Protein AF-A0A8S2CWT6-F1 (afdb_monomer_lite)

Foldseek 3Di:
DDDDDPFDFPDKDWDFAPDAWDCVVVDRFTKMKTWGCPPVHATEIEIEGAAHAQDPPTQPPQHRLVRLLSRLLVLQVVVVVVCDDLQYWYKYWYFSNDFVVVVVSVVSSCVSNQWDDAAEDPLADDAQQCCQFAVQNDDPPDDGGHGTDMTIRPSNDDPPWHKYKHQDQDWALDWDFDQDCDPPDAHHRAGATAGHPHSGTDIDMDTDDPPDPDPDNLFFPQQFKWKAFPPQRWTWDQDPQQFTFTHPDNPDHFTWGKDQRLHSGGHRFAFAFTFIWTARLVHRQWTWAADDQRWTTGTDGHSSRHQRFKGKHFDDDPDRSGGDDAFTKIWIWGAHPVGIFTWDADPVRTITRDHPDPVRHGIIGIHGDDPPPSPPPPPD

Secondary structure (DSSP, 8-state):
-----SS-EEEEEEEE-S---GGGGTS--EEEEEEEEETTTEEEEEEEEEPPPP-SSS-TTT-HHHHHHHHHHHHHHHHHTTT--TTSEEEEEEE----TTSHHHHHHHHHHHTEEPPEEPTT--S-SB-TTT-STT--TTPPPB--EEEEEEGGGS-TT---EEEE-----SS-EEE---S-STT-SS--EEE--SSSBPPEEEES-STT----S-------EEEEEETTT-PEEEE-TT-BEEEES-SS-PPPEEEESSSSTT--S--BTTEEEEEEETTSTTEEEEEETTTTEEEEEESGGG--TTEEEEE-S-S-TTSBP-TT-EEEEEEEETTEEEEEEE-TTSBEEEEES-GGGSPPEEEEE---TTS-SSS--

Sequence (380 aa):
VMILSKWPIQYKLQYFYRNACSAHTFVRTGFVYVKILYNNKYVVHVLGTHLQPTNFRGCYLYGESVIRERQLQEIRQFLNERNISKNELVFLMGDFNIDRYHIKQYRRMLEILNVIEPIYYPNSIQYSWDSAYNLMTWTPNHVNELLDYIFILKDHKSEHWLWYNLITDRLAIEQWHLLGTNSSKIYNNKNVPIMELSDHYPVVGFSNLTLLEWPQEQFGIITIIQFRTKETNESLIINEQRYLTLIRDNNNGTSFLVTNNGTPRRNRCLKSEQYVLLIDANAQNYYLSLISNGRKLKMKYGREYANRYVKIIKMDGQNTSECIESNDIIVFQIRLAIGDYYITTNHQQQLCACTRNITQAKQFILYEIERKNAIKTFLS

InterPro domains:
  IPR005135 Endonuclease/exonuclease/phosphatase [PF03372] (1-151)
  IPR017766 Sphingomyelinase C/phospholipase C [cd09078] (1-206)
  IPR036691 Endonuclease/exonuclease/phosphatase superfamily [G3DSA:3.60.10.10] (1-208)
  IPR036691 Endonuclease/exonuclease/phosphatase superfamily [SSF56219] (1-205)
  IPR038772 Sphingomyelinase C/Sphingomyelin phosphodiesterase 2-like [PTHR16320] (1-208)

Radius of gyration: 25.44 Å; chains: 1; bounding box: 59×47×72 Å

pLDDT: mean 83.25, std 15.38, range [27.59, 98.62]

Structure (mmCIF, N/CA/C/O backbone):
data_AF-A0A8S2CWT6-F1
#
_entry.id   AF-A0A8S2CWT6-F1
#
loop_
_atom_site.group_PDB
_atom_site.id
_atom_site.type_symbol
_atom_site.label_atom_id
_atom_site.label_alt_id
_atom_site.label_comp_id
_atom_site.label_asym_id
_atom_site.label_entity_id
_atom_site.label_seq_id
_atom_site.pdbx_PDB_ins_code
_atom_site.Cartn_x
_atom_site.Cartn_y
_atom_site.Cartn_z
_atom_site.occupancy
_atom_site.B_iso_or_equiv
_atom_site.auth_seq_id
_atom_site.auth_comp_id
_atom_site.auth_asym_id
_atom_site.auth_atom_id
_atom_site.pdbx_PDB_model_num
ATOM 1 N N . VAL A 1 1 ? -18.143 -3.134 6.569 1.00 94.38 1 VAL A N 1
ATOM 2 C CA . VAL A 1 1 ? -17.099 -3.523 7.548 1.00 94.38 1 VAL A CA 1
ATOM 3 C C . VAL A 1 1 ? -17.342 -4.957 7.989 1.00 94.38 1 VAL A C 1
ATOM 5 O O . VAL A 1 1 ? -18.497 -5.322 8.170 1.00 94.38 1 VAL A O 1
ATOM 8 N N . MET A 1 2 ? -16.291 -5.765 8.132 1.00 96.44 2 MET A N 1
ATOM 9 C CA . MET A 1 2 ? -16.354 -7.151 8.608 1.00 96.44 2 MET A CA 1
ATOM 10 C C . MET A 1 2 ? -15.226 -7.388 9.616 1.00 96.44 2 MET A C 1
ATOM 12 O O . MET A 1 2 ? -14.152 -6.815 9.466 1.00 96.44 2 MET A O 1
ATOM 16 N N . ILE A 1 3 ? -15.468 -8.232 10.623 1.00 97.94 3 ILE A N 1
ATOM 17 C CA . ILE A 1 3 ? -14.448 -8.688 11.575 1.00 97.94 3 ILE A CA 1
ATOM 18 C C . ILE A 1 3 ? -14.352 -10.209 11.481 1.00 97.94 3 ILE A C 1
ATOM 20 O O . ILE A 1 3 ? -15.362 -10.904 11.600 1.00 97.94 3 ILE A O 1
ATOM 24 N N . LEU A 1 4 ? -13.133 -10.710 11.291 1.00 97.88 4 LEU A N 1
ATOM 25 C CA . LEU A 1 4 ? -12.800 -12.131 11.318 1.00 97.88 4 LEU A CA 1
ATOM 26 C C . LEU A 1 4 ? -11.964 -12.419 12.568 1.00 97.88 4 LEU A C 1
ATOM 28 O O . LEU A 1 4 ? -11.124 -11.611 12.956 1.00 97.88 4 LEU A O 1
ATOM 32 N N . SER A 1 5 ? -12.194 -13.566 13.206 1.00 96.75 5 SER A N 1
ATOM 33 C CA . SER A 1 5 ? -11.494 -13.954 14.432 1.00 96.75 5 SER A CA 1
ATOM 34 C C . SER A 1 5 ? -11.166 -15.442 14.416 1.00 96.75 5 SER A C 1
ATOM 36 O O . SER A 1 5 ? -12.032 -16.265 14.135 1.00 96.75 5 SER A O 1
ATOM 38 N N . LYS A 1 6 ? -9.921 -15.784 14.775 1.00 96.94 6 LYS A N 1
ATOM 39 C CA . LYS A 1 6 ? -9.499 -17.166 15.070 1.00 96.94 6 LYS A CA 1
ATOM 40 C C . LYS A 1 6 ? -10.197 -17.721 16.319 1.00 96.94 6 LYS A C 1
ATOM 42 O O . LYS A 1 6 ? -10.387 -18.925 16.445 1.00 96.94 6 LYS A O 1
ATOM 47 N N . TRP A 1 7 ? -10.536 -16.841 17.255 1.00 97.50 7 TRP A N 1
ATOM 48 C CA . TRP A 1 7 ? -11.156 -17.177 18.532 1.00 97.50 7 TRP A CA 1
ATOM 49 C C . TRP A 1 7 ? -12.686 -17.065 18.461 1.00 97.50 7 TRP A C 1
ATOM 51 O O . TRP A 1 7 ? -13.189 -16.268 17.660 1.00 97.50 7 TRP A O 1
ATOM 61 N N . PRO A 1 8 ? -13.437 -17.783 19.317 1.00 98.00 8 PRO A N 1
ATOM 62 C CA . PRO A 1 8 ? -14.896 -17.725 19.327 1.00 98.00 8 PRO A CA 1
ATOM 63 C C . PRO A 1 8 ? -15.446 -16.303 19.516 1.00 98.00 8 PRO A C 1
ATOM 65 O O . PRO A 1 8 ? -15.085 -15.602 20.464 1.00 98.00 8 PRO A O 1
ATOM 68 N N . ILE A 1 9 ? -16.361 -15.901 18.629 1.00 98.38 9 ILE A N 1
ATOM 69 C CA . ILE A 1 9 ? -17.148 -14.667 18.751 1.00 98.38 9 ILE A CA 1
ATOM 70 C C . ILE A 1 9 ? -18.398 -14.988 19.572 1.00 98.38 9 ILE A C 1
ATOM 72 O O . ILE A 1 9 ? -19.311 -15.654 19.088 1.00 98.38 9 ILE A O 1
ATOM 76 N N . GLN A 1 10 ? -18.439 -14.513 20.814 1.00 97.75 10 GLN A N 1
ATOM 77 C CA . GLN A 1 10 ? -19.552 -14.740 21.743 1.00 97.75 10 GLN A CA 1
ATOM 78 C C . GLN A 1 10 ? -20.731 -13.798 21.491 1.00 97.75 10 GLN A C 1
ATOM 80 O O . GLN A 1 10 ? -21.873 -14.127 21.794 1.00 97.75 10 GLN A O 1
ATOM 85 N N . TYR A 1 11 ? -20.458 -12.611 20.949 1.00 97.88 11 TYR A N 1
ATOM 86 C CA . TYR A 1 11 ? -21.473 -11.618 20.621 1.00 97.88 11 TYR A CA 1
ATOM 87 C C . TYR A 1 11 ? -21.028 -10.800 19.415 1.00 97.88 11 TYR A C 1
ATOM 89 O O . TYR A 1 11 ? -19.843 -10.489 19.285 1.00 97.88 11 TYR A O 1
ATOM 97 N N . LYS A 1 12 ? -21.977 -10.423 18.556 1.00 97.88 12 LYS A N 1
ATOM 98 C CA . LYS A 1 12 ? -21.749 -9.542 17.408 1.00 97.88 12 LYS A CA 1
ATOM 99 C C . LYS A 1 12 ? -22.926 -8.598 17.212 1.00 97.88 12 LYS A C 1
ATOM 101 O O . LYS A 1 12 ? -24.075 -8.993 17.393 1.00 97.88 12 LYS A O 1
ATOM 106 N N . LEU A 1 13 ? -22.633 -7.370 16.808 1.00 97.62 13 LEU A N 1
ATOM 107 C CA . LEU A 1 13 ? -23.623 -6.356 16.474 1.00 97.62 13 LEU A CA 1
ATOM 108 C C . LEU A 1 13 ? -23.083 -5.449 15.369 1.00 97.62 13 LEU A C 1
ATOM 110 O O . LEU A 1 13 ? -21.885 -5.183 15.306 1.00 97.62 13 LEU A O 1
ATOM 114 N N . GLN A 1 14 ? -23.980 -4.950 14.525 1.00 96.88 14 GLN A N 1
ATOM 115 C CA . GLN A 1 14 ? -23.692 -3.888 13.565 1.00 96.88 14 GLN A CA 1
ATOM 116 C C . GLN A 1 14 ? -24.475 -2.626 13.930 1.00 96.88 14 GLN A C 1
ATOM 118 O O . GLN A 1 14 ? -25.602 -2.712 14.420 1.00 96.88 14 GLN A O 1
ATOM 123 N N . TYR A 1 15 ? -23.886 -1.469 13.669 1.00 96.38 15 TYR A N 1
ATOM 124 C CA . TYR A 1 15 ? -24.494 -0.162 13.871 1.00 96.38 15 TYR A CA 1
ATOM 125 C C . TYR A 1 15 ? -24.297 0.666 12.610 1.00 96.38 15 TYR A C 1
ATOM 127 O O . TYR A 1 15 ? -23.193 0.683 12.073 1.00 96.38 15 TYR A O 1
ATOM 135 N N . PHE A 1 16 ? -25.339 1.360 12.159 1.00 94.69 16 PHE A N 1
ATOM 136 C CA . PHE A 1 16 ? -25.252 2.289 11.035 1.00 94.69 16 PHE A CA 1
ATOM 137 C C . PHE A 1 16 ? -25.220 3.720 11.550 1.00 94.69 16 PHE A C 1
ATOM 139 O O . PHE A 1 16 ? -26.044 4.079 12.391 1.00 94.69 16 PHE A O 1
ATOM 146 N N . TYR A 1 17 ? -24.287 4.520 11.039 1.00 93.75 17 TYR A N 1
ATOM 147 C CA . TYR A 1 17 ? -24.168 5.915 11.443 1.00 93.75 17 TYR A CA 1
ATOM 148 C C . TYR A 1 17 ? -25.415 6.710 11.080 1.00 93.75 17 TYR A C 1
ATOM 150 O O . TYR A 1 17 ? -26.001 6.530 10.012 1.00 93.75 17 TYR A O 1
ATOM 158 N N . ARG A 1 18 ? -25.798 7.635 11.961 1.00 90.31 18 ARG A N 1
ATOM 159 C CA . ARG A 1 18 ? -26.915 8.556 11.711 1.00 90.31 18 ARG A CA 1
ATOM 160 C C . ARG A 1 18 ? -26.534 9.671 10.741 1.00 90.31 18 ARG A C 1
ATOM 162 O O . ARG A 1 18 ? -27.408 10.253 10.107 1.00 90.31 18 ARG A O 1
ATOM 169 N N . ASN A 1 19 ? -25.239 9.976 10.640 1.00 81.81 19 ASN A N 1
ATOM 170 C CA . ASN A 1 19 ? -24.699 11.047 9.809 1.00 81.81 19 ASN A CA 1
ATOM 171 C C . ASN A 1 19 ? -23.738 10.490 8.746 1.00 81.81 19 ASN A C 1
ATOM 173 O O . ASN A 1 19 ? -22.769 9.804 9.075 1.00 81.81 19 ASN A O 1
ATOM 177 N N . ALA A 1 20 ? -23.972 10.852 7.486 1.00 82.69 20 ALA A N 1
ATOM 178 C CA . ALA A 1 20 ? -23.081 10.632 6.345 1.00 82.69 20 ALA A CA 1
ATOM 179 C C . ALA A 1 20 ? -23.347 11.712 5.275 1.00 82.69 20 ALA A C 1
ATOM 181 O O . ALA A 1 20 ? -24.364 12.406 5.343 1.00 82.69 20 ALA A O 1
ATOM 182 N N . CYS A 1 21 ? -22.459 11.874 4.291 1.00 80.25 21 CYS A N 1
ATOM 183 C CA . CYS A 1 21 ? -22.652 12.810 3.175 1.00 80.25 21 CYS A CA 1
ATOM 184 C C . CYS A 1 21 ? -22.202 12.245 1.823 1.00 80.25 21 CYS A C 1
ATOM 186 O O . CYS A 1 21 ? -21.480 11.250 1.742 1.00 80.25 21 CYS A O 1
ATOM 188 N N . SER A 1 22 ? -22.600 12.918 0.736 1.00 76.19 22 SER A N 1
ATOM 189 C CA . SER A 1 22 ? -22.321 12.494 -0.642 1.00 76.19 22 SER A CA 1
ATOM 190 C C . SER A 1 22 ? -22.842 11.076 -0.926 1.00 76.19 22 SER A C 1
ATOM 192 O O . SER A 1 22 ? -23.844 10.663 -0.356 1.00 76.19 22 SER A O 1
ATOM 194 N N . ALA A 1 23 ? -22.165 10.302 -1.777 1.00 64.44 23 ALA A N 1
ATOM 195 C CA . ALA A 1 23 ? -22.484 8.900 -2.046 1.00 64.44 23 ALA A CA 1
ATOM 196 C C . ALA A 1 23 ? -22.604 8.044 -0.766 1.00 64.44 23 ALA A C 1
ATOM 198 O O . ALA A 1 23 ? -23.295 7.026 -0.777 1.00 64.44 23 ALA A O 1
ATOM 199 N N . HIS A 1 24 ? -22.002 8.481 0.351 1.00 66.12 24 HIS A N 1
ATOM 200 C CA . HIS A 1 24 ? -22.091 7.787 1.633 1.00 66.12 24 HIS A CA 1
ATOM 201 C C . HIS A 1 24 ? -23.451 7.904 2.327 1.00 66.12 24 HIS A C 1
ATOM 203 O O . HIS A 1 24 ? -23.692 7.151 3.262 1.00 66.12 24 HIS A O 1
ATOM 209 N N . THR A 1 25 ? -24.373 8.751 1.854 1.00 64.50 25 THR A N 1
ATOM 210 C CA . THR A 1 25 ? -25.781 8.690 2.292 1.00 64.50 25 THR A CA 1
ATOM 211 C C . THR A 1 25 ? -26.524 7.486 1.710 1.00 64.50 25 THR A C 1
ATOM 213 O O . THR A 1 25 ? -27.502 7.030 2.298 1.00 64.50 25 THR A O 1
ATOM 216 N N . PHE A 1 26 ? -26.068 6.956 0.570 1.00 65.88 26 PHE A N 1
ATOM 217 C CA . PHE A 1 26 ? -26.701 5.831 -0.128 1.00 65.88 26 PHE A CA 1
ATOM 218 C C . PHE A 1 26 ? -26.078 4.475 0.226 1.00 65.88 26 PHE A C 1
ATOM 220 O O . PHE A 1 26 ? -26.648 3.434 -0.100 1.00 65.88 26 PHE A O 1
ATOM 227 N N . VAL A 1 27 ? -24.936 4.468 0.922 1.00 73.12 27 VAL A N 1
ATOM 228 C CA . VAL A 1 27 ? -24.331 3.256 1.484 1.00 73.12 27 VAL A CA 1
ATOM 229 C C . VAL A 1 27 ? -24.495 3.236 2.999 1.00 73.12 27 VAL A C 1
ATOM 231 O O . VAL A 1 27 ? -24.320 4.238 3.681 1.00 73.12 27 VAL A O 1
ATOM 234 N N . ARG A 1 28 ? -24.835 2.069 3.550 1.00 77.38 28 ARG A N 1
ATOM 235 C CA . ARG A 1 28 ? -24.999 1.885 4.996 1.00 77.38 28 ARG A CA 1
ATOM 236 C C . ARG A 1 28 ? -23.633 1.802 5.691 1.00 77.38 28 ARG A C 1
ATOM 238 O O . ARG A 1 28 ? -23.162 0.709 6.010 1.00 77.38 28 ARG A O 1
ATOM 245 N N . THR A 1 29 ? -22.984 2.949 5.883 1.00 86.31 29 THR A N 1
ATOM 246 C CA . THR A 1 29 ? -21.737 3.070 6.654 1.00 86.31 29 THR A CA 1
ATOM 247 C C . THR A 1 29 ? -22.007 2.970 8.150 1.00 86.31 29 THR A C 1
ATOM 249 O O . THR A 1 29 ? -23.122 3.190 8.629 1.00 86.31 29 THR A O 1
ATOM 252 N N . GLY A 1 30 ? -20.991 2.570 8.907 1.00 94.06 30 GLY A N 1
ATOM 253 C CA . GLY A 1 30 ? -21.182 2.191 10.293 1.00 94.06 30 GLY A CA 1
ATOM 254 C C . GLY A 1 30 ? -20.006 1.418 10.859 1.00 94.06 30 GLY A C 1
ATOM 255 O O . GLY A 1 30 ? -18.951 1.312 10.232 1.00 94.06 30 GLY A O 1
ATOM 256 N N . PHE A 1 31 ? -20.230 0.811 12.017 1.00 97.75 31 PHE A N 1
ATOM 257 C CA . PHE A 1 31 ? -19.256 -0.050 12.671 1.00 97.75 31 PHE A CA 1
ATOM 258 C C . PHE A 1 31 ? -19.842 -1.423 13.006 1.00 97.75 31 PHE A C 1
ATOM 260 O O . PHE A 1 31 ? -21.053 -1.609 13.144 1.00 97.75 31 PHE A O 1
ATOM 267 N N . VAL A 1 32 ? -18.952 -2.400 13.154 1.00 98.38 32 VAL A N 1
ATOM 268 C CA . VAL A 1 32 ? -19.252 -3.734 13.677 1.00 98.38 32 VAL A CA 1
ATOM 269 C C . VAL A 1 32 ? -18.556 -3.873 15.019 1.00 98.38 32 VAL A C 1
ATOM 271 O O . VAL A 1 32 ? -17.380 -3.555 15.143 1.00 98.38 32 VAL A O 1
ATOM 274 N N . TYR A 1 33 ? -19.273 -4.366 16.018 1.00 98.62 33 TYR A N 1
ATOM 275 C CA . TYR A 1 33 ? -18.752 -4.649 17.346 1.00 98.62 33 TYR A CA 1
ATOM 276 C C . TYR A 1 33 ? -18.862 -6.142 17.641 1.00 98.62 33 TYR A C 1
ATOM 278 O O . TYR A 1 33 ? -19.912 -6.746 17.411 1.00 98.62 33 TYR A O 1
ATOM 286 N N . VAL A 1 34 ? -17.802 -6.731 18.189 1.00 98.56 34 VAL A N 1
ATOM 287 C CA . VAL A 1 34 ? -17.771 -8.131 18.615 1.00 98.56 34 VAL A CA 1
ATOM 288 C C . VAL A 1 34 ? -17.168 -8.291 20.009 1.00 98.56 34 VAL A C 1
ATOM 290 O O . VAL A 1 34 ? -16.264 -7.552 20.398 1.00 98.56 34 VAL A O 1
ATOM 293 N N . LYS A 1 35 ? -17.657 -9.294 20.745 1.00 98.06 35 LYS A N 1
ATOM 294 C CA . LYS A 1 35 ? -17.046 -9.815 21.975 1.00 98.06 35 LYS A CA 1
ATOM 295 C C . LYS A 1 35 ? -16.414 -11.165 21.653 1.00 98.06 35 LYS A C 1
ATOM 297 O O . LYS A 1 35 ? -17.105 -12.073 21.191 1.00 98.06 35 LYS A O 1
ATOM 302 N N . ILE A 1 36 ? -15.113 -11.282 21.869 1.00 98.31 36 ILE A N 1
ATOM 303 C CA . ILE A 1 36 ? -14.294 -12.446 21.533 1.00 98.31 36 ILE A CA 1
ATOM 304 C C . ILE A 1 36 ? -13.807 -13.100 22.826 1.00 98.31 36 ILE A C 1
ATOM 306 O O . ILE A 1 36 ? -13.315 -12.412 23.720 1.00 98.31 36 ILE A O 1
ATOM 310 N N . LEU A 1 37 ? -13.906 -14.429 22.907 1.00 97.62 37 LEU A N 1
ATOM 311 C CA . LEU A 1 37 ? -13.300 -15.209 23.986 1.00 97.62 37 LEU A CA 1
ATOM 312 C C . LEU A 1 37 ? -11.870 -15.606 23.603 1.00 97.62 37 LEU A C 1
ATOM 314 O O . LEU A 1 37 ? -11.636 -16.631 22.964 1.00 97.62 37 LEU A O 1
ATOM 318 N N . TYR A 1 38 ? -10.907 -14.780 23.989 1.00 94.19 38 TYR A N 1
ATOM 319 C CA . TYR A 1 38 ? -9.490 -15.006 23.743 1.00 94.19 38 TYR A CA 1
ATOM 320 C C . TYR A 1 38 ? -8.934 -16.107 24.652 1.00 94.19 38 TYR A C 1
ATOM 322 O O . TYR A 1 38 ? -9.081 -16.063 25.880 1.00 94.19 38 TYR A O 1
ATOM 330 N N . ASN A 1 39 ? -8.269 -17.092 24.042 1.00 92.44 39 ASN A N 1
ATOM 331 C CA . ASN A 1 39 ? -7.630 -18.214 24.730 1.00 92.44 39 ASN A CA 1
ATOM 332 C C . ASN A 1 39 ? -8.546 -18.931 25.741 1.00 92.44 39 ASN A C 1
ATOM 334 O O . ASN A 1 39 ? -8.105 -19.326 26.818 1.00 92.44 39 ASN A O 1
ATOM 338 N N . ASN A 1 40 ? -9.843 -19.027 25.421 1.00 90.25 40 ASN A N 1
ATOM 339 C CA . ASN A 1 40 ? -10.890 -19.621 26.262 1.00 90.25 40 ASN A CA 1
ATOM 340 C C . ASN A 1 40 ? -11.011 -19.033 27.683 1.00 90.25 40 ASN A C 1
ATOM 342 O O . ASN A 1 40 ? -11.619 -19.658 28.548 1.00 90.25 40 ASN A O 1
ATOM 346 N N . LYS A 1 41 ? -10.448 -17.845 27.942 1.00 93.31 41 LYS A N 1
ATOM 347 C CA . LYS A 1 41 ? -10.334 -17.300 29.304 1.00 93.31 41 LYS A CA 1
ATOM 348 C C . LYS A 1 41 ? -10.612 -15.808 29.404 1.00 93.31 41 LYS A C 1
ATOM 350 O O . LYS A 1 41 ? -11.230 -15.371 30.369 1.00 93.31 41 LYS A O 1
ATOM 355 N N . TYR A 1 42 ? -10.146 -15.025 28.438 1.00 93.25 42 TYR A N 1
ATOM 356 C CA . TYR A 1 42 ? -10.200 -13.570 28.513 1.00 93.25 42 TYR A CA 1
ATOM 357 C C . TYR A 1 42 ? -11.211 -13.029 27.521 1.00 93.25 42 TYR A C 1
ATOM 359 O O . TYR A 1 42 ? -11.240 -13.439 26.363 1.00 93.25 42 TYR A O 1
ATOM 367 N N . VAL A 1 43 ? -12.026 -12.082 27.963 1.00 95.56 43 VAL A N 1
ATOM 368 C CA . VAL A 1 43 ? -12.923 -11.369 27.066 1.00 95.56 43 VAL A CA 1
ATOM 369 C C . VAL A 1 43 ? -12.186 -10.188 26.449 1.00 95.56 43 VAL A C 1
ATOM 371 O O . VAL A 1 43 ? -11.580 -9.376 27.149 1.00 95.56 43 VAL A O 1
ATOM 374 N N . VAL A 1 44 ? -12.287 -10.082 25.128 1.00 96.19 44 VAL A N 1
ATOM 375 C CA . VAL A 1 44 ? -11.788 -8.953 24.346 1.00 96.19 44 VAL A CA 1
ATOM 376 C C . VAL A 1 44 ? -12.924 -8.382 23.508 1.00 96.19 44 VAL A C 1
ATOM 378 O O . VAL A 1 44 ? -13.676 -9.115 22.867 1.00 96.19 44 VAL A O 1
ATOM 381 N N . HIS A 1 45 ? -13.033 -7.063 23.489 1.00 98.00 45 HIS A N 1
ATOM 382 C CA . HIS A 1 45 ? -13.994 -6.315 22.698 1.00 98.00 45 HIS A CA 1
ATOM 383 C C . HIS A 1 45 ? -13.287 -5.708 21.495 1.00 98.00 45 HIS A C 1
ATOM 385 O O . HIS A 1 45 ? -12.210 -5.127 21.624 1.00 98.00 45 HIS A O 1
ATOM 391 N N . VAL A 1 46 ? -13.900 -5.824 20.322 1.00 98.38 46 VAL A N 1
ATOM 392 C CA . VAL A 1 46 ? -13.370 -5.241 19.090 1.00 98.38 46 VAL A CA 1
ATOM 393 C C . VAL A 1 46 ? -14.472 -4.474 18.385 1.00 98.38 46 VAL A C 1
ATOM 395 O O . VAL A 1 46 ? -15.540 -5.026 18.125 1.00 98.38 46 VAL A O 1
ATOM 398 N N . LEU A 1 47 ? -14.202 -3.214 18.057 1.00 98.62 47 LEU A N 1
ATOM 399 C CA . LEU A 1 47 ? -15.044 -2.375 17.216 1.00 98.62 47 LEU A CA 1
ATOM 400 C C . LEU A 1 47 ? -14.284 -2.024 15.936 1.00 98.62 47 LEU A C 1
ATOM 402 O O . LEU A 1 47 ? -13.265 -1.341 15.980 1.00 98.62 47 LEU A O 1
ATOM 406 N N . GLY A 1 48 ? -14.784 -2.507 14.804 1.00 98.50 48 GLY A N 1
ATOM 407 C CA . GLY A 1 48 ? -14.273 -2.213 13.470 1.00 98.50 48 GLY A CA 1
ATOM 408 C C . GLY A 1 48 ? -15.131 -1.153 12.789 1.00 98.50 48 GLY A C 1
ATOM 409 O O . GLY A 1 48 ? -16.353 -1.306 12.771 1.00 98.50 48 GLY A O 1
ATOM 410 N N . THR A 1 49 ? -14.533 -0.120 12.198 1.00 98.19 49 THR A N 1
ATOM 411 C CA . THR A 1 49 ? -15.264 0.946 11.492 1.00 98.19 49 THR A CA 1
ATOM 412 C C . THR A 1 49 ? -14.618 1.348 10.161 1.00 98.19 49 THR A C 1
ATOM 414 O O . THR A 1 49 ? -13.495 0.958 9.862 1.00 98.19 49 THR A O 1
ATOM 417 N N . HIS A 1 50 ? -15.364 2.094 9.348 1.00 96.50 50 HIS A N 1
ATOM 418 C CA . HIS A 1 50 ? -14.860 2.870 8.220 1.00 96.50 50 HIS A CA 1
ATOM 419 C C . HIS A 1 50 ? -15.638 4.195 8.200 1.00 96.50 50 HIS A C 1
ATOM 421 O O . HIS A 1 50 ? -16.848 4.200 7.946 1.00 96.50 50 HIS A O 1
ATOM 427 N N . LEU A 1 51 ? -14.970 5.294 8.561 1.00 95.31 51 LEU A N 1
ATOM 428 C CA . LEU A 1 51 ? -15.594 6.614 8.698 1.00 95.31 51 LEU A CA 1
ATOM 429 C C . LEU A 1 51 ? -15.773 7.321 7.353 1.00 95.31 51 LEU A C 1
ATOM 431 O O . LEU A 1 51 ? -15.231 6.905 6.336 1.00 95.31 51 LEU A O 1
ATOM 435 N N . GLN A 1 52 ? -16.532 8.419 7.366 1.00 92.81 52 GLN A N 1
ATOM 436 C CA . GLN A 1 52 ? -16.769 9.273 6.203 1.00 92.81 52 GLN A CA 1
ATOM 437 C C . GLN A 1 52 ? -15.450 9.690 5.516 1.00 92.81 52 GLN A C 1
ATOM 439 O O . GLN A 1 52 ? -14.669 10.440 6.117 1.00 92.81 52 GLN A O 1
ATOM 444 N N . PRO A 1 53 ? -15.225 9.302 4.247 1.00 88.75 53 PRO A N 1
ATOM 445 C CA . PRO A 1 53 ? -14.056 9.749 3.508 1.00 88.75 53 PRO A CA 1
ATOM 446 C C . PRO A 1 53 ? -14.179 11.210 3.106 1.00 88.75 53 PRO A C 1
ATOM 448 O O . PRO A 1 53 ? -15.280 11.770 3.008 1.00 88.75 53 PRO A O 1
ATOM 451 N N . THR A 1 54 ? -13.024 11.809 2.849 1.00 82.19 54 THR A N 1
ATOM 452 C CA . THR A 1 54 ? -12.912 13.151 2.280 1.00 82.19 54 THR A CA 1
ATOM 453 C C . THR A 1 54 ? -13.416 13.124 0.839 1.00 82.19 54 THR A C 1
ATOM 455 O O . THR A 1 54 ? -12.920 12.360 0.013 1.00 82.19 54 THR A O 1
ATOM 458 N N . ASN A 1 55 ? -14.434 13.930 0.520 1.00 68.81 55 ASN A N 1
ATOM 459 C CA . ASN A 1 55 ? -14.980 13.991 -0.832 1.00 68.81 55 ASN A CA 1
ATOM 460 C C . ASN A 1 55 ? -15.300 15.436 -1.213 1.00 68.81 55 ASN A C 1
ATOM 462 O O . ASN A 1 55 ? -16.235 16.043 -0.694 1.00 68.81 55 ASN A O 1
ATOM 466 N N . PHE A 1 56 ? -14.588 15.941 -2.223 1.00 57.34 56 PHE A N 1
ATOM 467 C CA . PHE A 1 56 ? -14.784 17.285 -2.774 1.00 57.34 56 PHE A CA 1
ATOM 468 C C . PHE A 1 56 ? -16.207 17.553 -3.296 1.00 57.34 56 PHE A C 1
ATOM 470 O O . PHE A 1 56 ? -16.570 18.706 -3.536 1.00 57.34 56 PHE A O 1
ATOM 477 N N . ARG A 1 57 ? -17.030 16.515 -3.504 1.00 64.25 57 ARG A N 1
ATOM 478 C CA . ARG A 1 57 ? -18.419 16.642 -3.956 1.00 64.25 57 ARG A CA 1
ATOM 479 C C . ARG A 1 57 ? -19.384 16.041 -2.939 1.00 64.25 57 ARG A C 1
ATOM 481 O O . ARG A 1 57 ? -19.338 14.847 -2.667 1.00 64.25 57 ARG A O 1
ATOM 488 N N . GLY A 1 58 ? -20.331 16.847 -2.454 1.00 63.88 58 GLY A N 1
ATOM 489 C CA . GLY A 1 58 ? -21.538 16.357 -1.768 1.00 63.88 58 GLY A CA 1
ATOM 490 C C . GLY A 1 58 ? -21.569 16.458 -0.238 1.00 63.88 58 GLY A C 1
ATOM 491 O O . GLY A 1 58 ? -22.513 15.950 0.363 1.00 63.88 58 GLY A O 1
ATOM 492 N N . CYS A 1 59 ? -20.602 17.129 0.395 1.00 72.44 59 CYS A N 1
ATOM 493 C CA . CYS A 1 59 ? -20.556 17.352 1.852 1.00 72.44 59 CYS A CA 1
ATOM 494 C C . CYS A 1 59 ? -20.691 18.841 2.237 1.00 72.44 59 CYS A C 1
ATOM 496 O O . CYS A 1 59 ? -20.125 19.294 3.227 1.00 72.44 59 CYS A O 1
ATOM 498 N N . TYR A 1 60 ? -21.461 19.612 1.460 1.00 66.06 60 TYR A N 1
ATOM 499 C CA . TYR A 1 60 ? -21.502 21.084 1.514 1.00 66.06 60 TYR A CA 1
ATOM 500 C C . TYR A 1 60 ? -22.112 21.695 2.788 1.00 66.06 60 TYR A C 1
ATOM 502 O O . TYR A 1 60 ? -21.815 22.841 3.101 1.00 66.06 60 TYR A O 1
ATOM 510 N N . LEU A 1 61 ? -22.967 20.965 3.516 1.00 61.62 61 LEU A N 1
ATOM 511 C CA . LEU A 1 61 ? -23.706 21.519 4.664 1.00 61.62 61 LEU A CA 1
ATOM 512 C C . LEU A 1 61 ? -22.896 21.556 5.967 1.00 61.62 61 LEU A C 1
ATOM 514 O O . LEU A 1 61 ? -23.048 22.488 6.750 1.00 61.62 61 LEU A O 1
ATOM 518 N N . TYR A 1 62 ? -22.064 20.541 6.216 1.00 67.00 62 TYR A N 1
ATOM 519 C CA . TYR A 1 62 ? -21.318 20.401 7.476 1.00 67.00 62 TYR A CA 1
ATOM 520 C C . TYR A 1 62 ? -19.813 20.166 7.272 1.00 67.00 62 TYR A C 1
ATOM 522 O O . TYR A 1 62 ? -19.052 20.328 8.220 1.00 67.00 62 TYR A O 1
ATOM 530 N N . GLY A 1 63 ? -19.372 19.802 6.061 1.00 82.81 63 GLY A N 1
ATOM 531 C CA . GLY A 1 63 ? -18.016 19.310 5.803 1.00 82.81 63 GLY A CA 1
ATOM 532 C C . GLY A 1 63 ? -17.808 17.866 6.278 1.00 82.81 63 GLY A C 1
ATOM 533 O O . GLY A 1 63 ? -18.482 17.383 7.191 1.00 82.81 63 GLY A O 1
ATOM 534 N N . GLU A 1 64 ? -16.870 17.149 5.652 1.00 87.06 64 GLU A N 1
ATOM 535 C CA . GLU A 1 64 ? -16.580 15.751 6.013 1.00 87.06 64 GLU A CA 1
ATOM 536 C C . GLU A 1 64 ? -16.010 15.592 7.432 1.00 87.06 64 GLU A C 1
ATOM 538 O O . GLU A 1 64 ? -16.337 14.626 8.122 1.00 87.06 64 GLU A O 1
ATOM 543 N N . SER A 1 65 ? -15.221 16.557 7.912 1.00 90.25 65 SER A N 1
ATOM 544 C CA . SER A 1 65 ? -14.594 16.517 9.239 1.00 90.25 65 SER A CA 1
ATOM 545 C C . SER A 1 65 ? -15.621 16.529 10.375 1.00 90.25 65 SER A C 1
ATOM 547 O O . SER A 1 65 ? -15.530 15.716 11.292 1.00 90.25 65 SER A O 1
ATOM 549 N N . VAL A 1 66 ? -16.650 17.378 10.288 1.00 91.62 66 VAL A N 1
ATOM 550 C CA . VAL A 1 66 ? -17.737 17.440 11.281 1.00 91.62 66 VAL A CA 1
ATOM 551 C C . VAL A 1 66 ? -18.544 16.144 11.295 1.00 91.62 66 VAL A C 1
ATOM 553 O O . VAL A 1 66 ? -18.969 15.684 12.355 1.00 91.62 66 VAL A O 1
ATOM 556 N N . ILE A 1 67 ? -18.750 15.528 10.129 1.00 91.81 67 ILE A N 1
ATOM 557 C CA . ILE A 1 67 ? -19.442 14.239 10.039 1.00 91.81 67 ILE A CA 1
ATOM 558 C C . ILE A 1 67 ? -18.617 13.147 10.711 1.00 91.81 67 ILE A C 1
ATOM 560 O O . ILE A 1 67 ? -19.172 12.410 11.525 1.00 91.81 67 ILE A O 1
ATOM 564 N N . ARG A 1 68 ? -17.303 13.082 10.456 1.00 95.25 68 ARG A N 1
ATOM 565 C CA . ARG A 1 68 ? -16.416 12.154 11.170 1.00 95.25 68 ARG A CA 1
ATOM 566 C C . ARG A 1 68 ? -16.468 12.378 12.680 1.00 95.25 68 ARG A C 1
ATOM 568 O O . ARG A 1 68 ? -16.615 11.410 13.414 1.00 95.25 68 ARG A O 1
ATOM 575 N N . GLU A 1 69 ? -16.449 13.622 13.162 1.00 95.94 69 GLU A N 1
ATOM 576 C CA . GLU A 1 69 ? -16.596 13.906 14.600 1.00 95.94 69 GLU A CA 1
ATOM 577 C C . GLU A 1 69 ? -17.910 13.368 15.187 1.00 95.94 69 GLU A C 1
ATOM 579 O O . GLU A 1 69 ? -17.890 12.749 16.252 1.00 95.94 69 GLU A O 1
ATOM 584 N N . ARG A 1 70 ? -19.043 13.526 14.491 1.00 95.31 70 ARG A N 1
ATOM 585 C CA . ARG A 1 70 ? -20.328 12.948 14.927 1.00 95.31 70 ARG A CA 1
ATOM 586 C C . ARG A 1 70 ? -20.288 11.420 14.945 1.00 95.31 70 ARG A C 1
ATOM 588 O O . ARG A 1 70 ? -20.725 10.810 15.915 1.00 95.31 70 ARG A O 1
ATOM 595 N N . GLN A 1 71 ? -19.706 10.795 13.925 1.00 96.62 71 GLN A N 1
ATOM 596 C CA . GLN A 1 71 ? -19.540 9.339 13.871 1.00 96.62 71 GLN A CA 1
ATOM 597 C C . GLN A 1 71 ? -18.651 8.818 15.015 1.00 96.62 71 GLN A C 1
ATOM 599 O O . GLN A 1 71 ? -18.953 7.790 15.623 1.00 96.62 71 GLN A O 1
ATOM 604 N N . LEU A 1 72 ? -17.586 9.547 15.362 1.00 98.38 72 LEU A N 1
ATOM 605 C CA . LEU A 1 72 ? -16.730 9.250 16.515 1.00 98.38 72 LEU A CA 1
ATOM 606 C C . LEU A 1 72 ? -17.500 9.365 17.842 1.00 98.38 72 LEU A C 1
ATOM 608 O O . LEU A 1 72 ? -17.337 8.520 18.724 1.00 98.38 72 LEU A O 1
ATOM 612 N N . GLN A 1 73 ? -18.370 10.370 17.984 1.00 97.94 73 GLN A N 1
ATOM 613 C CA . GLN A 1 73 ? -19.248 10.516 19.152 1.00 97.94 73 GLN A CA 1
ATOM 614 C C . GLN A 1 73 ? -20.256 9.365 19.254 1.00 97.94 73 GLN A C 1
ATOM 616 O O . GLN A 1 73 ? -20.456 8.838 20.347 1.00 97.94 73 GLN A O 1
ATOM 621 N N . GLU A 1 74 ? -20.832 8.924 18.131 1.00 98.06 74 GLU A N 1
ATOM 622 C CA . GLU A 1 74 ? -21.724 7.758 18.076 1.00 98.06 74 GLU A CA 1
ATOM 623 C C . GLU A 1 74 ? -20.996 6.477 18.539 1.00 98.06 74 GLU A C 1
ATOM 625 O O . GLU A 1 74 ? -21.543 5.726 19.350 1.00 98.06 74 GLU A O 1
ATOM 630 N N . ILE A 1 75 ? -19.735 6.261 18.123 1.00 98.12 75 ILE A N 1
ATOM 631 C CA . ILE A 1 75 ? -18.890 5.168 18.650 1.00 98.12 75 ILE A CA 1
ATOM 632 C C . ILE A 1 75 ? -18.709 5.305 20.169 1.00 98.12 75 ILE A C 1
ATOM 634 O O . ILE A 1 75 ? -18.878 4.330 20.906 1.00 98.12 75 ILE A O 1
ATOM 638 N N . ARG A 1 76 ? -18.338 6.496 20.660 1.00 97.38 76 ARG A N 1
ATOM 639 C CA . ARG A 1 76 ? -18.048 6.690 22.088 1.00 97.38 76 ARG A CA 1
ATOM 640 C C . ARG A 1 76 ? -19.290 6.473 22.949 1.00 97.38 76 ARG A C 1
ATOM 642 O O . ARG A 1 76 ? -19.201 5.784 23.964 1.00 97.38 76 ARG A O 1
ATOM 649 N N . GLN A 1 77 ? -20.437 7.004 22.531 1.00 97.06 77 GLN A N 1
ATOM 650 C CA . GLN A 1 77 ? -21.718 6.787 23.201 1.00 97.06 77 GLN A CA 1
ATOM 651 C C . GLN A 1 77 ? -22.050 5.291 23.272 1.00 97.06 77 GLN A C 1
ATOM 653 O O . GLN A 1 77 ? -22.327 4.771 24.351 1.00 97.06 77 GLN A O 1
ATOM 658 N N . PHE A 1 78 ? -21.930 4.586 22.147 1.00 97.19 78 PHE A N 1
ATOM 659 C CA . PHE A 1 78 ? -22.184 3.151 22.066 1.00 97.19 78 PHE A CA 1
ATOM 660 C C . PHE A 1 78 ? -21.326 2.320 23.034 1.00 97.19 78 PHE A C 1
ATOM 662 O O . PHE A 1 78 ? -21.802 1.327 23.594 1.00 97.19 78 PHE A O 1
ATOM 669 N N . LEU A 1 79 ? -20.053 2.691 23.210 1.00 96.19 79 LEU A N 1
ATOM 670 C CA . LEU A 1 79 ? 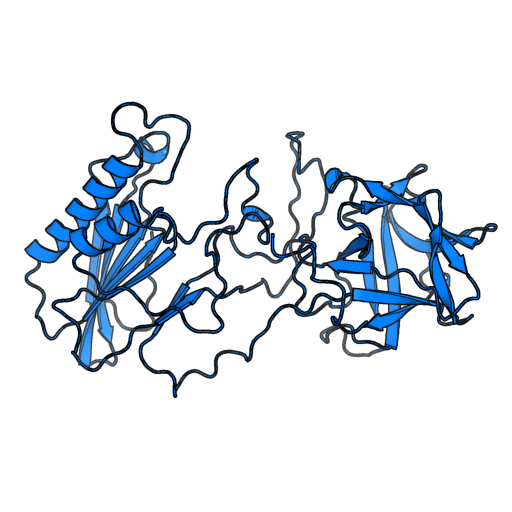-19.147 2.021 24.145 1.00 96.19 79 LEU A CA 1
ATOM 671 C C . LEU A 1 79 ? -19.500 2.341 25.606 1.00 96.19 79 LEU A C 1
ATOM 673 O O . LEU A 1 79 ? -19.490 1.433 26.434 1.00 96.19 79 LEU A O 1
ATOM 677 N N . ASN A 1 80 ? -19.864 3.590 25.913 1.00 94.44 80 ASN A N 1
ATOM 678 C CA . ASN A 1 80 ? -20.259 4.002 27.264 1.00 94.44 80 ASN A CA 1
ATOM 679 C C . ASN A 1 80 ? -21.528 3.281 27.742 1.00 94.44 80 ASN A C 1
ATOM 681 O O . ASN A 1 80 ? -21.585 2.826 28.878 1.00 94.44 80 ASN A O 1
ATOM 685 N N . GLU A 1 81 ? -22.518 3.108 26.864 1.00 95.88 81 GLU A N 1
ATOM 686 C CA . GLU A 1 81 ? -23.790 2.438 27.183 1.00 95.88 81 GLU A CA 1
ATOM 687 C C . GLU A 1 81 ? -23.635 0.942 27.519 1.00 95.88 81 GLU A C 1
ATOM 689 O O . GLU A 1 81 ? -24.561 0.322 28.040 1.00 95.88 81 GLU A O 1
ATOM 694 N N . ARG A 1 82 ? -22.474 0.335 27.233 1.00 92.31 82 ARG A N 1
ATOM 695 C CA . ARG A 1 82 ? -22.230 -1.099 27.458 1.00 92.31 82 ARG A CA 1
ATOM 696 C C . ARG A 1 82 ? -21.703 -1.451 28.834 1.00 92.31 82 ARG A C 1
ATOM 698 O O . ARG A 1 82 ? -21.704 -2.637 29.150 1.00 92.31 82 ARG A O 1
ATOM 705 N N . ASN A 1 83 ? -21.245 -0.473 29.618 1.00 89.44 83 ASN A N 1
ATOM 706 C CA . ASN A 1 83 ? -20.641 -0.713 30.933 1.00 89.44 83 ASN A CA 1
ATOM 707 C C . ASN A 1 83 ? -19.603 -1.854 30.903 1.00 89.44 83 ASN A C 1
ATOM 709 O O . ASN A 1 83 ? -19.642 -2.769 31.726 1.00 89.44 83 ASN A O 1
ATOM 713 N N . ILE A 1 84 ? -18.706 -1.828 29.907 1.00 94.06 84 ILE A N 1
ATOM 714 C CA . ILE A 1 84 ? -17.651 -2.838 29.745 1.00 94.06 84 ILE A CA 1
ATOM 715 C C . ILE A 1 84 ? -16.774 -2.830 31.002 1.00 94.06 84 ILE A C 1
ATOM 717 O O . ILE A 1 84 ? -16.432 -1.764 31.520 1.00 94.06 84 ILE A O 1
ATOM 721 N N . SER A 1 85 ? -16.397 -4.008 31.500 1.00 92.50 85 SER A N 1
ATOM 722 C CA . SER A 1 85 ? -15.523 -4.088 32.670 1.00 92.50 85 SER A CA 1
ATOM 723 C C . SER A 1 85 ? -14.156 -3.477 32.358 1.00 92.50 85 SER A C 1
ATOM 725 O O . SER A 1 85 ? -13.583 -3.736 31.300 1.00 92.50 85 SER A O 1
ATOM 727 N N . LYS A 1 86 ? -13.580 -2.716 33.298 1.00 89.25 86 LYS A N 1
ATOM 728 C CA . LYS A 1 86 ? -12.232 -2.128 33.147 1.00 89.25 86 LYS A CA 1
ATOM 729 C C . LYS A 1 86 ? -11.127 -3.177 32.967 1.00 89.25 86 LYS A C 1
ATOM 731 O O . LYS A 1 86 ? -10.055 -2.860 32.468 1.00 89.25 86 LYS A O 1
ATOM 736 N N . ASN A 1 87 ? -11.401 -4.426 33.351 1.00 88.81 87 ASN A N 1
ATOM 737 C CA . ASN A 1 87 ? -10.483 -5.555 33.190 1.00 88.81 87 ASN A CA 1
ATOM 738 C C . ASN A 1 87 ? -10.600 -6.242 31.813 1.00 88.81 87 ASN A C 1
ATOM 740 O O . ASN A 1 87 ? -9.811 -7.137 31.514 1.00 88.81 87 ASN A O 1
ATOM 744 N N . GLU A 1 88 ? -11.588 -5.873 30.990 1.00 93.88 88 GLU A N 1
ATOM 745 C CA . GLU A 1 88 ? -11.771 -6.382 29.626 1.00 93.88 88 GLU A CA 1
ATOM 746 C C . GLU A 1 88 ? -11.185 -5.382 28.616 1.00 93.88 88 GLU A C 1
ATOM 748 O O . GLU A 1 88 ? -11.452 -4.183 28.694 1.00 93.88 88 GLU A O 1
ATOM 753 N N . LEU A 1 89 ? -10.405 -5.870 27.645 1.00 93.75 89 LEU A N 1
ATOM 754 C CA . LEU A 1 89 ? -9.773 -5.018 26.630 1.00 93.75 89 LEU A CA 1
ATOM 755 C C . LEU A 1 89 ? -10.767 -4.548 25.579 1.00 93.75 89 LEU A C 1
ATOM 757 O O . LEU A 1 89 ? -11.603 -5.330 25.128 1.00 93.75 89 LEU A O 1
ATOM 761 N N . VAL A 1 90 ? -10.592 -3.315 25.102 1.00 96.81 90 VAL A N 1
ATOM 762 C CA . VAL A 1 90 ? -11.393 -2.753 24.011 1.00 96.81 90 VAL A CA 1
ATOM 763 C C . VAL A 1 90 ? -10.484 -2.197 22.921 1.00 96.81 90 VAL A C 1
ATOM 765 O O . VAL A 1 90 ? -9.776 -1.211 23.133 1.00 96.81 90 VAL A O 1
ATOM 768 N N . PHE A 1 91 ? -10.540 -2.823 21.746 1.00 97.62 91 PHE A N 1
ATOM 769 C CA . PHE A 1 91 ? -9.869 -2.367 20.534 1.00 97.62 91 PHE A CA 1
ATOM 770 C C . PHE A 1 91 ? -10.834 -1.611 19.623 1.00 97.62 91 PHE A C 1
ATOM 772 O O . PHE A 1 91 ? -11.958 -2.060 19.390 1.00 97.62 91 PHE A O 1
ATOM 779 N N . LEU A 1 92 ? -10.369 -0.493 19.070 1.00 98.38 92 LEU A N 1
ATOM 780 C CA . LEU A 1 92 ? -11.051 0.245 18.008 1.00 98.38 92 LEU A CA 1
ATOM 781 C C . LEU A 1 92 ? -10.151 0.210 16.774 1.00 98.38 92 LEU A C 1
ATOM 783 O O . LEU A 1 92 ? -8.987 0.581 16.877 1.00 98.38 92 LEU A O 1
ATOM 787 N N . MET A 1 93 ? -10.650 -0.250 15.631 1.00 98.12 93 MET A N 1
ATOM 788 C CA . MET A 1 93 ? -9.827 -0.450 14.436 1.00 98.12 93 MET A CA 1
ATOM 789 C C . MET A 1 93 ? -10.543 -0.085 13.140 1.00 98.12 93 MET A C 1
ATOM 791 O O . MET A 1 93 ? -11.766 -0.201 13.049 1.00 98.12 93 MET A O 1
ATOM 795 N N . GLY A 1 94 ? -9.770 0.289 12.124 1.00 98.19 94 GLY A N 1
ATOM 796 C CA . GLY A 1 94 ? -10.248 0.474 10.756 1.00 98.19 94 GLY A CA 1
ATOM 797 C C . GLY A 1 94 ? -9.711 1.738 10.101 1.00 98.19 94 GLY A C 1
ATOM 798 O O . GLY A 1 94 ? -8.751 2.332 10.592 1.00 98.19 94 GLY A O 1
ATOM 799 N N . ASP A 1 95 ? -10.365 2.132 9.012 1.00 98.12 95 ASP A N 1
ATOM 800 C CA . ASP A 1 95 ? -10.097 3.380 8.302 1.00 98.12 95 ASP A CA 1
ATOM 801 C C . ASP A 1 95 ? -10.907 4.511 8.949 1.00 98.12 95 ASP A C 1
ATOM 803 O O . ASP A 1 95 ? -12.142 4.564 8.877 1.00 98.12 95 ASP A O 1
ATOM 807 N N . PHE A 1 96 ? -10.211 5.418 9.627 1.00 97.88 96 PHE A N 1
ATOM 808 C CA . PHE A 1 96 ? -10.843 6.559 10.277 1.00 97.88 96 PHE A CA 1
ATOM 809 C C . PHE A 1 96 ? -10.960 7.772 9.351 1.00 97.88 96 PHE A C 1
ATOM 811 O O . PHE A 1 96 ? -11.611 8.744 9.734 1.00 97.88 96 PHE A O 1
ATOM 818 N N . ASN A 1 97 ? -10.365 7.743 8.153 1.00 95.81 97 ASN A N 1
ATOM 819 C CA . ASN A 1 97 ? -10.339 8.864 7.213 1.00 95.81 97 ASN A CA 1
ATOM 820 C C . ASN A 1 97 ? -9.882 10.191 7.860 1.00 95.81 97 ASN A C 1
ATOM 822 O O . ASN A 1 97 ? -10.331 11.281 7.500 1.00 95.81 97 ASN A O 1
ATOM 826 N N . ILE A 1 98 ? -9.012 10.099 8.870 1.00 96.69 98 ILE A N 1
ATOM 827 C CA . ILE A 1 98 ? -8.406 11.234 9.568 1.00 96.69 98 ILE A CA 1
ATOM 828 C C . ILE A 1 98 ? -6.904 11.066 9.464 1.00 96.69 98 ILE A C 1
ATOM 830 O O . ILE A 1 98 ? -6.343 10.171 10.093 1.00 96.69 98 ILE A O 1
ATOM 834 N N . ASP A 1 99 ? -6.265 11.944 8.700 1.00 96.44 99 ASP A N 1
ATOM 835 C CA . ASP A 1 99 ? -4.820 11.920 8.536 1.00 96.44 99 ASP A CA 1
ATOM 836 C C . ASP A 1 99 ? -4.098 12.243 9.850 1.00 96.44 99 ASP A C 1
ATOM 838 O O . ASP A 1 99 ? -4.368 13.258 10.505 1.00 96.44 99 ASP A O 1
ATOM 842 N N . ARG A 1 100 ? -3.139 11.388 10.220 1.00 96.62 100 ARG A N 1
ATOM 843 C CA . ARG A 1 100 ? -2.296 11.571 11.405 1.00 96.62 100 ARG A CA 1
ATOM 844 C C . ARG A 1 100 ? -1.554 12.903 11.366 1.00 96.62 100 ARG A C 1
ATOM 846 O O . ARG A 1 100 ? -1.359 13.532 12.410 1.00 96.62 100 ARG A O 1
ATOM 853 N N . TYR A 1 101 ? -1.117 13.322 10.179 1.00 95.50 101 TYR A N 1
ATOM 854 C CA . TYR A 1 101 ? -0.341 14.548 10.002 1.00 95.50 101 TYR A CA 1
ATOM 855 C C . TYR A 1 101 ? -1.216 15.806 10.036 1.00 95.50 101 TYR A C 1
ATOM 857 O O . TYR A 1 101 ? -0.714 16.894 10.326 1.00 95.50 101 TYR A O 1
ATOM 865 N N . HIS A 1 102 ? -2.539 15.666 9.925 1.00 95.31 102 HIS A N 1
ATOM 866 C CA . HIS A 1 102 ? -3.490 16.710 10.286 1.00 95.31 102 HIS A CA 1
ATOM 867 C C . HIS A 1 102 ? -3.694 16.777 11.819 1.00 95.31 102 HIS A C 1
ATOM 869 O O . HIS A 1 102 ? -4.777 16.503 12.353 1.00 95.31 102 HIS A O 1
ATOM 875 N N . ILE A 1 103 ? -2.660 17.240 12.537 1.00 96.25 103 ILE A N 1
ATOM 876 C CA . ILE A 1 103 ? -2.508 17.192 14.010 1.00 96.25 103 ILE A CA 1
ATOM 877 C C . ILE A 1 103 ? -3.791 17.541 14.785 1.00 96.25 103 ILE A C 1
ATOM 879 O O . ILE A 1 103 ? -4.152 16.834 15.725 1.00 96.25 103 ILE A O 1
ATOM 883 N N . LYS A 1 104 ? -4.506 18.609 14.401 1.00 96.69 104 LYS A N 1
ATOM 884 C CA . LYS A 1 104 ? -5.732 19.049 15.095 1.00 96.69 104 LYS A CA 1
ATOM 885 C C . LYS A 1 104 ? -6.864 18.011 15.035 1.00 96.69 104 LYS A C 1
ATOM 887 O O . LYS A 1 104 ? -7.467 17.724 16.065 1.00 96.69 104 LYS A O 1
ATOM 892 N N . GLN A 1 105 ? -7.148 17.450 13.856 1.00 95.81 105 GLN A N 1
ATOM 893 C CA . GLN A 1 105 ? -8.205 16.442 13.681 1.00 95.81 105 GLN A CA 1
ATOM 894 C C . GLN A 1 105 ? -7.798 15.123 14.341 1.00 95.81 105 GLN A C 1
ATOM 896 O O . GLN A 1 105 ? -8.604 14.511 15.040 1.00 95.81 105 GLN A O 1
ATOM 901 N N . TYR A 1 106 ? -6.529 14.732 14.201 1.00 98.06 106 TYR A N 1
ATOM 902 C CA . TYR A 1 106 ? -6.004 13.524 14.828 1.00 98.06 106 TYR A CA 1
ATOM 903 C C . TYR A 1 106 ? -6.084 13.580 16.362 1.00 98.06 106 TYR A C 1
ATOM 905 O O . TYR A 1 106 ? -6.637 12.678 16.988 1.00 98.06 106 TYR A O 1
ATOM 913 N N . ARG A 1 107 ? -5.625 14.673 16.994 1.00 98.12 107 ARG A N 1
ATOM 914 C CA . ARG A 1 107 ? -5.747 14.864 18.453 1.00 98.12 107 ARG A CA 1
ATOM 915 C C . ARG A 1 107 ? -7.205 14.840 18.909 1.00 98.12 107 ARG A C 1
ATOM 917 O O . ARG A 1 107 ? -7.525 14.146 19.872 1.00 98.12 107 ARG A O 1
ATOM 924 N N . ARG A 1 108 ? -8.092 15.514 18.170 1.00 98.19 108 ARG A N 1
ATOM 925 C CA . ARG A 1 108 ? -9.528 15.529 18.460 1.00 98.19 108 ARG A CA 1
ATOM 926 C C . ARG A 1 108 ? -10.153 14.133 18.402 1.00 98.19 108 ARG A C 1
ATOM 928 O O . ARG A 1 108 ? -10.956 13.793 19.266 1.00 98.19 108 ARG A O 1
ATOM 935 N N . MET A 1 109 ? -9.759 13.305 17.434 1.00 98.44 109 MET A N 1
ATOM 936 C CA . MET A 1 109 ? -10.191 11.908 17.348 1.00 98.44 109 MET A CA 1
ATOM 937 C C . MET A 1 109 ? -9.778 11.106 18.588 1.00 98.44 109 MET A C 1
ATOM 939 O O . MET A 1 109 ? -10.621 10.428 19.181 1.00 98.44 109 MET A O 1
ATOM 943 N N . LEU A 1 110 ? -8.511 11.210 19.009 1.00 98.44 110 LEU A N 1
ATOM 944 C CA . LEU A 1 110 ? -8.005 10.508 20.196 1.00 98.44 110 LEU A CA 1
ATOM 945 C C . LEU A 1 110 ? -8.760 10.913 21.474 1.00 98.44 110 LEU A C 1
ATOM 947 O O . LEU A 1 110 ? -9.034 10.066 22.327 1.00 98.44 110 LEU A O 1
ATOM 951 N N . GLU A 1 111 ? -9.102 12.198 21.599 1.00 98.00 111 GLU A N 1
ATOM 952 C CA . GLU A 1 111 ? -9.897 12.741 22.705 1.00 98.00 111 GLU A CA 1
ATOM 953 C C . GLU A 1 111 ? -11.332 12.209 22.705 1.00 98.00 111 GLU A C 1
ATOM 955 O O . GLU A 1 111 ? -11.770 11.667 23.718 1.00 98.00 111 GLU A O 1
ATOM 960 N N . ILE A 1 112 ? -12.055 12.325 21.582 1.00 98.31 112 ILE A N 1
ATOM 961 C CA . ILE A 1 112 ? -13.461 11.893 21.483 1.00 98.31 112 ILE A CA 1
ATOM 962 C C . ILE A 1 112 ? -13.585 10.399 21.786 1.00 98.31 112 ILE A C 1
ATOM 964 O O . ILE A 1 112 ? -14.458 9.988 22.550 1.00 98.31 112 ILE A O 1
ATOM 968 N N . LEU A 1 113 ? -12.706 9.580 21.206 1.00 98.12 113 LEU A N 1
ATOM 969 C CA . LEU A 1 113 ? -12.735 8.134 21.412 1.00 98.12 113 LEU A CA 1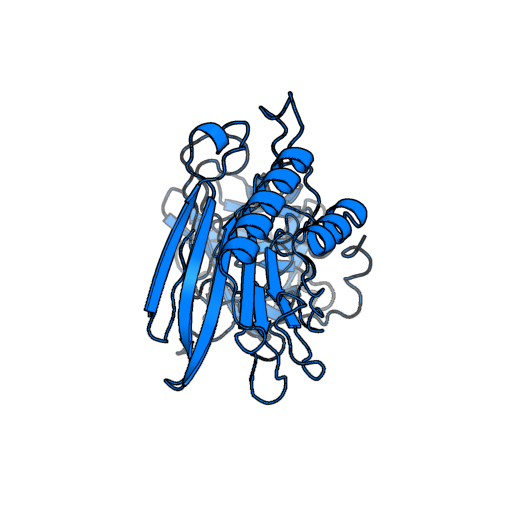
ATOM 970 C C . LEU A 1 113 ? -12.199 7.712 22.785 1.00 98.12 113 LEU A C 1
ATOM 972 O O . LEU A 1 113 ? -12.420 6.572 23.182 1.00 98.12 113 LEU A O 1
ATOM 976 N N . ASN A 1 114 ? -11.515 8.602 23.509 1.00 97.00 114 ASN A N 1
ATOM 977 C CA . ASN A 1 114 ? -10.771 8.298 24.730 1.00 97.00 114 ASN A CA 1
ATOM 978 C C . ASN A 1 114 ? -9.772 7.138 24.548 1.00 97.00 114 ASN A C 1
ATOM 980 O O . ASN A 1 114 ? -9.743 6.187 25.329 1.00 97.00 114 ASN A O 1
ATOM 984 N N . VAL A 1 115 ? -8.957 7.197 23.493 1.00 96.56 115 VAL A N 1
ATOM 985 C CA . VAL A 1 115 ? -8.024 6.120 23.119 1.00 96.56 115 VAL A CA 1
ATOM 986 C C . VAL A 1 115 ? -6.562 6.512 23.260 1.00 96.56 115 VAL A C 1
ATOM 988 O O . VAL A 1 115 ? -6.198 7.687 23.301 1.00 96.56 115 VAL A O 1
ATOM 991 N N . ILE A 1 116 ? -5.707 5.502 23.344 1.00 94.00 116 ILE A N 1
ATOM 992 C CA . ILE A 1 116 ? -4.261 5.667 23.459 1.00 94.00 116 ILE A CA 1
ATOM 993 C C . ILE A 1 116 ? -3.658 5.835 22.075 1.00 94.00 116 ILE A C 1
ATOM 995 O O . ILE A 1 116 ? -3.942 5.047 21.174 1.00 94.00 116 ILE A O 1
ATOM 999 N N . GLU A 1 117 ? -2.807 6.851 21.928 1.00 95.38 117 GLU A N 1
ATOM 1000 C CA . GLU A 1 117 ? -2.005 7.024 20.721 1.00 95.38 117 GLU A CA 1
ATOM 1001 C C . GLU A 1 117 ? -1.050 5.823 20.576 1.00 95.38 117 GLU A C 1
ATOM 1003 O O . GLU A 1 117 ? -0.291 5.541 21.509 1.00 95.38 117 GLU A O 1
ATOM 1008 N N . PRO A 1 118 ? -1.094 5.086 19.452 1.00 94.62 118 PRO A N 1
ATOM 1009 C CA . PRO A 1 118 ? -0.206 3.961 19.226 1.00 94.62 118 PRO A CA 1
ATOM 1010 C C . PRO A 1 118 ? 1.212 4.463 18.961 1.00 94.62 118 PRO A C 1
ATOM 1012 O O . PRO A 1 118 ? 1.427 5.530 18.382 1.00 94.62 118 PRO A O 1
ATOM 1015 N N . ILE A 1 119 ? 2.189 3.649 19.341 1.00 93.69 119 ILE A N 1
ATOM 1016 C CA . ILE A 1 119 ? 3.582 3.837 18.953 1.00 93.69 119 ILE A CA 1
ATOM 1017 C C . ILE A 1 119 ? 3.752 3.232 17.559 1.00 93.69 119 ILE A C 1
ATOM 1019 O O . ILE A 1 119 ? 3.403 2.076 17.333 1.00 93.69 119 ILE A O 1
ATOM 1023 N N . TYR A 1 120 ? 4.291 3.982 16.607 1.00 91.56 120 TYR A N 1
ATOM 1024 C CA . TYR A 1 120 ? 4.583 3.413 15.292 1.00 91.56 120 TYR A CA 1
ATOM 1025 C C . TYR A 1 120 ? 5.865 2.598 15.373 1.00 91.56 120 TYR A C 1
ATOM 1027 O O . TYR A 1 120 ? 6.885 3.077 15.869 1.00 91.56 120 TYR A O 1
ATOM 1035 N N . TYR A 1 121 ? 5.790 1.342 14.940 1.00 88.12 121 TYR A N 1
ATOM 1036 C CA . TYR A 1 121 ? 6.948 0.460 14.948 1.00 88.12 121 TYR A CA 1
ATOM 1037 C C . TYR A 1 121 ? 8.043 1.017 14.016 1.00 88.12 121 TYR A C 1
ATOM 1039 O O . TYR A 1 121 ? 7.686 1.516 12.948 1.00 88.12 121 TYR A O 1
ATOM 1047 N N . PRO A 1 122 ? 9.348 0.928 14.355 1.00 83.56 122 PRO A N 1
ATOM 1048 C CA . PRO A 1 122 ? 10.414 1.560 13.566 1.00 83.56 122 PRO A CA 1
ATOM 1049 C C . PRO A 1 122 ? 10.412 1.214 12.069 1.00 83.56 122 PRO A C 1
ATOM 1051 O O . PRO A 1 122 ? 10.702 2.076 11.248 1.00 83.56 122 PRO A O 1
ATOM 1054 N N . ASN A 1 123 ? 10.006 -0.008 11.708 1.00 79.00 123 ASN A N 1
ATOM 1055 C CA . ASN A 1 123 ? 9.997 -0.484 10.316 1.00 79.00 123 ASN A CA 1
ATOM 1056 C C . ASN A 1 123 ? 8.655 -0.239 9.604 1.00 79.00 123 ASN A C 1
ATOM 1058 O O . ASN A 1 123 ? 8.392 -0.801 8.540 1.00 79.00 123 ASN A O 1
ATOM 1062 N N . SER A 1 124 ? 7.765 0.543 10.212 1.00 84.94 124 SER A N 1
ATOM 1063 C CA . SER A 1 124 ? 6.501 0.926 9.602 1.00 84.94 124 SER A CA 1
ATOM 1064 C C . SER A 1 124 ? 6.734 1.858 8.425 1.00 84.94 124 SER A C 1
ATOM 1066 O O . SER A 1 124 ? 7.493 2.821 8.526 1.00 84.94 124 SER A O 1
ATOM 1068 N N . ILE A 1 125 ? 6.011 1.631 7.326 1.00 86.25 125 ILE A N 1
ATOM 1069 C CA . ILE A 1 125 ? 5.893 2.679 6.310 1.00 86.25 125 ILE A CA 1
ATOM 1070 C C . ILE A 1 125 ? 5.099 3.861 6.882 1.00 86.25 125 ILE A C 1
ATOM 1072 O O . ILE A 1 125 ? 4.354 3.720 7.857 1.00 86.25 125 ILE A O 1
ATOM 1076 N N . GLN A 1 126 ? 5.287 5.031 6.280 1.00 89.69 126 GLN A N 1
ATOM 1077 C CA . GLN A 1 126 ? 4.800 6.298 6.822 1.00 89.69 126 GLN A CA 1
ATOM 1078 C C . GLN A 1 126 ? 3.293 6.520 6.616 1.00 89.69 126 GLN A C 1
ATOM 1080 O O . GLN A 1 126 ? 2.645 7.163 7.438 1.00 89.69 126 GLN A O 1
ATOM 1085 N N . TYR A 1 127 ? 2.744 5.986 5.527 1.00 91.62 127 TYR A N 1
ATOM 1086 C CA . TYR A 1 127 ? 1.387 6.262 5.065 1.00 91.62 127 TYR A CA 1
ATOM 1087 C C . TYR A 1 127 ? 0.647 4.949 4.837 1.00 91.62 127 TYR A C 1
ATOM 1089 O O . TYR A 1 127 ? 1.214 4.015 4.265 1.00 91.62 127 TYR A O 1
ATOM 1097 N N . SER A 1 128 ? -0.606 4.873 5.284 1.00 94.19 128 SER A N 1
ATOM 1098 C CA . SER A 1 128 ? -1.484 3.748 4.956 1.00 94.19 128 SER A CA 1
ATOM 1099 C C . SER A 1 128 ? -2.166 3.959 3.606 1.00 94.19 128 SER A C 1
ATOM 1101 O O . SER A 1 128 ? -2.414 2.985 2.911 1.00 94.19 128 SER A O 1
ATOM 1103 N N . TRP A 1 129 ? -2.352 5.210 3.178 1.00 92.50 129 TRP A N 1
ATOM 1104 C CA . TRP A 1 129 ? -2.798 5.576 1.839 1.00 92.50 129 TRP A CA 1
ATOM 1105 C C . TRP A 1 129 ? -1.718 6.421 1.154 1.00 92.50 129 TRP A C 1
ATOM 1107 O O . TRP A 1 129 ? -1.426 7.547 1.557 1.00 92.50 129 TRP A O 1
ATOM 1117 N N . ASP A 1 130 ? -1.062 5.855 0.142 1.00 86.81 130 ASP A N 1
ATOM 1118 C CA . ASP A 1 130 ? 0.173 6.418 -0.412 1.00 86.81 130 ASP A CA 1
ATOM 1119 C C . ASP A 1 130 ? 0.098 6.561 -1.938 1.00 86.81 130 ASP A C 1
ATOM 1121 O O . ASP A 1 130 ? 0.321 5.603 -2.688 1.00 86.81 130 ASP A O 1
ATOM 1125 N N . SER A 1 131 ? -0.207 7.769 -2.414 1.00 79.56 131 SER A N 1
ATOM 1126 C CA . SER A 1 131 ? -0.340 8.088 -3.842 1.00 79.56 131 SER A CA 1
ATOM 1127 C C . SER A 1 131 ? 0.988 8.063 -4.599 1.00 79.56 131 SER A C 1
ATOM 1129 O O . SER A 1 131 ? 1.011 7.892 -5.822 1.00 79.56 131 SER A O 1
ATOM 1131 N N . ALA A 1 132 ? 2.109 8.165 -3.881 1.00 75.06 132 ALA A N 1
ATOM 1132 C CA . ALA A 1 132 ? 3.436 8.107 -4.478 1.00 75.06 132 ALA A CA 1
ATOM 1133 C C . ALA A 1 132 ? 3.897 6.671 -4.782 1.00 75.06 132 ALA A C 1
ATOM 1135 O O . ALA A 1 132 ? 4.708 6.473 -5.695 1.00 75.06 132 ALA A O 1
ATOM 1136 N N . TYR A 1 133 ? 3.415 5.678 -4.026 1.00 75.19 133 TYR A N 1
ATOM 1137 C CA . TYR A 1 133 ? 3.948 4.310 -4.073 1.00 75.19 133 TYR A CA 1
ATOM 1138 C C . TYR A 1 133 ? 2.927 3.220 -4.388 1.00 75.19 133 TYR A C 1
ATOM 1140 O O . TYR A 1 133 ? 3.328 2.192 -4.931 1.00 75.19 133 TYR A O 1
ATOM 1148 N N . ASN A 1 134 ? 1.650 3.427 -4.076 1.00 80.44 134 ASN A N 1
ATOM 1149 C CA . ASN A 1 134 ? 0.583 2.498 -4.413 1.00 80.44 134 ASN A CA 1
ATOM 1150 C C . ASN A 1 134 ? -0.037 2.926 -5.751 1.00 80.44 134 ASN A C 1
ATOM 1152 O O . ASN A 1 134 ? -0.336 4.094 -5.967 1.00 80.44 134 ASN A O 1
ATOM 1156 N N . LEU A 1 135 ? -0.195 2.009 -6.703 1.00 76.56 135 LEU A N 1
ATOM 1157 C CA . LEU A 1 135 ? -0.785 2.360 -7.998 1.00 76.56 135 LEU A CA 1
ATOM 1158 C C . LEU A 1 135 ? -2.317 2.498 -7.939 1.00 76.56 135 LEU A C 1
ATOM 1160 O O . LEU A 1 135 ? -2.911 3.191 -8.768 1.00 76.56 135 LEU A O 1
ATOM 1164 N N . MET A 1 136 ? -2.965 1.842 -6.981 1.00 81.12 136 MET A N 1
ATOM 1165 C CA . MET A 1 136 ? -4.421 1.821 -6.866 1.00 81.12 136 MET A CA 1
ATOM 1166 C C . MET A 1 136 ? -4.998 3.113 -6.274 1.00 81.12 136 MET A C 1
ATOM 1168 O O . MET A 1 136 ? -6.163 3.411 -6.510 1.00 81.12 136 MET A O 1
ATOM 1172 N N . THR A 1 137 ? -4.181 3.924 -5.602 1.00 78.38 137 THR A N 1
ATOM 1173 C CA . THR A 1 137 ? -4.552 5.213 -4.985 1.00 78.38 137 THR A CA 1
ATOM 1174 C C . THR A 1 137 ? -4.687 6.365 -5.985 1.00 78.38 137 THR A C 1
ATOM 1176 O O . THR A 1 137 ? -4.899 7.508 -5.577 1.00 78.38 137 THR A O 1
ATOM 1179 N N . TRP A 1 138 ? -4.523 6.122 -7.297 1.00 62.84 138 TRP A N 1
ATOM 1180 C CA . TRP A 1 138 ? -4.371 7.216 -8.254 1.00 62.84 138 TRP A CA 1
ATOM 1181 C C . TRP A 1 138 ? -5.542 8.202 -8.217 1.00 62.84 138 TRP A C 1
ATOM 1183 O O . TRP A 1 138 ? -6.653 7.932 -8.676 1.00 62.84 138 TRP A O 1
ATOM 1193 N N . THR A 1 139 ? -5.213 9.402 -7.759 1.00 59.38 139 THR A N 1
ATOM 1194 C CA . THR A 1 139 ? -6.028 10.603 -7.831 1.00 59.38 139 THR A CA 1
ATOM 1195 C C . THR A 1 139 ? -5.082 11.769 -8.144 1.00 59.38 139 THR A C 1
ATOM 1197 O O . THR A 1 139 ? -3.977 11.841 -7.598 1.00 59.38 139 THR A O 1
ATOM 1200 N N . PRO A 1 140 ? -5.432 12.680 -9.069 1.00 49.50 140 PRO A N 1
ATOM 1201 C CA . PRO A 1 140 ? -4.622 13.870 -9.282 1.00 49.50 140 PRO A CA 1
ATOM 1202 C C . PRO A 1 140 ? -4.607 14.706 -7.995 1.00 49.50 140 PRO A C 1
ATOM 1204 O O . PRO A 1 140 ? -5.669 15.062 -7.491 1.00 49.50 140 PRO A O 1
ATOM 1207 N N . ASN A 1 141 ? -3.415 15.075 -7.520 1.00 55.69 141 ASN A N 1
ATOM 1208 C CA . ASN A 1 141 ? -3.187 16.088 -6.478 1.00 55.69 141 ASN A CA 1
ATOM 1209 C C . ASN A 1 141 ? -3.529 15.711 -5.022 1.00 55.69 141 ASN A C 1
ATOM 1211 O O . ASN A 1 141 ? -3.646 16.616 -4.196 1.00 55.69 141 ASN A O 1
ATOM 1215 N N . HIS A 1 142 ? -3.654 14.429 -4.674 1.00 65.19 142 HIS A N 1
ATOM 1216 C CA . HIS A 1 142 ? -3.780 14.037 -3.266 1.00 65.19 142 HIS A CA 1
ATOM 1217 C C . HIS A 1 142 ? -2.424 13.785 -2.605 1.00 65.19 142 HIS A C 1
ATOM 1219 O O . HIS A 1 142 ? -1.540 13.131 -3.165 1.00 65.19 142 HIS A O 1
ATOM 1225 N N . VAL A 1 143 ? -2.298 14.313 -1.390 1.00 81.31 143 VAL A N 1
ATOM 1226 C CA . VAL A 1 143 ? -1.157 14.123 -0.491 1.00 81.31 143 VAL A CA 1
ATOM 1227 C C . VAL A 1 143 ? -1.229 12.718 0.109 1.00 81.31 143 VAL A C 1
ATOM 1229 O O . VAL A 1 143 ? -2.315 12.172 0.247 1.00 81.31 143 VAL A O 1
ATOM 1232 N N . ASN A 1 144 ? -0.086 12.121 0.445 1.00 89.25 144 ASN A N 1
ATOM 1233 C CA . ASN A 1 144 ? -0.055 10.843 1.154 1.00 89.25 144 ASN A CA 1
ATOM 1234 C C . ASN A 1 144 ? -0.603 11.006 2.577 1.00 89.25 144 ASN A C 1
ATOM 1236 O O . ASN A 1 144 ? -0.256 11.970 3.262 1.00 89.25 144 ASN A O 1
ATOM 1240 N N . GLU A 1 145 ? -1.400 10.045 3.035 1.00 93.19 145 GLU A N 1
ATOM 1241 C CA . GLU A 1 145 ? -2.124 10.134 4.301 1.00 93.19 145 GLU A CA 1
ATOM 1242 C C . GLU A 1 145 ? -1.944 8.860 5.130 1.00 93.19 145 GLU A C 1
ATOM 1244 O O . GLU A 1 145 ? -1.801 7.742 4.623 1.00 93.19 145 GLU A O 1
ATOM 1249 N N . LEU A 1 146 ? -1.953 9.023 6.448 1.00 96.62 146 LEU A N 1
ATOM 1250 C CA . LEU A 1 146 ? -2.064 7.903 7.373 1.00 96.62 146 LEU A CA 1
ATOM 1251 C C . LEU A 1 146 ? -3.465 7.931 7.972 1.00 96.62 146 LEU A C 1
ATOM 1253 O O . LEU A 1 146 ? -3.752 8.801 8.784 1.00 96.62 146 LEU A O 1
ATOM 1257 N N . LEU A 1 147 ? -4.328 7.015 7.532 1.00 97.56 147 LEU A N 1
ATOM 1258 C CA . LEU A 1 147 ? -5.778 7.031 7.780 1.00 97.56 147 LEU A CA 1
ATOM 1259 C C . LEU A 1 147 ? -6.268 5.833 8.606 1.00 97.56 147 LEU A C 1
ATOM 1261 O O . LEU A 1 147 ? -7.336 5.889 9.225 1.00 97.56 147 LEU A O 1
ATOM 1265 N N . ASP A 1 148 ? -5.479 4.762 8.626 1.00 98.50 148 ASP A N 1
ATOM 1266 C CA . ASP A 1 148 ? -5.837 3.474 9.204 1.00 98.50 148 ASP A CA 1
ATOM 1267 C C . ASP A 1 148 ? -5.158 3.276 10.557 1.00 98.50 148 ASP A C 1
ATOM 1269 O O . ASP A 1 148 ? -3.952 3.487 10.706 1.00 98.50 148 ASP A O 1
ATOM 1273 N N . TYR A 1 149 ? -5.928 2.833 11.551 1.00 98.31 149 TYR A N 1
ATOM 1274 C CA . TYR A 1 149 ? -5.439 2.733 12.923 1.00 98.31 149 TYR A CA 1
ATOM 1275 C C . TYR A 1 149 ? -6.005 1.529 13.661 1.00 98.31 149 TYR A C 1
ATOM 1277 O O . TYR A 1 149 ? -7.121 1.074 13.402 1.00 98.31 149 TYR A O 1
ATOM 1285 N N . ILE A 1 150 ? -5.252 1.066 14.660 1.00 98.19 150 ILE A N 1
ATOM 1286 C CA . ILE A 1 150 ? -5.745 0.162 15.697 1.00 98.19 150 ILE A CA 1
ATOM 1287 C C . ILE A 1 150 ? -5.418 0.776 17.054 1.00 98.19 150 ILE A C 1
ATOM 1289 O O . ILE A 1 150 ? -4.256 0.859 17.451 1.00 98.19 150 ILE A O 1
ATOM 1293 N N . PHE A 1 151 ? -6.451 1.163 17.788 1.00 97.75 151 PHE A N 1
ATOM 1294 C CA . PHE A 1 151 ? -6.380 1.823 19.081 1.00 97.75 151 PHE A CA 1
ATOM 1295 C C . PHE A 1 151 ? -6.808 0.909 20.231 1.00 97.75 151 PHE A C 1
ATOM 1297 O O . PHE A 1 151 ? -7.588 -0.026 20.045 1.00 97.75 151 PHE A O 1
ATOM 1304 N N . ILE A 1 152 ? -6.357 1.251 21.441 1.00 95.75 152 ILE A N 1
ATOM 1305 C CA . ILE A 1 152 ? -6.874 0.712 22.705 1.00 95.75 152 ILE A CA 1
ATOM 1306 C C . ILE A 1 152 ? -7.610 1.824 23.450 1.00 95.75 152 ILE A C 1
ATOM 1308 O O . ILE A 1 152 ? -7.103 2.945 23.555 1.00 95.75 152 ILE A O 1
ATOM 1312 N N . LEU A 1 153 ? -8.781 1.506 24.000 1.00 95.44 153 LEU A N 1
ATOM 1313 C CA . LEU A 1 153 ? -9.526 2.410 24.874 1.00 95.44 153 LEU A CA 1
ATOM 1314 C C . LEU A 1 153 ? -8.765 2.653 26.191 1.00 95.44 153 LEU A C 1
ATOM 1316 O O . LEU A 1 153 ? -8.394 1.694 26.869 1.00 95.44 153 LEU A O 1
ATOM 1320 N N . LYS A 1 154 ? -8.534 3.923 26.561 1.00 91.31 154 LYS A N 1
ATOM 1321 C CA . LYS A 1 154 ? -7.664 4.311 27.693 1.00 91.31 154 LYS A CA 1
ATOM 1322 C C . LYS A 1 154 ? -8.047 3.624 28.997 1.00 91.31 154 LYS A C 1
ATOM 1324 O O . LYS A 1 154 ? -7.186 3.044 29.649 1.00 91.31 154 LYS A O 1
ATOM 1329 N N . ASP A 1 155 ? -9.336 3.635 29.322 1.00 87.69 155 ASP A N 1
ATOM 1330 C CA . ASP A 1 155 ? -9.857 3.157 30.611 1.00 87.69 155 ASP A CA 1
ATOM 1331 C C . ASP A 1 155 ? -9.792 1.624 30.776 1.00 87.69 155 ASP A C 1
ATOM 1333 O O . ASP A 1 155 ? -10.147 1.103 31.831 1.00 87.69 155 ASP A O 1
ATOM 1337 N N . HIS A 1 156 ? -9.362 0.912 29.729 1.00 84.94 156 HIS A N 1
ATOM 1338 C CA . HIS A 1 156 ? -9.333 -0.549 29.638 1.00 84.94 156 HIS A CA 1
ATOM 1339 C C . HIS A 1 156 ? -7.923 -1.105 29.406 1.00 84.94 156 HIS A C 1
ATOM 1341 O O . HIS A 1 156 ? -7.758 -2.305 29.194 1.00 84.94 156 HIS A O 1
ATOM 1347 N N . LYS A 1 157 ? -6.889 -0.256 29.394 1.00 76.62 157 LYS A N 1
ATOM 1348 C CA . LYS A 1 157 ? -5.503 -0.691 29.198 1.00 76.62 157 LYS A CA 1
ATOM 1349 C C . LYS A 1 157 ? -4.799 -0.880 30.541 1.00 76.62 157 LYS A C 1
ATOM 1351 O O . LYS A 1 157 ? -4.929 -0.056 31.438 1.00 76.62 157 LYS A O 1
ATOM 1356 N N . SER A 1 158 ? -3.959 -1.909 30.634 1.00 73.69 158 SER A N 1
ATOM 1357 C CA . SER A 1 158 ? -2.967 -2.011 31.708 1.00 73.69 158 SER A CA 1
ATOM 1358 C C . SER A 1 158 ? -1.865 -0.949 31.566 1.00 73.69 158 SER A C 1
ATOM 1360 O O . SER A 1 158 ? -1.336 -0.732 30.471 1.00 73.69 158 SER A O 1
ATOM 1362 N N . GLU A 1 159 ? -1.470 -0.327 32.679 1.00 70.88 159 GLU A N 1
ATOM 1363 C CA . GLU A 1 159 ? -0.447 0.732 32.725 1.00 70.88 159 GLU A CA 1
ATOM 1364 C C . GLU A 1 159 ? 0.906 0.312 32.126 1.00 70.88 159 GLU A C 1
ATOM 1366 O O . GLU A 1 159 ? 1.629 1.143 31.582 1.00 70.88 159 GLU A O 1
ATOM 1371 N N . HIS A 1 160 ? 1.230 -0.983 32.144 1.00 71.88 160 HIS A N 1
ATOM 1372 C CA . HIS A 1 160 ? 2.531 -1.499 31.701 1.00 71.88 160 HIS A CA 1
ATOM 1373 C C . HIS A 1 160 ? 2.604 -1.866 30.218 1.00 71.88 160 HIS A C 1
ATOM 1375 O O . HIS A 1 160 ? 3.641 -2.331 29.749 1.00 71.88 160 HIS A O 1
ATOM 1381 N N . TRP A 1 161 ? 1.513 -1.732 29.465 1.00 78.94 161 TRP A N 1
ATOM 1382 C CA . TRP A 1 161 ? 1.513 -2.183 28.077 1.00 78.94 161 TRP A CA 1
ATOM 1383 C C . TRP A 1 161 ? 2.048 -1.093 27.157 1.00 78.94 161 TRP A C 1
ATOM 1385 O O . TRP A 1 161 ? 1.638 0.062 27.227 1.00 78.94 161 TRP A O 1
ATOM 1395 N N . LEU A 1 162 ? 2.922 -1.457 26.232 1.00 87.38 162 LEU A N 1
ATOM 1396 C CA . LEU A 1 162 ? 3.156 -0.652 25.040 1.00 87.38 162 LEU A CA 1
ATOM 1397 C C . LEU A 1 162 ? 2.211 -1.159 23.953 1.00 87.38 162 LEU A C 1
ATOM 1399 O O . LEU A 1 162 ? 1.848 -2.334 23.937 1.00 87.38 162 LEU A O 1
ATOM 1403 N N . TRP A 1 163 ? 1.735 -0.259 23.099 1.00 91.31 163 TRP A N 1
ATOM 1404 C CA . TRP A 1 163 ? 0.862 -0.626 21.992 1.00 91.31 163 TRP A CA 1
ATOM 1405 C C . TRP A 1 163 ? 1.420 -0.049 20.712 1.00 91.31 163 TRP A C 1
ATOM 1407 O O . TRP A 1 163 ? 1.634 1.161 20.622 1.00 91.31 163 TRP A O 1
ATOM 1417 N N . TYR A 1 164 ? 1.648 -0.927 19.748 1.00 93.00 164 TYR A N 1
ATOM 1418 C CA . TYR A 1 164 ? 2.270 -0.594 18.488 1.00 93.00 164 TYR A CA 1
ATOM 1419 C C . TYR A 1 164 ? 1.277 -0.688 17.345 1.00 93.00 164 TYR A C 1
ATOM 1421 O O . TYR A 1 164 ? 0.384 -1.535 17.350 1.00 93.00 164 TYR A O 1
ATOM 1429 N N . ASN A 1 165 ? 1.451 0.167 16.346 1.00 95.06 165 ASN A N 1
ATOM 1430 C CA . ASN A 1 165 ? 0.899 -0.018 15.011 1.00 95.06 165 ASN A CA 1
ATOM 1431 C C . ASN A 1 165 ? 2.067 -0.166 14.031 1.00 95.06 165 ASN A C 1
ATOM 1433 O O . ASN A 1 165 ? 3.027 0.605 14.061 1.00 95.06 165 ASN A O 1
ATOM 1437 N N . LEU A 1 166 ? 1.983 -1.177 13.172 1.00 92.12 166 LEU A N 1
ATOM 1438 C CA . LEU A 1 166 ? 2.897 -1.416 12.064 1.00 92.12 166 LEU A CA 1
ATOM 1439 C C . LEU A 1 166 ? 2.098 -1.336 10.768 1.00 92.12 166 LEU A C 1
ATOM 1441 O O . LEU A 1 166 ? 1.299 -2.231 10.491 1.00 92.12 166 LEU A O 1
ATOM 1445 N N . ILE A 1 167 ? 2.323 -0.290 9.976 1.00 92.38 167 ILE A N 1
ATOM 1446 C CA . ILE A 1 167 ? 1.831 -0.237 8.604 1.00 92.38 167 ILE A CA 1
ATOM 1447 C C . ILE A 1 167 ? 2.788 -1.069 7.759 1.00 92.38 167 ILE A C 1
ATOM 1449 O O . ILE A 1 167 ? 3.993 -0.802 7.702 1.00 92.38 167 ILE A O 1
ATOM 1453 N N . THR A 1 168 ? 2.252 -2.112 7.134 1.00 86.00 168 THR A N 1
ATOM 1454 C CA . THR A 1 168 ? 3.039 -3.096 6.396 1.00 86.00 168 THR A CA 1
ATOM 1455 C C . THR A 1 168 ? 2.646 -3.099 4.933 1.00 86.00 168 THR A C 1
ATOM 1457 O O . THR A 1 168 ? 1.502 -3.329 4.567 1.00 86.00 168 THR A O 1
ATOM 1460 N N . ASP A 1 169 ? 3.634 -2.876 4.081 1.00 79.88 169 ASP A N 1
ATOM 1461 C CA . ASP A 1 169 ? 3.495 -3.065 2.646 1.00 79.88 169 ASP A CA 1
ATOM 1462 C C . ASP A 1 169 ? 3.547 -4.573 2.341 1.00 79.88 169 ASP A C 1
ATOM 1464 O O . ASP A 1 169 ? 4.588 -5.224 2.507 1.00 79.88 169 ASP A O 1
ATOM 1468 N N . ARG A 1 170 ? 2.384 -5.140 2.004 1.00 78.81 170 ARG A N 1
ATOM 1469 C CA . ARG A 1 170 ? 2.182 -6.552 1.664 1.00 78.81 170 ARG A CA 1
ATOM 1470 C C . ARG A 1 170 ? 1.692 -6.632 0.230 1.00 78.81 170 ARG A C 1
ATOM 1472 O O . ARG A 1 170 ? 0.570 -6.238 -0.069 1.00 78.81 170 ARG A O 1
ATOM 1479 N N . LEU A 1 171 ? 2.539 -7.190 -0.621 1.00 77.56 171 LEU A N 1
ATOM 1480 C CA . LEU A 1 171 ? 2.243 -7.395 -2.028 1.00 77.56 171 LEU A CA 1
ATOM 1481 C C . LEU A 1 171 ? 1.605 -8.769 -2.250 1.00 77.56 171 LEU A C 1
ATOM 1483 O O . LEU A 1 171 ? 1.852 -9.722 -1.505 1.00 77.56 171 LEU A O 1
ATOM 1487 N N . ALA A 1 172 ? 0.809 -8.869 -3.307 1.00 81.12 172 ALA A N 1
ATOM 1488 C CA . ALA A 1 172 ? 0.321 -10.119 -3.853 1.00 81.12 172 ALA A CA 1
ATOM 1489 C C . ALA A 1 172 ? 1.493 -11.046 -4.213 1.00 81.12 172 ALA A C 1
ATOM 1491 O O . ALA A 1 172 ? 2.544 -10.603 -4.679 1.00 81.12 172 ALA A O 1
ATOM 1492 N N . ILE A 1 173 ? 1.293 -12.350 -4.012 1.00 77.12 173 ILE A N 1
ATOM 1493 C CA . ILE A 1 173 ? 2.276 -13.379 -4.387 1.00 77.12 173 ILE A CA 1
ATOM 1494 C C . ILE A 1 173 ? 2.447 -13.421 -5.911 1.00 77.12 173 ILE A C 1
ATOM 1496 O O . ILE A 1 173 ? 3.559 -13.599 -6.413 1.00 77.12 173 ILE A O 1
ATOM 1500 N N . GLU A 1 174 ? 1.343 -13.230 -6.632 1.00 80.06 174 GLU A N 1
ATOM 1501 C CA . GLU A 1 17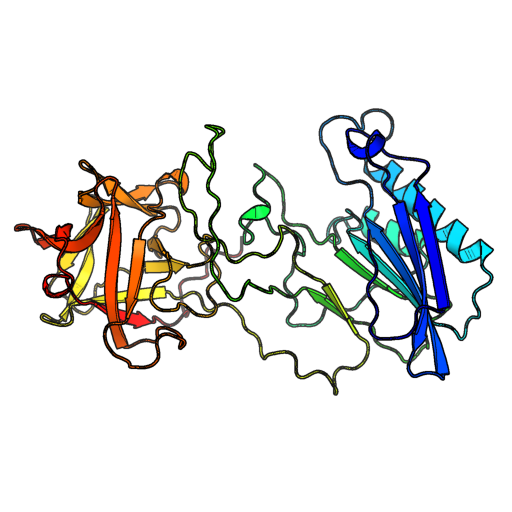4 ? 1.281 -13.220 -8.087 1.00 80.06 174 GLU A CA 1
ATOM 1502 C C . GLU A 1 174 ? 0.978 -11.816 -8.606 1.00 80.06 174 GLU A C 1
ATOM 1504 O O . GLU A 1 174 ? 0.228 -11.047 -8.000 1.00 80.06 174 GLU A O 1
ATOM 1509 N N . GLN A 1 175 ? 1.570 -11.491 -9.753 1.00 82.94 175 GLN A N 1
ATOM 1510 C CA . GLN A 1 175 ? 1.265 -10.265 -10.473 1.00 82.94 175 GLN A CA 1
ATOM 1511 C C . GLN A 1 175 ? -0.108 -10.396 -11.126 1.00 82.94 175 GLN A C 1
ATOM 1513 O O . GLN A 1 175 ? -0.401 -11.391 -11.786 1.00 82.94 175 GLN A O 1
ATOM 1518 N N . TRP A 1 176 ? -0.929 -9.365 -10.977 1.00 82.31 176 TRP A N 1
ATOM 1519 C CA . TRP A 1 176 ? -2.217 -9.262 -11.643 1.00 82.31 176 TRP A CA 1
ATOM 1520 C C . TRP A 1 176 ? -2.259 -8.015 -12.523 1.00 82.31 176 TRP A C 1
ATOM 1522 O O . TRP A 1 176 ? -1.393 -7.137 -12.456 1.00 82.31 176 TRP A O 1
ATOM 1532 N N . HIS A 1 177 ? -3.250 -7.960 -13.409 1.00 76.38 177 HIS A N 1
ATOM 1533 C CA . HIS A 1 177 ? -3.328 -6.935 -14.439 1.00 76.38 177 HIS A CA 1
ATOM 1534 C C . HIS A 1 177 ? -4.700 -6.284 -14.496 1.00 76.38 177 HIS A C 1
ATOM 1536 O O . HIS A 1 177 ? -5.730 -6.957 -14.484 1.00 76.38 177 HIS A O 1
ATOM 1542 N N . LEU A 1 178 ? -4.706 -4.960 -14.634 1.00 67.69 178 LEU A N 1
ATOM 1543 C CA . LEU A 1 178 ? -5.923 -4.204 -14.899 1.00 67.69 178 LEU A CA 1
ATOM 1544 C C . LEU A 1 178 ? -6.171 -4.134 -16.414 1.00 67.69 178 LEU A C 1
ATOM 1546 O O . LEU A 1 178 ? -5.445 -3.453 -17.141 1.00 67.69 178 LEU A O 1
ATOM 1550 N N . LEU A 1 179 ? -7.218 -4.808 -16.891 1.00 61.81 179 LEU A N 1
ATOM 1551 C CA . LEU A 1 179 ? -7.707 -4.688 -18.266 1.00 61.81 179 LEU A CA 1
ATOM 1552 C C . LEU A 1 179 ? -8.821 -3.632 -18.307 1.00 61.81 179 LEU A C 1
ATOM 1554 O O . LEU A 1 179 ? -9.989 -3.931 -18.081 1.00 61.81 179 LEU A O 1
ATOM 1558 N N . GLY A 1 180 ? -8.461 -2.369 -18.541 1.00 53.94 180 GLY A N 1
ATOM 1559 C CA . GLY A 1 180 ? -9.440 -1.287 -18.690 1.00 53.94 180 GLY A CA 1
ATOM 1560 C C . GLY A 1 180 ? -10.021 -1.234 -20.104 1.00 53.94 180 GLY A C 1
ATOM 1561 O O . GLY A 1 180 ? -9.261 -1.279 -21.064 1.00 53.94 180 GLY A O 1
ATOM 1562 N N . THR A 1 181 ? -11.344 -1.103 -20.238 1.00 49.50 181 THR A N 1
ATOM 1563 C CA . THR A 1 181 ? -12.054 -0.924 -21.525 1.00 49.50 181 THR A CA 1
ATOM 1564 C C . THR A 1 181 ? -12.443 0.531 -21.814 1.00 49.50 181 THR A C 1
ATOM 1566 O O . THR A 1 181 ? -13.046 0.806 -22.849 1.00 49.50 181 THR A O 1
ATOM 1569 N N . ASN A 1 182 ? -12.110 1.478 -20.924 1.00 48.91 182 ASN A N 1
ATOM 1570 C CA . ASN A 1 182 ? -12.589 2.859 -21.003 1.00 48.91 182 ASN A CA 1
ATOM 1571 C C . ASN A 1 182 ? -11.458 3.894 -21.119 1.00 48.91 182 ASN A C 1
ATOM 1573 O O . ASN A 1 182 ? -10.450 3.856 -20.416 1.00 48.91 182 ASN A O 1
ATOM 1577 N N . SER A 1 183 ? -11.662 4.859 -22.015 1.00 47.50 183 SER A N 1
ATOM 1578 C CA . SER A 1 183 ? -10.718 5.891 -22.467 1.00 47.50 183 SER A CA 1
ATOM 1579 C C . SER A 1 183 ? -10.439 7.018 -21.456 1.00 47.50 183 SER A C 1
ATOM 1581 O O . SER A 1 183 ? -9.804 8.018 -21.804 1.00 47.50 183 SER A O 1
ATOM 1583 N N . SER A 1 184 ? -10.842 6.879 -20.189 1.00 47.56 184 SER A N 1
ATOM 1584 C CA . SER A 1 184 ? -10.537 7.855 -19.138 1.00 47.56 184 SER A CA 1
ATOM 1585 C C . SER A 1 184 ? -9.062 7.771 -18.716 1.00 47.56 184 SER A C 1
ATOM 1587 O O . SER A 1 184 ? -8.682 7.052 -17.796 1.00 47.56 184 SER A O 1
ATOM 1589 N N . LYS A 1 185 ? -8.243 8.510 -19.470 1.00 50.59 185 LYS A N 1
ATOM 1590 C CA . LYS A 1 185 ? -6.904 9.094 -19.245 1.00 50.59 185 LYS A CA 1
ATOM 1591 C C . LYS A 1 185 ? -5.758 8.311 -18.578 1.00 50.59 185 LYS A C 1
ATOM 1593 O O . LYS A 1 185 ? -4.633 8.761 -18.757 1.00 50.59 185 LYS A O 1
ATOM 1598 N N . ILE A 1 186 ? -5.932 7.156 -17.927 1.00 49.06 186 ILE A N 1
ATOM 1599 C CA . ILE A 1 186 ? -4.786 6.396 -17.359 1.00 49.06 186 ILE A CA 1
ATOM 1600 C C . ILE A 1 186 ? -4.736 4.922 -17.750 1.00 49.06 186 ILE A C 1
ATOM 1602 O O . ILE A 1 186 ? -3.645 4.369 -17.966 1.00 49.06 186 ILE A O 1
ATOM 1606 N N . TYR A 1 187 ? -5.897 4.300 -17.932 1.00 49.91 187 TYR A N 1
ATOM 1607 C CA . TYR A 1 187 ? -6.006 2.866 -18.197 1.00 49.91 187 TYR A CA 1
ATOM 1608 C C . TYR A 1 187 ? -6.780 2.584 -19.489 1.00 49.91 187 TYR A C 1
ATOM 1610 O O . TYR A 1 187 ? -7.687 1.765 -19.518 1.00 49.91 187 TYR A O 1
ATOM 1618 N N . ASN A 1 188 ? -6.403 3.250 -20.584 1.00 46.56 188 ASN A N 1
ATOM 1619 C CA . ASN A 1 188 ? -6.731 2.748 -21.924 1.00 46.56 188 ASN A CA 1
ATOM 1620 C C . ASN A 1 188 ? -6.163 1.323 -22.051 1.00 46.56 188 ASN A C 1
ATOM 1622 O O . ASN A 1 188 ? -4.969 1.209 -21.807 1.00 46.56 188 ASN A O 1
ATOM 1626 N N . ASN A 1 189 ? -6.968 0.305 -22.392 1.00 49.78 189 ASN A N 1
ATOM 1627 C CA . ASN A 1 189 ? -6.642 -1.037 -22.930 1.00 49.78 189 ASN A CA 1
ATOM 1628 C C . ASN A 1 189 ? -5.220 -1.609 -22.673 1.00 49.78 189 ASN A C 1
ATOM 1630 O O . ASN A 1 189 ? -4.610 -2.191 -23.575 1.00 49.78 189 ASN A O 1
ATOM 1634 N N . LYS A 1 190 ? -4.623 -1.426 -21.489 1.00 55.75 190 LYS A N 1
ATOM 1635 C CA . LYS A 1 190 ? -3.186 -1.669 -21.272 1.00 55.75 190 LYS A CA 1
ATOM 1636 C C . LYS A 1 190 ? -2.932 -2.457 -19.990 1.00 55.75 190 LYS A C 1
ATOM 1638 O O . LYS A 1 190 ? -3.236 -1.975 -18.906 1.00 55.75 190 LYS A O 1
ATOM 1643 N N . ASN A 1 191 ? -2.249 -3.587 -20.161 1.00 66.25 191 ASN A N 1
ATOM 1644 C CA . ASN A 1 191 ? -1.802 -4.565 -19.167 1.00 66.25 191 ASN A CA 1
ATOM 1645 C C . ASN A 1 191 ? -0.780 -4.012 -18.156 1.00 66.25 191 ASN A C 1
ATOM 1647 O O . ASN A 1 191 ? 0.396 -4.344 -18.232 1.00 66.25 191 ASN A O 1
ATOM 1651 N N . VAL A 1 192 ? -1.174 -3.126 -17.235 1.00 75.31 192 VAL A N 1
ATOM 1652 C CA . VAL A 1 192 ? -0.245 -2.669 -16.183 1.00 75.31 192 VAL A CA 1
ATOM 1653 C C . VAL A 1 192 ? 0.008 -3.817 -15.210 1.00 75.31 192 VAL A C 1
ATOM 1655 O O . VAL A 1 192 ? -0.970 -4.380 -14.722 1.00 75.31 192 VAL A O 1
ATOM 1658 N N . PRO A 1 193 ? 1.267 -4.177 -14.919 1.00 78.56 193 PRO A N 1
ATOM 1659 C CA . PRO A 1 193 ? 1.560 -5.080 -13.817 1.00 78.56 193 PRO A CA 1
ATOM 1660 C C . PRO A 1 193 ? 1.243 -4.427 -12.472 1.00 78.56 193 PRO A C 1
ATOM 1662 O O . PRO A 1 193 ? 1.758 -3.347 -12.178 1.00 78.56 193 PRO A O 1
ATOM 1665 N N . ILE A 1 194 ? 0.413 -5.082 -11.665 1.00 80.81 194 ILE A N 1
ATOM 1666 C CA . ILE A 1 194 ? 0.055 -4.656 -10.312 1.00 80.81 194 ILE A CA 1
ATOM 1667 C C . ILE A 1 194 ? 0.342 -5.809 -9.355 1.00 80.81 194 ILE A C 1
ATOM 1669 O O . ILE A 1 194 ? 0.109 -6.976 -9.668 1.00 80.81 194 ILE A O 1
ATOM 1673 N N . MET A 1 195 ? 0.877 -5.471 -8.188 1.00 82.75 195 MET A N 1
ATOM 1674 C CA . MET A 1 195 ? 1.039 -6.410 -7.076 1.00 82.75 195 MET A CA 1
ATOM 1675 C C . MET A 1 195 ? 0.429 -5.873 -5.780 1.00 82.75 195 MET A C 1
ATOM 1677 O O . MET A 1 195 ? 0.446 -6.565 -4.771 1.00 82.75 195 MET A O 1
ATOM 1681 N N . GLU A 1 196 ? -0.124 -4.662 -5.791 1.00 83.88 196 GLU A N 1
ATOM 1682 C CA . GLU A 1 196 ? -0.879 -4.129 -4.658 1.00 83.88 196 GLU A CA 1
ATOM 1683 C C . GLU A 1 196 ? -2.146 -4.961 -4.438 1.00 83.88 196 GLU A C 1
ATOM 1685 O O . GLU A 1 196 ? -2.753 -5.441 -5.395 1.00 83.88 196 GLU A O 1
ATOM 1690 N N . LEU A 1 197 ? -2.534 -5.169 -3.182 1.00 87.44 197 LEU A N 1
ATOM 1691 C CA . LEU A 1 197 ? -3.767 -5.892 -2.833 1.00 87.44 197 LEU A CA 1
ATOM 1692 C C . LEU A 1 197 ? -4.968 -4.951 -2.655 1.00 87.44 197 LEU A C 1
ATOM 1694 O O . LEU A 1 197 ? -6.115 -5.391 -2.682 1.00 87.44 197 LEU A O 1
ATOM 1698 N N . SER A 1 198 ? -4.690 -3.671 -2.429 1.00 90.56 198 SER A N 1
ATOM 1699 C CA . SER A 1 198 ? -5.637 -2.604 -2.118 1.00 90.56 198 SER A CA 1
ATOM 1700 C C . SER A 1 198 ? -4.943 -1.261 -2.361 1.00 90.56 198 SER A C 1
ATOM 1702 O O . SER A 1 198 ? -3.720 -1.223 -2.480 1.00 90.56 198 SER A O 1
ATOM 1704 N N . ASP A 1 199 ? -5.690 -0.161 -2.407 1.00 89.31 199 ASP A N 1
ATOM 1705 C CA . ASP A 1 199 ? -5.154 1.204 -2.364 1.00 89.31 199 ASP A CA 1
ATOM 1706 C C . ASP A 1 199 ? -4.702 1.627 -0.951 1.00 89.31 199 ASP A C 1
ATOM 1708 O O . ASP A 1 199 ? -3.866 2.518 -0.811 1.00 89.31 199 ASP A O 1
ATOM 1712 N N . HIS A 1 200 ? -5.155 0.925 0.090 1.00 94.00 200 HIS A N 1
ATOM 1713 C CA . HIS A 1 200 ? -4.646 1.063 1.458 1.00 94.00 200 HIS A CA 1
ATOM 1714 C C . HIS A 1 200 ? -3.687 -0.073 1.843 1.00 94.00 200 HIS A C 1
ATOM 1716 O O . HIS A 1 200 ? -3.937 -1.248 1.563 1.00 94.00 200 HIS A O 1
ATOM 1722 N N . TYR A 1 201 ? -2.621 0.260 2.567 1.00 92.44 201 TYR A N 1
ATOM 1723 C CA . TYR A 1 201 ? -1.742 -0.704 3.216 1.00 92.44 201 TYR A CA 1
ATOM 1724 C C . TYR A 1 201 ? -2.309 -1.153 4.571 1.00 92.44 201 TYR A C 1
ATOM 1726 O O . TYR A 1 201 ? -2.802 -0.330 5.345 1.00 92.44 201 TYR A O 1
ATOM 1734 N N . PRO A 1 202 ? -2.204 -2.449 4.911 1.00 94.50 202 PRO A N 1
ATOM 1735 C CA . PRO A 1 202 ? -2.707 -2.972 6.173 1.00 94.50 202 PRO A CA 1
ATOM 1736 C C . PRO A 1 202 ? -1.928 -2.457 7.389 1.00 94.50 202 PRO A C 1
ATOM 1738 O O . PRO A 1 202 ? -0.709 -2.267 7.351 1.00 94.50 202 PRO A O 1
ATOM 1741 N N . VAL A 1 203 ? -2.643 -2.341 8.508 1.00 95.75 203 VAL A N 1
ATOM 1742 C CA . VAL A 1 203 ? -2.089 -2.005 9.825 1.00 95.75 203 VAL A CA 1
ATOM 1743 C C . VAL A 1 203 ? -2.165 -3.219 10.736 1.00 95.75 203 VAL A C 1
ATOM 1745 O O . VAL A 1 203 ? -3.217 -3.845 10.864 1.00 95.75 203 VAL A O 1
ATOM 1748 N N . VAL A 1 204 ? -1.060 -3.539 11.405 1.00 94.19 204 VAL A N 1
ATOM 1749 C CA . VAL A 1 204 ? -1.013 -4.58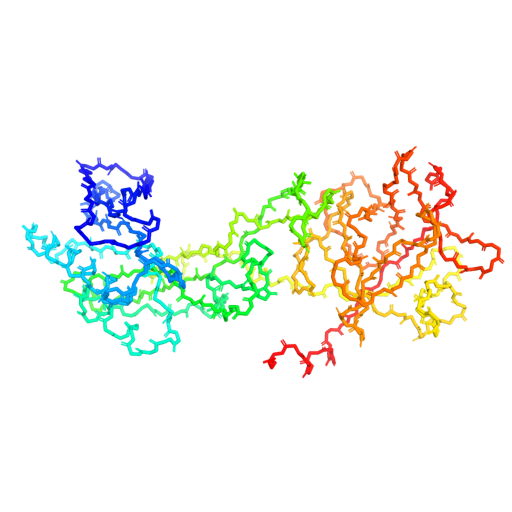3 12.432 1.00 94.19 204 VAL A CA 1
ATOM 1750 C C . VAL A 1 204 ? -0.801 -3.961 13.808 1.00 94.19 204 VAL A C 1
ATOM 1752 O O . VAL A 1 204 ? 0.142 -3.200 14.011 1.00 94.19 204 VAL A O 1
ATOM 1755 N N . GLY A 1 205 ? -1.674 -4.306 14.756 1.00 92.62 205 GLY A N 1
ATOM 1756 C CA . GLY A 1 205 ? -1.607 -3.869 16.147 1.00 92.62 205 GLY A CA 1
ATOM 1757 C C . GLY A 1 205 ? -1.067 -4.963 17.067 1.00 92.62 205 GLY A C 1
ATOM 1758 O O . GLY A 1 205 ? -1.526 -6.103 16.990 1.00 92.62 205 GLY A O 1
ATOM 1759 N N . PHE A 1 206 ? -0.109 -4.638 17.939 1.00 90.56 206 PHE A N 1
ATOM 1760 C CA . PHE A 1 206 ? 0.476 -5.593 18.892 1.00 90.56 206 PHE A CA 1
ATOM 1761 C C . PHE A 1 206 ? 1.098 -4.899 20.114 1.00 90.56 206 PHE A C 1
ATOM 1763 O O . PHE A 1 206 ? 1.410 -3.712 20.074 1.00 90.56 206 PHE A O 1
ATOM 1770 N N . SER A 1 207 ? 1.299 -5.646 21.206 1.00 85.38 207 SER A N 1
ATOM 1771 C CA . SER A 1 207 ? 1.911 -5.143 22.448 1.00 85.38 207 SER A CA 1
ATOM 1772 C C . SER A 1 207 ? 3.270 -5.754 22.798 1.00 85.38 207 SER A C 1
ATOM 1774 O O . SER A 1 207 ? 4.047 -5.117 23.505 1.00 85.38 207 SER A O 1
ATOM 1776 N N . ASN A 1 208 ? 3.574 -6.968 22.323 1.00 73.25 208 ASN A N 1
ATOM 1777 C CA . ASN A 1 208 ? 4.816 -7.668 22.648 1.00 73.25 208 ASN A CA 1
ATOM 1778 C C . ASN A 1 208 ? 5.768 -7.732 21.443 1.00 73.25 208 ASN A C 1
ATOM 1780 O O . ASN A 1 208 ? 5.397 -8.239 20.387 1.00 73.25 208 ASN A O 1
ATOM 1784 N N . LEU A 1 209 ? 6.997 -7.253 21.637 1.00 65.12 209 LEU A N 1
ATOM 1785 C CA . LEU A 1 209 ? 8.065 -7.238 20.639 1.00 65.12 209 LEU A CA 1
ATOM 1786 C C . LEU A 1 209 ? 8.790 -8.580 20.489 1.00 65.12 209 LEU A C 1
ATOM 1788 O O . LEU A 1 209 ? 9.297 -8.871 19.413 1.00 65.12 209 LEU A O 1
ATOM 1792 N N . THR A 1 210 ? 8.843 -9.407 21.538 1.00 56.81 210 THR A N 1
ATOM 1793 C CA . THR A 1 210 ? 9.710 -10.602 21.575 1.00 56.81 210 THR A CA 1
ATOM 1794 C C . THR A 1 210 ? 9.135 -11.844 20.897 1.00 56.81 210 THR A C 1
ATOM 1796 O O . THR A 1 210 ? 9.866 -12.808 20.708 1.00 56.81 210 THR A O 1
ATOM 1799 N N . LEU A 1 211 ? 7.850 -11.852 20.528 1.00 50.97 211 LEU A N 1
ATOM 1800 C CA . LEU A 1 211 ? 7.165 -13.042 19.989 1.00 50.97 211 LEU A CA 1
ATOM 1801 C C . LEU A 1 211 ? 6.844 -12.967 18.496 1.00 50.97 211 LEU A C 1
ATOM 1803 O O . LEU A 1 211 ? 6.195 -13.866 17.965 1.00 50.97 211 LEU A O 1
ATOM 1807 N N . LEU A 1 212 ? 7.245 -11.895 17.821 1.00 54.69 212 LEU A N 1
ATOM 1808 C CA . LEU A 1 212 ? 6.934 -11.716 16.415 1.00 54.69 212 LEU A CA 1
ATOM 1809 C C . LEU A 1 212 ? 8.231 -11.709 15.616 1.00 54.69 212 LEU A C 1
ATOM 1811 O O . LEU A 1 212 ? 8.903 -10.686 15.502 1.00 54.69 212 LEU A O 1
ATOM 1815 N N . GLU A 1 213 ? 8.535 -12.861 15.016 1.00 50.53 213 GLU A N 1
ATOM 1816 C CA . GLU A 1 213 ? 9.328 -12.927 13.790 1.00 50.53 213 GLU A CA 1
ATOM 1817 C C . GLU A 1 213 ? 8.523 -12.235 12.686 1.00 50.53 213 GLU A C 1
ATOM 1819 O O . GLU A 1 213 ? 7.859 -12.847 11.848 1.00 50.53 213 GLU A O 1
ATOM 1824 N N . TRP A 1 214 ? 8.505 -10.907 12.720 1.00 56.72 214 TRP A N 1
ATOM 1825 C CA . TRP A 1 214 ? 8.144 -10.154 11.538 1.00 56.72 214 TRP A CA 1
ATOM 1826 C C . TRP A 1 214 ? 9.195 -10.478 10.483 1.00 56.72 214 TRP A C 1
ATOM 1828 O O . TRP A 1 214 ? 10.380 -10.517 10.830 1.00 56.72 214 TRP A O 1
ATOM 1838 N N . PRO A 1 215 ? 8.808 -10.716 9.216 1.00 48.09 215 PRO A N 1
ATOM 1839 C CA . PRO A 1 215 ? 9.801 -10.812 8.165 1.00 48.09 215 PRO A CA 1
ATOM 1840 C C . PRO A 1 215 ? 10.695 -9.581 8.288 1.00 48.09 215 PRO A C 1
ATOM 1842 O O . PRO A 1 215 ? 10.191 -8.452 8.289 1.00 48.09 215 PRO A O 1
ATOM 1845 N N . GLN A 1 216 ? 11.994 -9.845 8.482 1.00 50.12 216 GLN A N 1
ATOM 1846 C CA . GLN A 1 216 ? 13.078 -8.873 8.363 1.00 50.12 216 GLN A CA 1
ATOM 1847 C C . GLN A 1 216 ? 12.717 -7.898 7.258 1.00 50.12 216 GLN A C 1
ATOM 1849 O O . GLN A 1 216 ? 12.188 -8.356 6.244 1.00 50.12 216 GLN A O 1
ATOM 1854 N N . GLU A 1 217 ? 12.953 -6.603 7.492 1.00 46.94 217 GLU A N 1
ATOM 1855 C CA . GLU A 1 217 ? 12.697 -5.517 6.550 1.00 46.94 217 GLU A CA 1
ATOM 1856 C C . GLU A 1 217 ? 12.733 -6.010 5.109 1.00 46.94 217 GLU A C 1
ATOM 1858 O O . GLU A 1 217 ? 13.782 -6.080 4.477 1.00 46.94 217 GLU A O 1
ATOM 1863 N N . GLN A 1 218 ? 11.574 -6.348 4.554 1.00 46.91 218 GLN A N 1
ATOM 1864 C CA . GLN A 1 218 ? 11.494 -6.525 3.122 1.00 46.91 218 GLN A CA 1
ATOM 1865 C C . GLN A 1 218 ? 11.323 -5.123 2.560 1.00 46.91 218 GLN A C 1
ATOM 1867 O O . GLN A 1 218 ? 10.326 -4.817 1.918 1.00 46.91 218 GLN A O 1
ATOM 1872 N N . PHE A 1 219 ? 12.254 -4.216 2.866 1.00 41.03 219 PHE A N 1
ATOM 1873 C CA . PHE A 1 219 ? 12.350 -3.001 2.089 1.00 41.03 219 PHE A CA 1
ATOM 1874 C C . PHE A 1 219 ? 12.583 -3.461 0.662 1.00 41.03 219 PHE A C 1
ATOM 1876 O O . PHE A 1 219 ? 13.532 -4.188 0.379 1.00 41.03 219 PHE A O 1
ATOM 1883 N N . GLY A 1 220 ? 11.661 -3.096 -0.224 1.00 46.38 220 GLY A N 1
ATOM 1884 C CA . GLY A 1 220 ? 11.869 -3.338 -1.633 1.00 46.38 220 GLY A CA 1
ATOM 1885 C C . GLY A 1 220 ? 13.149 -2.627 -2.043 1.00 46.38 220 GLY A C 1
ATOM 1886 O O . GLY A 1 220 ? 13.202 -1.395 -2.017 1.00 46.38 220 GLY A O 1
ATOM 1887 N N . ILE A 1 221 ? 14.193 -3.392 -2.349 1.00 50.44 221 ILE A N 1
ATOM 1888 C CA . ILE A 1 221 ? 15.432 -2.848 -2.876 1.00 50.44 221 ILE A CA 1
ATOM 1889 C C . ILE A 1 221 ? 15.078 -2.281 -4.246 1.00 50.44 221 ILE A C 1
ATOM 1891 O O . ILE A 1 221 ? 14.497 -2.951 -5.101 1.00 50.44 221 ILE A O 1
ATOM 1895 N N . ILE A 1 222 ? 15.376 -0.999 -4.445 1.00 53.09 222 ILE A N 1
ATOM 1896 C CA . ILE A 1 222 ? 15.320 -0.429 -5.783 1.00 53.09 222 ILE A CA 1
ATOM 1897 C C . ILE A 1 222 ? 16.346 -1.204 -6.602 1.00 53.09 222 ILE A C 1
ATOM 1899 O O . ILE A 1 222 ? 17.544 -1.017 -6.405 1.00 53.09 222 ILE A O 1
ATOM 1903 N N . THR A 1 223 ? 15.876 -2.055 -7.510 1.00 66.62 223 THR A N 1
ATOM 1904 C CA . THR A 1 223 ? 16.742 -2.780 -8.439 1.00 66.62 223 THR A CA 1
ATOM 1905 C C . THR A 1 223 ? 17.202 -1.782 -9.499 1.00 66.62 223 THR A C 1
ATOM 1907 O O . THR A 1 223 ? 16.603 -1.656 -10.571 1.00 66.62 223 THR A O 1
ATOM 1910 N N . ILE A 1 224 ? 18.210 -0.981 -9.146 1.00 80.81 224 ILE A N 1
ATOM 1911 C CA . ILE A 1 224 ? 18.950 -0.188 -10.119 1.00 80.81 224 ILE A CA 1
ATOM 1912 C C . ILE A 1 224 ? 19.931 -1.140 -10.768 1.00 80.81 224 ILE A C 1
ATOM 1914 O O . ILE A 1 224 ? 20.791 -1.706 -10.095 1.00 80.81 224 ILE A O 1
ATOM 1918 N N . ILE A 1 225 ? 19.785 -1.310 -12.072 1.00 86.06 225 ILE A N 1
ATOM 1919 C CA . ILE A 1 225 ? 20.569 -2.282 -12.809 1.00 86.06 225 ILE A CA 1
ATOM 1920 C C . ILE A 1 225 ? 21.194 -1.677 -14.047 1.00 86.06 225 ILE A C 1
ATOM 1922 O O . ILE A 1 225 ? 20.629 -0.797 -14.696 1.00 86.06 225 ILE A O 1
ATOM 1926 N N . GLN A 1 226 ? 22.346 -2.211 -14.405 1.00 91.25 226 GLN A N 1
ATOM 1927 C CA . GLN A 1 226 ? 22.911 -2.093 -15.736 1.00 91.25 226 GLN A CA 1
ATOM 1928 C C . GLN A 1 226 ? 22.750 -3.424 -16.461 1.00 91.25 226 GLN A C 1
ATOM 1930 O O . GLN A 1 226 ? 22.769 -4.491 -15.850 1.00 91.25 226 GLN A O 1
ATOM 1935 N N . PHE A 1 227 ? 22.618 -3.357 -17.780 1.00 91.81 227 PHE A N 1
ATOM 1936 C CA . PHE A 1 227 ? 22.604 -4.541 -18.627 1.00 91.81 227 PHE A CA 1
ATOM 1937 C C . PHE A 1 227 ? 23.854 -4.563 -19.490 1.00 91.81 227 PHE A C 1
ATOM 1939 O O . PHE A 1 227 ? 24.185 -3.557 -20.125 1.00 91.81 227 PHE A O 1
ATOM 1946 N N . ARG A 1 228 ? 24.494 -5.729 -19.575 1.00 92.06 228 ARG A N 1
ATOM 1947 C CA . ARG A 1 228 ? 25.494 -6.010 -20.610 1.00 92.06 228 ARG A CA 1
ATOM 1948 C C . ARG A 1 228 ? 25.093 -7.233 -21.400 1.00 92.06 228 ARG A C 1
ATOM 1950 O O . ARG A 1 228 ? 24.434 -8.119 -20.878 1.00 92.06 228 ARG A O 1
ATOM 1957 N N . THR A 1 229 ? 25.465 -7.312 -22.662 1.00 93.19 229 THR A N 1
ATOM 1958 C CA . THR A 1 229 ? 25.186 -8.509 -23.459 1.00 93.19 229 THR A CA 1
ATOM 1959 C C . THR A 1 229 ? 26.065 -9.679 -23.023 1.00 93.19 229 THR A C 1
ATOM 1961 O O . THR A 1 229 ? 27.267 -9.490 -22.856 1.00 93.19 229 THR A O 1
ATOM 1964 N N . LYS A 1 230 ? 25.517 -10.895 -22.952 1.00 92.12 230 LYS A N 1
ATOM 1965 C CA . LYS A 1 230 ? 26.288 -12.110 -22.623 1.00 92.12 230 LYS A CA 1
ATOM 1966 C C . LYS A 1 230 ? 27.408 -12.405 -23.628 1.00 92.12 230 LYS A C 1
ATOM 1968 O O . LYS A 1 230 ? 28.496 -12.801 -23.237 1.00 92.12 230 LYS A O 1
ATOM 1973 N N . GLU A 1 231 ? 27.132 -12.229 -24.920 1.00 90.56 231 GLU A N 1
ATOM 1974 C CA . GLU A 1 231 ? 28.024 -12.654 -26.012 1.00 90.56 231 GLU A CA 1
ATOM 1975 C C . GLU A 1 231 ? 29.243 -11.740 -26.184 1.00 90.56 231 GLU A C 1
ATOM 1977 O O . GLU A 1 231 ? 30.358 -12.215 -26.376 1.00 90.56 231 GLU A O 1
ATOM 1982 N N . THR A 1 232 ? 29.022 -10.425 -26.157 1.00 90.12 232 THR A N 1
ATOM 1983 C CA . THR A 1 232 ? 30.022 -9.413 -26.538 1.00 90.12 232 THR A CA 1
ATOM 1984 C C . THR A 1 232 ? 30.413 -8.491 -25.387 1.00 90.12 232 THR A C 1
ATOM 1986 O O . THR A 1 232 ? 31.267 -7.627 -25.571 1.00 90.12 232 THR A O 1
ATOM 1989 N N . ASN A 1 233 ? 29.808 -8.664 -24.205 1.00 90.38 233 ASN A N 1
ATOM 1990 C CA . ASN A 1 233 ? 29.970 -7.794 -23.036 1.00 90.38 233 ASN A CA 1
ATOM 1991 C C . ASN A 1 233 ? 29.682 -6.299 -23.315 1.00 90.38 233 ASN A C 1
ATOM 1993 O O . ASN A 1 233 ? 30.143 -5.429 -22.588 1.00 90.38 233 ASN A O 1
ATOM 1997 N N . GLU A 1 234 ? 28.912 -5.986 -24.362 1.00 92.19 234 GLU A N 1
ATOM 1998 C CA . GLU A 1 234 ? 28.520 -4.621 -24.714 1.00 92.19 234 GLU A CA 1
ATOM 1999 C C . GLU A 1 234 ? 27.498 -4.074 -23.713 1.00 92.19 234 GLU A C 1
ATOM 2001 O O . GLU A 1 234 ? 26.522 -4.748 -23.373 1.00 92.19 234 GLU A O 1
ATOM 2006 N N . SER A 1 235 ? 27.694 -2.835 -23.264 1.00 92.19 235 SER A N 1
ATOM 2007 C CA . SER A 1 235 ? 26.786 -2.157 -22.340 1.00 92.19 235 SER A CA 1
ATOM 2008 C C . SER A 1 235 ? 25.565 -1.607 -23.067 1.00 92.19 235 SER A C 1
ATOM 2010 O O . SER A 1 235 ? 25.669 -1.041 -24.158 1.00 92.19 235 SER A O 1
ATOM 2012 N N . LEU A 1 236 ? 24.404 -1.713 -22.424 1.00 92.69 236 LEU A N 1
ATOM 2013 C CA . LEU A 1 236 ? 23.191 -1.042 -22.868 1.00 92.69 236 LEU A CA 1
ATOM 2014 C C . LEU A 1 236 ? 23.215 0.434 -22.460 1.00 92.69 236 LEU A C 1
ATOM 2016 O O . LEU A 1 236 ? 23.351 0.755 -21.277 1.00 92.69 236 LEU A O 1
ATOM 2020 N N . ILE A 1 237 ? 23.023 1.326 -23.431 1.00 92.88 237 ILE A N 1
ATOM 2021 C CA . ILE A 1 237 ? 22.941 2.769 -23.202 1.00 92.88 237 ILE A CA 1
ATOM 2022 C C . ILE A 1 237 ? 21.679 3.398 -23.790 1.00 92.88 237 ILE A C 1
ATOM 2024 O O . ILE A 1 237 ? 21.088 2.892 -24.747 1.00 92.88 237 ILE A O 1
ATOM 2028 N N . ILE A 1 238 ? 21.293 4.541 -23.226 1.00 92.44 238 ILE A N 1
ATOM 2029 C CA . ILE A 1 238 ? 20.353 5.484 -23.829 1.00 92.44 238 ILE A CA 1
ATOM 2030 C C . ILE A 1 238 ? 21.169 6.530 -24.596 1.00 92.44 238 ILE A C 1
ATOM 2032 O O . ILE A 1 238 ? 21.907 7.302 -23.989 1.00 92.44 238 ILE A O 1
ATOM 2036 N N . ASN A 1 239 ? 21.034 6.576 -25.922 1.00 90.88 239 ASN A N 1
ATOM 2037 C CA . ASN A 1 239 ? 21.726 7.579 -26.736 1.00 90.88 239 ASN A CA 1
ATOM 2038 C C . ASN A 1 239 ? 21.076 8.978 -26.633 1.00 90.88 239 ASN A C 1
ATOM 2040 O O . ASN A 1 239 ? 20.013 9.144 -26.029 1.00 90.88 239 ASN A O 1
ATOM 2044 N N . GLU A 1 240 ? 21.671 9.988 -27.273 1.00 89.81 240 GLU A N 1
ATOM 2045 C CA . GLU A 1 240 ? 21.170 11.375 -27.259 1.00 89.81 240 GLU A CA 1
ATOM 2046 C C . GLU A 1 240 ? 19.719 11.500 -27.754 1.00 89.81 240 GLU A C 1
ATOM 2048 O O . GLU A 1 240 ? 18.915 12.254 -27.205 1.00 89.81 240 GLU A O 1
ATOM 2053 N N . GLN A 1 241 ? 19.334 10.701 -28.753 1.00 90.62 241 GLN A N 1
ATOM 2054 C CA . GLN A 1 241 ? 17.968 10.653 -29.282 1.00 90.62 241 GLN A CA 1
ATOM 2055 C C . GLN A 1 241 ? 17.032 9.738 -28.467 1.00 90.62 241 GLN A C 1
ATOM 2057 O O . GLN A 1 241 ? 15.887 9.500 -28.884 1.00 90.62 241 GLN A O 1
ATOM 2062 N N . ARG A 1 242 ? 17.490 9.265 -27.300 1.00 92.62 242 ARG A N 1
ATOM 2063 C CA . ARG A 1 242 ? 16.809 8.413 -26.314 1.00 92.62 242 ARG A CA 1
ATOM 2064 C C . ARG A 1 242 ? 16.502 6.980 -26.766 1.00 92.62 242 ARG A C 1
ATOM 2066 O O . ARG A 1 242 ? 15.657 6.313 -26.165 1.00 92.62 242 ARG A O 1
ATOM 2073 N N . TYR A 1 243 ? 17.152 6.498 -27.819 1.00 92.00 243 TYR A N 1
ATOM 2074 C CA . TYR A 1 243 ? 17.069 5.098 -28.238 1.00 92.00 243 TYR A CA 1
ATOM 2075 C C . TYR A 1 243 ? 17.962 4.213 -27.378 1.00 92.00 243 TYR A C 1
ATOM 2077 O O . TYR A 1 243 ? 19.006 4.652 -26.902 1.00 92.00 243 TYR A O 1
ATOM 2085 N N . LEU A 1 244 ? 17.547 2.957 -27.224 1.00 91.81 244 LEU A N 1
ATOM 2086 C CA . LEU A 1 244 ? 18.344 1.933 -26.564 1.00 91.81 244 LEU A CA 1
ATOM 2087 C C . LEU A 1 244 ? 19.328 1.331 -27.572 1.00 91.81 244 LEU A C 1
ATOM 2089 O O . LEU A 1 244 ? 18.907 0.739 -28.572 1.00 91.81 244 LEU A O 1
ATOM 2093 N N . THR A 1 245 ? 20.622 1.485 -27.315 1.00 91.69 245 THR A N 1
ATOM 2094 C CA . THR A 1 245 ? 21.710 1.025 -28.192 1.00 91.69 245 THR A CA 1
ATOM 2095 C C . THR A 1 245 ? 22.786 0.300 -27.397 1.00 91.69 245 THR A C 1
ATOM 2097 O O . THR A 1 245 ? 22.915 0.505 -26.192 1.00 91.69 245 THR A O 1
ATOM 2100 N N . LEU A 1 246 ? 23.563 -0.544 -28.070 1.00 91.00 246 LEU A N 1
ATOM 2101 C CA . LEU A 1 246 ? 24.705 -1.228 -27.466 1.00 91.00 246 LEU A CA 1
ATOM 2102 C C . LEU A 1 246 ? 26.008 -0.496 -27.780 1.00 91.00 246 LEU A C 1
ATOM 2104 O O . LEU A 1 246 ? 26.185 -0.026 -28.901 1.00 91.00 246 LEU A O 1
ATOM 2108 N N . ILE A 1 247 ? 26.916 -0.430 -26.807 1.00 89.12 247 ILE A N 1
ATOM 2109 C CA . ILE A 1 247 ? 28.274 0.091 -27.002 1.00 89.12 247 ILE A CA 1
ATOM 2110 C C . ILE A 1 247 ? 29.323 -0.841 -26.397 1.00 89.12 247 ILE A C 1
ATOM 2112 O O . ILE A 1 247 ? 29.098 -1.482 -25.371 1.00 89.12 247 ILE A O 1
ATOM 2116 N N . ARG A 1 248 ? 30.511 -0.862 -27.003 1.00 83.00 248 ARG A N 1
ATOM 2117 C CA . ARG A 1 248 ? 31.698 -1.553 -26.477 1.00 83.00 248 ARG A CA 1
ATOM 2118 C C . ARG A 1 248 ? 32.427 -0.684 -25.451 1.00 83.00 248 ARG A C 1
ATOM 2120 O O . ARG A 1 248 ? 33.580 -0.322 -25.647 1.00 83.00 248 ARG A O 1
ATOM 2127 N N . ASP A 1 249 ? 31.732 -0.309 -24.386 1.00 76.62 249 ASP A N 1
ATOM 2128 C CA . ASP A 1 249 ? 32.324 0.379 -23.238 1.00 76.62 249 ASP A CA 1
ATOM 2129 C C . ASP A 1 249 ? 31.701 -0.163 -21.954 1.00 76.62 249 ASP A C 1
ATOM 2131 O O . ASP A 1 249 ? 30.515 0.031 -21.676 1.00 76.62 249 ASP A O 1
ATOM 2135 N N . ASN A 1 250 ? 32.509 -0.867 -21.168 1.00 65.94 250 ASN A N 1
ATOM 2136 C CA . ASN A 1 250 ? 32.044 -1.562 -19.974 1.00 65.94 250 ASN A CA 1
ATOM 2137 C C . ASN A 1 250 ? 31.784 -0.597 -18.806 1.00 65.94 250 ASN A C 1
ATOM 2139 O O . ASN A 1 250 ? 31.081 -0.972 -17.869 1.00 65.94 250 ASN A O 1
ATOM 2143 N N . ASN A 1 251 ? 32.311 0.631 -18.850 1.00 68.06 251 ASN A N 1
ATOM 2144 C CA . ASN A 1 251 ? 32.259 1.567 -17.725 1.00 68.06 251 ASN A CA 1
ATOM 2145 C C . ASN A 1 251 ? 31.082 2.556 -17.799 1.00 68.06 251 ASN A C 1
ATOM 2147 O O . ASN A 1 251 ? 30.720 3.135 -16.780 1.00 68.06 251 ASN A O 1
ATOM 2151 N N . ASN A 1 252 ? 30.451 2.714 -18.969 1.00 73.31 252 ASN A N 1
ATOM 2152 C CA . ASN A 1 252 ? 29.431 3.741 -19.231 1.00 73.31 252 ASN A CA 1
ATOM 2153 C C . ASN A 1 252 ? 28.021 3.177 -19.497 1.00 73.31 252 ASN A C 1
ATOM 2155 O O . ASN A 1 252 ? 27.251 3.732 -20.282 1.00 73.31 252 ASN A O 1
ATOM 2159 N N . GLY A 1 253 ? 27.657 2.062 -18.858 1.00 84.06 253 GLY A N 1
ATOM 2160 C CA . GLY A 1 253 ? 26.305 1.508 -18.967 1.00 84.06 253 GLY A CA 1
ATOM 2161 C C . GLY A 1 253 ? 25.235 2.450 -18.404 1.00 84.06 253 GLY A C 1
ATOM 2162 O O . GLY A 1 253 ? 25.425 3.096 -17.374 1.00 84.06 253 GLY A O 1
ATOM 2163 N N . THR A 1 254 ? 24.069 2.510 -19.048 1.00 90.56 254 THR A N 1
ATOM 2164 C CA . THR A 1 254 ? 22.923 3.215 -18.465 1.00 90.56 254 THR A CA 1
ATOM 2165 C C . THR A 1 254 ? 22.351 2.420 -17.300 1.00 90.56 254 THR A C 1
ATOM 2167 O O . THR A 1 254 ? 22.086 1.225 -17.418 1.00 90.56 254 THR A O 1
ATOM 2170 N N . SER A 1 255 ? 22.103 3.119 -16.198 1.00 90.25 255 SER A N 1
ATOM 2171 C CA . SER A 1 255 ? 21.375 2.591 -15.052 1.00 90.25 255 SER A CA 1
ATOM 2172 C C . SER A 1 255 ? 19.869 2.674 -15.294 1.00 90.25 255 SER A C 1
ATOM 2174 O O . SER A 1 255 ? 19.324 3.743 -15.577 1.00 90.25 255 SER A O 1
ATOM 2176 N N . PHE A 1 256 ? 19.189 1.546 -15.148 1.00 89.38 256 PHE A N 1
ATOM 2177 C CA . PHE A 1 256 ? 17.743 1.437 -15.250 1.00 89.38 256 PHE A CA 1
ATOM 2178 C C . PHE A 1 256 ? 17.153 1.125 -13.889 1.00 89.38 256 PHE A C 1
ATOM 2180 O O . PHE A 1 256 ? 17.657 0.274 -13.163 1.00 89.38 256 PHE A O 1
ATOM 2187 N N . LEU A 1 257 ? 16.043 1.775 -13.577 1.00 87.12 257 LEU A N 1
ATOM 2188 C CA . LEU A 1 257 ? 15.150 1.321 -12.534 1.00 87.12 257 LEU A CA 1
ATOM 2189 C C . LEU A 1 257 ? 14.141 0.364 -13.165 1.00 87.12 257 LEU A C 1
ATOM 2191 O O . LEU A 1 257 ? 13.407 0.734 -14.085 1.00 87.12 257 LEU A O 1
ATOM 2195 N N . VAL A 1 258 ? 14.123 -0.875 -12.687 1.00 86.38 258 VAL A N 1
ATOM 2196 C CA . VAL A 1 258 ? 13.115 -1.868 -13.085 1.00 86.38 258 VAL A CA 1
ATOM 2197 C C . VAL A 1 258 ? 11.983 -1.846 -12.081 1.00 86.38 258 VAL A C 1
ATOM 2199 O O . VAL A 1 258 ? 12.225 -1.538 -10.925 1.00 86.38 258 VAL A O 1
ATOM 2202 N N . THR A 1 259 ? 10.755 -2.155 -12.482 1.00 83.38 259 THR A N 1
ATOM 2203 C CA . THR A 1 259 ? 9.676 -2.438 -11.525 1.00 83.38 259 THR A CA 1
ATOM 2204 C C . THR A 1 259 ? 8.681 -3.459 -12.035 1.00 83.38 259 THR A C 1
ATOM 2206 O O . THR A 1 259 ? 8.305 -3.401 -13.201 1.00 83.38 259 THR A O 1
ATOM 2209 N N . ASN A 1 260 ? 8.230 -4.365 -11.161 1.00 82.75 260 ASN A N 1
ATOM 2210 C CA . ASN A 1 260 ? 7.206 -5.380 -11.436 1.00 82.75 260 ASN A CA 1
ATOM 2211 C C . ASN A 1 260 ? 5.847 -5.112 -10.760 1.00 82.75 260 ASN A C 1
ATOM 2213 O O . ASN A 1 260 ? 4.919 -5.899 -10.925 1.00 82.75 260 ASN A O 1
ATOM 2217 N N . ASN A 1 261 ? 5.692 -4.009 -10.032 1.00 77.88 261 ASN A N 1
ATOM 2218 C CA . ASN A 1 261 ? 4.425 -3.613 -9.398 1.00 77.88 261 ASN A CA 1
ATOM 2219 C C . ASN A 1 261 ? 3.860 -2.306 -9.978 1.00 77.88 261 ASN A C 1
ATOM 2221 O O . ASN A 1 261 ? 2.911 -1.727 -9.451 1.00 77.88 261 ASN A O 1
ATOM 2225 N N . GLY A 1 262 ? 4.462 -1.829 -11.069 1.00 72.69 262 GLY A N 1
ATOM 2226 C CA . GLY A 1 262 ? 4.005 -0.663 -11.802 1.00 72.69 262 GLY A CA 1
ATOM 2227 C C . GLY A 1 262 ? 4.431 0.667 -11.188 1.00 72.69 262 GLY A C 1
ATOM 2228 O O . GLY A 1 262 ? 4.190 1.693 -11.832 1.00 72.69 262 GLY A O 1
ATOM 2229 N N . THR A 1 263 ? 5.073 0.695 -10.013 1.00 70.81 263 THR A N 1
ATOM 2230 C CA . THR A 1 263 ? 5.564 1.930 -9.383 1.00 70.81 263 THR A CA 1
ATOM 2231 C C . THR A 1 263 ? 7.093 1.985 -9.373 1.00 70.81 263 THR A C 1
ATOM 2233 O O . THR A 1 263 ? 7.764 1.001 -9.070 1.00 70.81 263 THR A O 1
ATOM 2236 N N . PRO A 1 264 ? 7.695 3.140 -9.711 1.00 59.81 264 PRO A N 1
ATOM 2237 C CA . PRO A 1 264 ? 9.130 3.268 -9.966 1.00 59.81 264 PRO A CA 1
ATOM 2238 C C . PRO A 1 264 ? 9.984 3.217 -8.693 1.00 59.81 264 PRO A C 1
ATOM 2240 O O . PRO A 1 264 ? 11.073 3.773 -8.672 1.00 59.81 264 PRO A O 1
ATOM 2243 N N . ARG A 1 265 ? 9.473 2.684 -7.581 1.00 59.41 265 ARG A N 1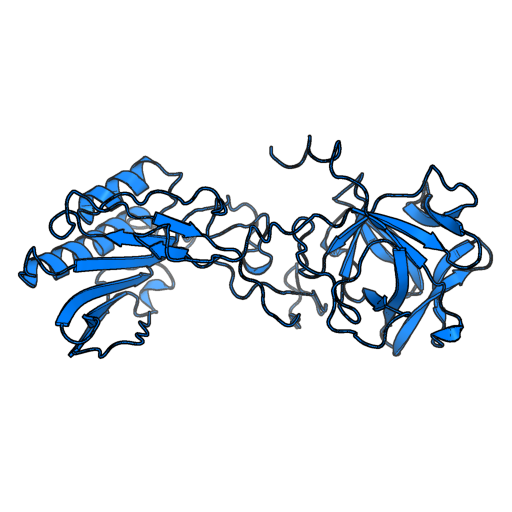
ATOM 2244 C CA . ARG A 1 265 ? 10.056 2.938 -6.260 1.00 59.41 265 ARG A CA 1
ATOM 2245 C C . ARG A 1 265 ? 10.134 1.718 -5.339 1.00 59.41 265 ARG A C 1
ATOM 2247 O O . ARG A 1 265 ? 10.714 1.848 -4.265 1.00 59.41 265 ARG A O 1
ATOM 2254 N N . ARG A 1 266 ? 9.563 0.562 -5.708 1.00 59.97 266 ARG A N 1
ATOM 2255 C CA . ARG A 1 266 ? 9.512 -0.626 -4.835 1.00 59.97 266 ARG A CA 1
ATOM 2256 C C . ARG A 1 266 ? 9.603 -1.920 -5.645 1.00 59.97 266 ARG A C 1
ATOM 2258 O O . ARG A 1 266 ? 8.645 -2.239 -6.329 1.00 59.97 266 ARG A O 1
ATOM 2265 N N . ASN A 1 267 ? 10.673 -2.702 -5.486 1.00 59.47 267 ASN A N 1
ATOM 2266 C CA . ASN A 1 267 ? 10.691 -4.115 -5.896 1.00 59.47 267 ASN A CA 1
ATOM 2267 C C . ASN A 1 267 ? 11.208 -4.954 -4.743 1.00 59.47 267 ASN A C 1
ATOM 2269 O O . ASN A 1 267 ? 12.230 -4.611 -4.169 1.00 59.47 267 ASN A O 1
ATOM 2273 N N . ARG A 1 268 ? 10.553 -6.062 -4.409 1.00 62.25 268 ARG A N 1
ATOM 2274 C CA . ARG A 1 268 ? 11.080 -6.979 -3.379 1.00 62.25 268 ARG A CA 1
ATOM 2275 C C . ARG A 1 268 ? 11.729 -8.216 -3.973 1.00 62.25 268 ARG A C 1
ATOM 2277 O O . ARG A 1 268 ? 12.720 -8.696 -3.452 1.00 62.25 268 ARG A O 1
ATOM 2284 N N . CYS A 1 269 ? 11.174 -8.714 -5.067 1.00 75.81 269 CYS A N 1
ATOM 2285 C CA . CYS A 1 269 ? 11.677 -9.878 -5.772 1.00 75.81 269 CYS A CA 1
ATOM 2286 C C . CYS A 1 269 ? 11.189 -9.780 -7.209 1.00 75.81 269 CYS A C 1
ATOM 2288 O O . CYS A 1 269 ? 9.979 -9.808 -7.451 1.00 75.81 269 CYS A O 1
ATOM 2290 N N . LEU A 1 270 ? 12.113 -9.613 -8.147 1.00 80.56 270 LEU A N 1
ATOM 2291 C CA . LEU A 1 270 ? 11.800 -9.687 -9.563 1.00 80.56 270 LEU A CA 1
ATOM 2292 C C . LEU A 1 270 ? 11.866 -11.155 -9.971 1.00 80.56 270 LEU A C 1
ATOM 2294 O O . LEU A 1 270 ? 12.936 -11.734 -9.884 1.00 80.56 270 LEU A O 1
ATOM 2298 N N . LYS A 1 271 ? 10.759 -11.775 -10.373 1.00 83.88 271 LYS A N 1
ATOM 2299 C CA . LYS A 1 271 ? 10.755 -13.183 -10.801 1.00 83.88 271 LYS A CA 1
ATOM 2300 C C . LYS A 1 271 ? 10.779 -13.293 -12.320 1.00 83.88 271 LYS A C 1
ATOM 2302 O O . LYS A 1 271 ? 10.363 -12.373 -13.028 1.00 83.88 271 LYS A O 1
ATOM 2307 N N . SER A 1 272 ? 11.240 -14.440 -12.812 1.00 88.31 272 SER A N 1
ATOM 2308 C CA . SER A 1 272 ? 11.125 -14.776 -14.231 1.00 88.31 272 SER A CA 1
ATOM 2309 C C . SER A 1 272 ? 9.658 -14.755 -14.676 1.00 88.31 272 SER A C 1
ATOM 2311 O O . SER A 1 272 ? 8.750 -14.985 -13.878 1.00 88.31 272 SER A O 1
ATOM 2313 N N . GLU A 1 273 ? 9.431 -14.471 -15.954 1.00 89.00 273 GLU A N 1
ATOM 2314 C CA . GLU A 1 273 ? 8.120 -14.387 -16.603 1.00 89.00 273 GLU A CA 1
ATOM 2315 C C . GLU A 1 273 ? 7.207 -13.237 -16.135 1.00 89.00 273 GLU A C 1
ATOM 2317 O O . GLU A 1 273 ? 6.058 -13.149 -16.574 1.00 89.00 273 GLU A O 1
ATOM 2322 N N . GLN A 1 274 ? 7.701 -12.302 -15.318 1.00 87.88 274 GLN A N 1
ATOM 2323 C CA . GLN A 1 274 ? 6.927 -11.134 -14.888 1.00 87.88 274 GLN A CA 1
ATOM 2324 C C . GLN A 1 274 ? 7.018 -9.968 -15.871 1.00 87.88 274 GLN A C 1
ATOM 2326 O O . GLN A 1 274 ? 8.068 -9.706 -16.469 1.00 87.88 274 GLN A O 1
ATOM 2331 N N . TYR A 1 275 ? 5.923 -9.212 -15.990 1.00 89.25 275 TYR A N 1
ATOM 2332 C CA . TYR A 1 275 ? 5.940 -7.932 -16.687 1.00 89.25 275 TYR A CA 1
ATOM 2333 C C . TYR A 1 275 ? 6.629 -6.866 -15.844 1.00 89.25 275 TYR A C 1
ATOM 2335 O O . TYR A 1 275 ? 6.426 -6.780 -14.630 1.00 89.25 275 TYR A O 1
ATOM 2343 N N . VAL A 1 276 ? 7.414 -6.028 -16.512 1.00 88.75 276 VAL A N 1
ATOM 2344 C CA . VAL A 1 276 ? 8.229 -4.988 -15.902 1.00 88.75 276 VAL A CA 1
ATOM 2345 C C . VAL A 1 276 ? 8.068 -3.653 -16.611 1.00 88.75 276 VAL A C 1
ATOM 2347 O O . VAL A 1 276 ? 7.823 -3.588 -17.816 1.00 88.75 276 VAL A O 1
ATOM 2350 N N . LEU A 1 277 ? 8.272 -2.566 -15.873 1.00 88.31 277 LEU A N 1
ATOM 2351 C CA . LEU A 1 277 ? 8.579 -1.262 -16.446 1.00 88.31 277 LEU A CA 1
ATOM 2352 C C . LEU A 1 277 ? 10.084 -1.027 -16.331 1.00 88.31 277 LEU A C 1
ATOM 2354 O O . LEU A 1 277 ? 10.673 -1.283 -15.285 1.00 88.31 277 LEU A O 1
ATOM 2358 N N . LEU A 1 278 ? 10.686 -0.519 -17.405 1.00 90.00 278 LEU A N 1
ATOM 2359 C CA . LEU A 1 278 ? 12.077 -0.069 -17.426 1.00 90.00 278 LEU A CA 1
ATOM 2360 C C . LEU A 1 278 ? 12.100 1.457 -17.489 1.00 90.00 278 LEU A C 1
ATOM 2362 O O . LEU A 1 278 ? 11.457 2.058 -18.354 1.00 90.00 278 LEU A O 1
ATOM 2366 N N . ILE A 1 279 ? 12.816 2.072 -16.557 1.00 89.12 279 ILE A N 1
ATOM 2367 C CA . ILE A 1 279 ? 12.803 3.513 -16.297 1.00 89.12 279 ILE A CA 1
ATOM 2368 C C . ILE A 1 279 ? 14.245 4.000 -16.264 1.00 89.12 279 ILE A C 1
ATOM 2370 O O . ILE A 1 279 ? 15.117 3.315 -15.738 1.00 89.12 279 ILE A O 1
ATOM 2374 N N . ASP A 1 280 ? 14.514 5.168 -16.839 1.00 90.75 280 ASP A N 1
ATOM 2375 C CA . ASP A 1 280 ? 15.847 5.770 -16.781 1.00 90.75 280 ASP A CA 1
ATOM 2376 C C . ASP A 1 280 ? 16.132 6.201 -15.334 1.00 90.75 280 ASP A C 1
ATOM 2378 O O . ASP A 1 280 ? 15.442 7.074 -14.799 1.00 90.75 280 ASP A O 1
ATOM 2382 N N . ALA A 1 281 ? 17.133 5.598 -14.685 1.00 86.31 281 ALA A N 1
ATOM 2383 C CA . ALA A 1 281 ? 17.449 5.916 -13.293 1.00 86.31 281 ALA A CA 1
ATOM 2384 C C . ALA A 1 281 ? 17.947 7.365 -13.125 1.00 86.31 281 ALA A C 1
ATOM 2386 O O . ALA A 1 281 ? 17.726 7.963 -12.070 1.00 86.31 281 ALA A O 1
ATOM 2387 N N . ASN A 1 282 ? 18.548 7.944 -14.172 1.00 85.81 282 ASN A N 1
ATOM 2388 C CA . ASN A 1 282 ? 19.035 9.325 -14.196 1.00 85.81 282 ASN A CA 1
ATOM 2389 C C . ASN A 1 282 ? 17.945 10.330 -14.611 1.00 85.81 282 ASN A C 1
ATOM 2391 O O . ASN A 1 282 ? 18.096 11.532 -14.400 1.00 85.81 282 ASN A O 1
ATOM 2395 N N . ALA A 1 283 ? 16.838 9.860 -15.195 1.00 87.50 283 ALA A N 1
ATOM 2396 C CA . ALA A 1 283 ? 15.716 10.692 -15.623 1.00 87.50 283 ALA A CA 1
ATOM 2397 C C . ALA A 1 283 ? 14.379 9.957 -15.426 1.00 87.50 283 ALA A C 1
ATOM 2399 O O . ALA A 1 283 ? 13.720 9.561 -16.379 1.00 87.50 283 ALA A O 1
ATOM 2400 N N . GLN A 1 284 ? 13.937 9.824 -14.177 1.00 81.19 284 GLN A N 1
ATOM 2401 C CA . GLN A 1 284 ? 12.854 8.914 -13.751 1.00 81.19 284 GLN A CA 1
ATOM 2402 C C . GLN A 1 284 ? 11.454 9.206 -14.321 1.00 81.19 284 GLN A C 1
ATOM 2404 O O . GLN A 1 284 ? 10.528 8.412 -14.162 1.00 81.19 284 GLN A O 1
ATOM 2409 N N . ASN A 1 285 ? 11.287 10.331 -15.016 1.00 85.44 285 ASN A N 1
ATOM 2410 C CA . ASN A 1 285 ? 10.085 10.621 -15.795 1.00 85.44 285 ASN A CA 1
ATOM 2411 C C . ASN A 1 285 ? 10.106 9.972 -17.189 1.00 85.44 285 ASN A C 1
ATOM 2413 O O . ASN A 1 285 ? 9.128 10.093 -17.924 1.00 85.44 285 ASN A O 1
ATOM 2417 N N . TYR A 1 286 ? 11.198 9.301 -17.567 1.00 90.62 286 TYR A N 1
ATOM 2418 C CA . TYR A 1 286 ? 11.371 8.631 -18.848 1.00 90.62 286 TYR A CA 1
ATOM 2419 C C . TYR A 1 286 ? 11.225 7.117 -18.713 1.00 90.62 286 TYR A C 1
ATOM 2421 O O . TYR A 1 286 ? 11.978 6.456 -18.001 1.00 90.62 286 TYR A O 1
ATOM 2429 N N . TYR A 1 287 ? 10.284 6.569 -19.474 1.00 91.12 287 TYR A N 1
ATOM 2430 C CA . TYR A 1 287 ? 9.922 5.158 -19.464 1.00 91.12 287 TYR A CA 1
ATOM 2431 C C . TYR A 1 287 ? 10.243 4.526 -20.814 1.00 91.12 287 TYR A C 1
ATOM 2433 O O . TYR A 1 287 ? 10.058 5.154 -21.863 1.00 91.12 287 TYR A O 1
ATOM 2441 N N . LEU A 1 288 ? 10.668 3.264 -20.801 1.00 92.75 288 LEU A N 1
ATOM 2442 C CA . LEU A 1 288 ? 10.824 2.476 -22.014 1.00 92.75 288 LEU A CA 1
ATOM 2443 C C . LEU A 1 288 ? 9.486 2.393 -22.743 1.00 92.75 288 LEU A C 1
ATOM 2445 O O . LEU A 1 288 ? 8.485 1.953 -22.184 1.00 92.75 288 LEU A O 1
ATOM 2449 N N . SER A 1 289 ? 9.482 2.793 -24.007 1.00 91.19 289 SER A N 1
ATOM 2450 C CA . SER A 1 289 ? 8.310 2.818 -24.867 1.00 91.19 289 SER A CA 1
ATOM 2451 C C . SER A 1 289 ? 8.604 2.141 -26.200 1.00 91.19 289 SER A C 1
ATOM 2453 O O . SER A 1 289 ? 9.748 2.089 -26.662 1.00 91.19 289 SER A O 1
ATOM 2455 N N . LEU A 1 290 ? 7.547 1.647 -26.841 1.00 87.62 290 LEU A N 1
ATOM 2456 C CA . LEU A 1 290 ? 7.606 1.139 -28.204 1.00 87.62 290 LEU A CA 1
ATOM 2457 C C . LEU A 1 290 ? 7.219 2.223 -29.200 1.00 87.62 290 LEU A C 1
ATOM 2459 O O . LEU A 1 290 ? 6.215 2.918 -29.037 1.00 87.62 290 LEU A O 1
ATOM 2463 N N . ILE A 1 291 ? 7.989 2.322 -30.277 1.00 84.50 291 ILE A N 1
ATOM 2464 C CA . ILE A 1 291 ? 7.712 3.210 -31.406 1.00 84.50 291 ILE A CA 1
ATOM 2465 C C . ILE A 1 291 ? 7.828 2.449 -32.733 1.00 84.50 291 ILE A C 1
ATOM 2467 O O . ILE A 1 291 ? 8.242 1.290 -32.763 1.00 84.50 291 ILE A O 1
ATOM 2471 N N . SER A 1 292 ? 7.498 3.117 -33.847 1.00 77.94 292 SER A N 1
ATOM 2472 C CA . SER A 1 292 ? 7.618 2.557 -35.207 1.00 77.94 292 SER A CA 1
ATOM 2473 C C . SER A 1 292 ? 6.888 1.210 -35.345 1.00 77.94 292 SER A C 1
ATOM 2475 O O . SER A 1 292 ? 7.519 0.166 -35.496 1.00 77.94 292 SER A O 1
ATOM 2477 N N . ASN A 1 293 ? 5.555 1.230 -35.221 1.00 73.19 293 ASN A N 1
ATOM 2478 C CA . ASN A 1 293 ? 4.682 0.044 -35.266 1.00 73.19 293 ASN A CA 1
ATOM 2479 C C . ASN A 1 293 ? 5.036 -1.052 -34.246 1.00 73.19 293 ASN A C 1
ATOM 2481 O O . ASN A 1 293 ? 4.850 -2.238 -34.505 1.00 73.19 293 ASN A O 1
ATOM 2485 N N . GLY A 1 294 ? 5.562 -0.663 -33.083 1.00 70.06 294 GLY A N 1
ATOM 2486 C CA . GLY A 1 294 ? 5.829 -1.607 -32.001 1.00 70.06 294 GLY A CA 1
ATOM 2487 C C . GLY A 1 294 ? 7.179 -2.317 -32.080 1.00 70.06 294 GLY A C 1
ATOM 2488 O O . GLY A 1 294 ? 7.382 -3.269 -31.339 1.00 70.06 294 GLY A O 1
ATOM 2489 N N . ARG A 1 295 ? 8.097 -1.901 -32.963 1.00 81.00 295 ARG A N 1
ATOM 2490 C CA . ARG A 1 295 ? 9.372 -2.616 -33.151 1.00 81.00 295 ARG A CA 1
ATOM 2491 C C . ARG A 1 295 ? 10.572 -1.936 -32.515 1.00 81.00 295 ARG A C 1
ATOM 2493 O O . ARG A 1 295 ? 11.436 -2.636 -32.006 1.00 81.00 295 ARG A O 1
ATOM 2500 N N . LYS A 1 296 ? 10.664 -0.605 -32.529 1.00 88.62 296 LYS A N 1
ATOM 2501 C CA . LYS A 1 296 ? 11.829 0.111 -31.975 1.00 88.62 296 LYS A CA 1
ATOM 2502 C C . LYS A 1 296 ? 11.593 0.519 -30.525 1.00 88.62 296 LYS A C 1
ATOM 2504 O O . LYS A 1 296 ? 10.470 0.858 -30.153 1.00 88.62 296 LYS A O 1
ATOM 2509 N N . LEU A 1 297 ? 12.668 0.538 -29.742 1.00 91.44 297 LEU A N 1
ATOM 2510 C CA . LEU A 1 297 ? 12.652 0.851 -28.316 1.00 91.44 297 LEU A CA 1
ATOM 2511 C C . LEU A 1 297 ? 13.250 2.234 -28.056 1.00 91.44 297 LEU A C 1
ATOM 2513 O O . LEU A 1 297 ? 14.355 2.539 -28.507 1.00 91.44 297 LEU A O 1
ATOM 2517 N N . LYS A 1 298 ? 12.504 3.080 -27.343 1.00 93.62 298 LYS A N 1
ATOM 2518 C CA . LYS A 1 298 ? 12.901 4.458 -27.033 1.00 93.62 298 LYS A CA 1
ATOM 2519 C C . LYS A 1 298 ? 12.370 4.881 -25.670 1.00 93.62 298 LYS A C 1
ATOM 2521 O O . LYS A 1 298 ? 11.229 4.569 -25.336 1.00 93.62 298 LYS A O 1
ATOM 2526 N N . MET A 1 299 ? 13.158 5.645 -24.923 1.00 94.31 299 MET A N 1
ATOM 2527 C CA . MET A 1 299 ? 12.705 6.262 -23.679 1.00 94.31 299 MET A CA 1
ATOM 2528 C C . MET A 1 299 ? 11.817 7.475 -23.984 1.00 94.31 299 MET A C 1
ATOM 2530 O O . MET A 1 299 ? 12.202 8.359 -24.755 1.00 94.31 299 MET A O 1
ATOM 2534 N N . LYS A 1 300 ? 10.620 7.524 -23.393 1.00 93.12 300 LYS A N 1
ATOM 2535 C CA . LYS A 1 300 ? 9.656 8.625 -23.545 1.00 93.12 300 LYS A CA 1
ATOM 2536 C C . LYS A 1 300 ? 9.297 9.237 -22.200 1.00 93.12 300 LYS A C 1
ATOM 2538 O O . LYS A 1 300 ? 9.090 8.511 -21.234 1.00 93.12 300 LYS A O 1
ATOM 2543 N N . TYR A 1 301 ? 9.198 10.562 -22.177 1.00 91.25 301 TYR A N 1
ATOM 2544 C CA . TYR A 1 301 ? 8.750 11.320 -21.015 1.00 91.25 301 TYR A CA 1
ATOM 2545 C C . TYR A 1 301 ? 7.258 11.085 -20.769 1.00 91.25 301 TYR A C 1
ATOM 2547 O O . TYR A 1 301 ? 6.472 11.280 -21.692 1.00 91.25 301 TYR A O 1
ATOM 2555 N N . GLY A 1 302 ? 6.886 10.713 -19.546 1.00 82.38 302 GLY A N 1
ATOM 2556 C CA . GLY A 1 302 ? 5.504 10.481 -19.126 1.00 82.38 302 GLY A CA 1
ATOM 2557 C C . GLY A 1 302 ? 5.178 8.996 -18.944 1.00 82.38 302 GLY A C 1
ATOM 2558 O O . GLY A 1 302 ? 5.429 8.157 -19.815 1.00 82.38 302 GLY A O 1
ATOM 2559 N N . ARG A 1 303 ? 4.585 8.658 -17.795 1.00 77.56 303 ARG A N 1
ATOM 2560 C CA . ARG A 1 303 ? 4.216 7.283 -17.411 1.00 77.56 30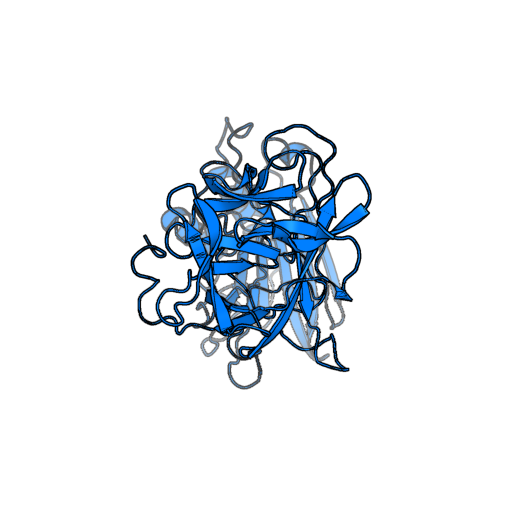3 ARG A CA 1
ATOM 2561 C C . ARG A 1 303 ? 3.179 6.660 -18.353 1.00 77.56 303 ARG A C 1
ATOM 2563 O O . ARG A 1 303 ? 3.115 5.441 -18.512 1.00 77.56 303 ARG A O 1
ATOM 2570 N N . GLU A 1 304 ? 2.367 7.478 -19.010 1.00 76.62 304 GLU A N 1
ATOM 2571 C CA . GLU A 1 304 ? 1.385 7.084 -20.021 1.00 76.62 304 GLU A CA 1
ATOM 2572 C C . GLU A 1 304 ? 2.014 6.403 -21.251 1.00 76.62 304 GLU A C 1
ATOM 2574 O O . GLU A 1 304 ? 1.348 5.608 -21.932 1.00 76.62 304 GLU A O 1
ATOM 2579 N N . TYR A 1 305 ? 3.303 6.664 -21.501 1.00 84.25 305 TYR A N 1
ATOM 2580 C CA . TYR A 1 305 ? 4.077 6.069 -22.590 1.00 84.25 305 TYR A CA 1
ATOM 2581 C C . TYR A 1 305 ? 4.823 4.796 -22.203 1.00 84.25 305 TYR A C 1
ATOM 2583 O O . TYR A 1 305 ? 5.371 4.147 -23.098 1.00 84.25 305 TYR A O 1
ATOM 2591 N N . ALA A 1 306 ? 4.834 4.421 -20.922 1.00 83.50 306 ALA A N 1
ATOM 2592 C CA . ALA A 1 306 ? 5.487 3.202 -20.472 1.00 83.50 306 ALA A CA 1
ATOM 2593 C C . ALA A 1 306 ? 4.949 1.987 -21.243 1.00 83.50 306 ALA A C 1
ATOM 2595 O O . ALA A 1 306 ? 3.733 1.780 -21.354 1.00 83.50 306 ALA A O 1
ATOM 2596 N N . ASN A 1 307 ? 5.859 1.183 -21.790 1.00 84.62 307 ASN A N 1
ATOM 2597 C CA . ASN A 1 307 ? 5.520 -0.099 -22.373 1.00 84.62 307 ASN A CA 1
ATOM 2598 C C . ASN A 1 307 ? 5.226 -1.082 -21.241 1.00 84.62 307 ASN A C 1
ATOM 2600 O O . ASN A 1 307 ? 6.122 -1.515 -20.527 1.00 84.62 307 ASN A O 1
ATOM 2604 N N . ARG A 1 308 ? 3.949 -1.427 -21.099 1.00 81.25 308 ARG A N 1
ATOM 2605 C CA . ARG A 1 308 ? 3.441 -2.296 -20.033 1.00 81.25 308 ARG A CA 1
ATOM 2606 C C . ARG A 1 308 ? 3.472 -3.787 -20.412 1.00 81.25 308 ARG A C 1
ATOM 2608 O O . ARG A 1 308 ? 3.036 -4.626 -19.642 1.00 81.25 308 ARG A O 1
ATOM 2615 N N . TYR A 1 309 ? 3.984 -4.113 -21.601 1.00 87.00 309 TYR A N 1
ATOM 2616 C CA . TYR A 1 309 ? 4.049 -5.470 -22.147 1.00 87.00 309 TYR A CA 1
ATOM 2617 C C . TYR A 1 309 ? 5.478 -6.018 -22.236 1.00 87.00 309 TYR A C 1
ATOM 2619 O O . TYR A 1 309 ? 5.707 -6.987 -22.956 1.00 87.00 309 TYR A O 1
ATOM 2627 N N . VAL A 1 310 ? 6.440 -5.396 -21.548 1.00 89.94 310 VAL A N 1
ATOM 2628 C CA . VAL A 1 310 ? 7.806 -5.922 -21.439 1.00 89.94 310 VAL A CA 1
ATOM 2629 C C . VAL A 1 310 ? 7.827 -6.958 -20.333 1.00 89.94 310 VAL A C 1
ATOM 2631 O O . VAL A 1 310 ? 7.456 -6.648 -19.211 1.00 89.94 310 VAL A O 1
ATOM 2634 N N . LYS A 1 311 ? 8.266 -8.169 -20.643 1.00 91.56 311 LYS A N 1
ATOM 2635 C CA . LYS A 1 311 ? 8.444 -9.272 -19.709 1.00 91.56 311 LYS A CA 1
ATOM 2636 C C . LYS A 1 311 ? 9.925 -9.621 -19.610 1.00 91.56 311 LYS A C 1
ATOM 2638 O O . LYS A 1 311 ? 10.610 -9.642 -20.635 1.00 91.56 311 LYS A O 1
ATOM 2643 N N . ILE A 1 312 ? 10.401 -9.896 -18.399 1.00 90.69 312 ILE A N 1
ATOM 2644 C CA . ILE A 1 312 ? 11.755 -10.403 -18.147 1.00 90.69 312 ILE A CA 1
ATOM 2645 C C . ILE A 1 312 ? 11.729 -11.927 -17.989 1.00 90.69 312 ILE A C 1
ATOM 2647 O O . ILE A 1 312 ? 10.870 -12.460 -17.294 1.00 90.69 312 ILE A O 1
ATOM 2651 N N . ILE A 1 313 ? 12.644 -12.634 -18.650 1.00 92.31 313 ILE A N 1
ATOM 2652 C CA . ILE A 1 313 ? 12.717 -14.102 -18.636 1.00 92.31 313 ILE A CA 1
ATOM 2653 C C . ILE A 1 313 ? 14.150 -14.507 -18.301 1.00 92.31 313 ILE A C 1
ATOM 2655 O O . ILE A 1 313 ? 15.065 -14.169 -19.049 1.00 92.31 313 ILE A O 1
ATOM 2659 N N . LYS A 1 314 ? 14.343 -15.220 -17.190 1.00 89.94 314 LYS A N 1
ATOM 2660 C CA . LYS A 1 314 ? 15.627 -15.816 -16.789 1.00 89.94 314 LYS A CA 1
ATOM 2661 C C . LYS A 1 314 ? 15.901 -17.061 -17.636 1.00 89.94 314 LYS A C 1
ATOM 2663 O O . LYS A 1 314 ? 15.031 -17.918 -17.762 1.00 89.94 314 LYS A O 1
ATOM 2668 N N . MET A 1 315 ? 17.090 -17.130 -18.232 1.00 87.88 315 MET A N 1
ATOM 2669 C CA . MET A 1 315 ? 17.509 -18.202 -19.146 1.00 87.88 315 MET A CA 1
ATOM 2670 C C . MET A 1 315 ? 18.210 -19.360 -18.428 1.00 87.88 315 MET A C 1
ATOM 2672 O O . MET A 1 315 ? 18.109 -20.499 -18.877 1.00 87.88 315 MET A O 1
ATOM 2676 N N . ASP A 1 316 ? 18.893 -19.076 -17.317 1.00 71.94 316 ASP A N 1
ATOM 2677 C CA . ASP A 1 316 ? 19.716 -20.049 -16.600 1.00 71.94 316 ASP A CA 1
ATOM 2678 C C . ASP A 1 316 ? 19.043 -20.410 -15.264 1.00 71.94 316 ASP A C 1
ATOM 2680 O O . ASP A 1 316 ? 18.954 -19.579 -14.364 1.00 71.94 316 ASP A O 1
ATOM 2684 N N . GLY A 1 317 ? 18.535 -21.640 -15.125 1.00 59.25 317 GLY A N 1
ATOM 2685 C CA . GLY A 1 317 ? 18.026 -22.171 -13.852 1.00 59.25 317 GLY A CA 1
ATOM 2686 C C . GLY A 1 317 ? 16.820 -23.104 -13.996 1.00 59.25 317 GLY A C 1
ATOM 2687 O O . GLY A 1 317 ? 15.879 -22.814 -14.726 1.00 59.25 317 GLY A O 1
ATOM 2688 N N . GLN A 1 318 ? 16.826 -24.226 -13.265 1.00 53.19 318 GLN A N 1
ATOM 2689 C CA . GLN A 1 318 ? 15.667 -25.129 -13.158 1.00 53.19 318 GLN A CA 1
ATOM 2690 C C . GLN A 1 318 ? 14.562 -24.569 -12.241 1.00 53.19 318 GLN A C 1
ATOM 2692 O O . GLN A 1 318 ? 13.446 -25.083 -12.260 1.00 53.19 318 GLN A O 1
ATOM 2697 N N . ASN A 1 319 ? 14.848 -23.515 -11.464 1.00 54.31 319 ASN A N 1
ATOM 2698 C CA . ASN A 1 319 ? 13.937 -22.970 -10.460 1.00 54.31 319 ASN A CA 1
ATOM 2699 C C . ASN A 1 319 ? 13.496 -21.539 -10.813 1.00 54.31 319 ASN A C 1
ATOM 2701 O O . ASN A 1 319 ? 14.129 -20.553 -10.445 1.00 54.31 319 ASN A O 1
ATOM 2705 N N . THR A 1 320 ? 12.389 -21.407 -11.545 1.00 58.81 320 THR A N 1
ATOM 2706 C CA . THR A 1 320 ? 11.821 -20.108 -11.961 1.00 58.81 320 THR A CA 1
ATOM 2707 C C . THR A 1 320 ? 11.159 -19.327 -10.815 1.00 58.81 320 THR A C 1
ATOM 2709 O O . THR A 1 320 ? 10.713 -18.197 -11.023 1.00 58.81 320 THR A O 1
ATOM 2712 N N . SER A 1 321 ? 11.082 -19.910 -9.609 1.00 58.69 321 SER A N 1
ATOM 2713 C CA . SER A 1 321 ? 10.450 -19.313 -8.425 1.00 58.69 321 SER A CA 1
ATOM 2714 C C . SER A 1 321 ? 11.354 -18.383 -7.612 1.00 58.69 321 SER A C 1
ATOM 2716 O O . SER A 1 321 ? 10.842 -17.645 -6.764 1.00 58.69 321 SER A O 1
ATOM 2718 N N . GLU A 1 322 ? 12.667 -18.431 -7.840 1.00 73.50 322 GLU A N 1
ATOM 2719 C CA . GLU A 1 322 ? 13.660 -17.586 -7.169 1.00 73.50 322 GLU A CA 1
ATOM 2720 C C . GLU A 1 322 ? 13.700 -16.176 -7.772 1.00 73.50 322 GLU A C 1
ATOM 2722 O O . GLU A 1 322 ? 13.263 -15.941 -8.904 1.00 73.50 322 GLU A O 1
ATOM 2727 N N . CYS A 1 323 ? 14.183 -15.212 -6.987 1.00 80.12 323 CYS A N 1
ATOM 2728 C CA . CYS A 1 323 ? 14.377 -13.857 -7.483 1.00 80.12 323 CYS A CA 1
ATOM 2729 C C . CYS A 1 323 ? 15.481 -13.846 -8.547 1.00 80.12 323 CYS A C 1
ATOM 2731 O O . CYS A 1 323 ? 16.420 -14.634 -8.500 1.00 80.12 323 CYS A O 1
ATOM 2733 N N . ILE A 1 324 ? 15.352 -12.947 -9.515 1.00 82.31 324 ILE A N 1
ATOM 2734 C CA . ILE A 1 324 ? 16.422 -12.604 -10.440 1.00 82.31 324 ILE A CA 1
ATOM 2735 C C . ILE A 1 324 ? 17.472 -11.834 -9.643 1.00 82.31 324 ILE A C 1
ATOM 2737 O O . ILE A 1 324 ? 17.157 -10.828 -9.003 1.00 82.31 324 ILE A O 1
ATOM 2741 N N . GLU A 1 325 ? 18.702 -12.317 -9.701 1.00 81.88 325 GLU A N 1
ATOM 2742 C CA . GLU A 1 325 ? 19.856 -11.803 -8.978 1.00 81.88 325 GLU A CA 1
ATOM 2743 C C . GLU A 1 325 ? 20.859 -11.144 -9.932 1.00 81.88 325 GLU A C 1
ATOM 2745 O O . GLU A 1 325 ? 20.800 -11.275 -11.159 1.00 81.88 325 GLU A O 1
ATOM 2750 N N . SER A 1 326 ? 21.807 -10.406 -9.359 1.00 84.50 326 SER A N 1
ATOM 2751 C CA . SER A 1 326 ? 22.940 -9.880 -10.117 1.00 84.50 326 SER A CA 1
ATOM 2752 C C . SER A 1 326 ? 23.739 -11.031 -10.744 1.00 84.50 326 SER A C 1
ATOM 2754 O O . SER A 1 326 ? 23.994 -12.049 -10.108 1.00 84.50 326 SER A O 1
ATOM 2756 N N . ASN A 1 327 ? 24.185 -10.834 -11.980 1.00 86.38 327 ASN A N 1
ATOM 2757 C CA . ASN A 1 327 ? 24.814 -11.799 -12.886 1.00 86.38 327 ASN A CA 1
ATOM 2758 C C . ASN A 1 327 ? 23.884 -12.837 -13.530 1.00 86.38 327 ASN A C 1
ATOM 2760 O O . ASN A 1 327 ? 24.358 -13.617 -14.359 1.00 86.38 327 ASN A O 1
ATOM 2764 N N . ASP A 1 328 ? 22.579 -12.820 -13.246 1.00 88.00 328 ASP A N 1
ATOM 2765 C CA . ASP A 1 328 ? 21.641 -13.668 -13.976 1.00 88.00 328 ASP A CA 1
ATOM 2766 C C . ASP A 1 328 ? 21.556 -13.290 -15.455 1.00 88.00 328 ASP A C 1
ATOM 2768 O O . ASP A 1 328 ? 21.630 -12.118 -15.849 1.00 88.00 328 ASP A O 1
ATOM 2772 N N . ILE A 1 329 ? 21.332 -14.316 -16.274 1.00 91.56 329 ILE A N 1
ATOM 2773 C CA . ILE A 1 329 ? 21.161 -14.185 -17.716 1.00 91.56 329 ILE A CA 1
ATOM 2774 C C . ILE A 1 329 ? 19.678 -14.116 -18.035 1.00 91.56 329 ILE A C 1
ATOM 2776 O O . ILE A 1 329 ? 18.918 -15.041 -17.745 1.00 91.56 329 ILE A O 1
ATOM 2780 N N . ILE A 1 330 ? 19.272 -13.018 -18.663 1.00 92.75 330 ILE A N 1
ATOM 2781 C CA . ILE A 1 330 ? 17.881 -12.724 -18.982 1.00 92.75 330 ILE A CA 1
ATOM 2782 C C . ILE A 1 330 ? 17.695 -12.382 -20.458 1.00 92.75 330 ILE A C 1
ATOM 2784 O O . ILE A 1 330 ? 18.598 -11.896 -21.144 1.00 92.75 330 ILE A O 1
ATOM 2788 N N . VAL A 1 331 ? 16.478 -12.596 -20.941 1.00 95.31 331 VAL A N 1
ATOM 2789 C CA . VAL A 1 331 ? 15.974 -12.046 -22.199 1.00 95.31 331 VAL A CA 1
ATOM 2790 C C . VAL A 1 331 ? 14.707 -11.245 -21.929 1.00 95.31 331 VAL A C 1
ATOM 2792 O O . VAL A 1 331 ? 14.003 -11.456 -20.940 1.00 95.31 331 VAL A O 1
ATOM 2795 N N . PHE A 1 332 ? 14.399 -10.326 -22.838 1.00 94.56 332 PHE A N 1
ATOM 2796 C CA . PHE A 1 332 ? 13.154 -9.571 -22.806 1.00 94.56 332 PHE A CA 1
ATOM 2797 C C . PHE A 1 332 ? 12.195 -10.066 -23.877 1.00 94.56 332 PHE A C 1
ATOM 2799 O O . PHE A 1 332 ? 12.552 -10.129 -25.058 1.00 94.56 332 PHE A O 1
ATOM 2806 N N . GLN A 1 333 ? 10.961 -10.332 -23.464 1.00 94.19 333 GLN A N 1
ATOM 2807 C CA . GLN A 1 333 ? 9.828 -10.577 -24.347 1.00 94.19 333 GLN A CA 1
ATOM 2808 C C . GLN A 1 333 ? 8.907 -9.355 -24.340 1.00 94.19 333 GLN A C 1
ATOM 2810 O O . GLN A 1 333 ? 8.708 -8.703 -23.320 1.00 94.19 333 GLN A O 1
ATOM 2815 N N . ILE A 1 334 ? 8.342 -9.026 -25.492 1.00 91.44 334 ILE A N 1
ATOM 2816 C CA . ILE A 1 334 ? 7.411 -7.929 -25.695 1.00 91.44 334 ILE A CA 1
ATOM 2817 C C . ILE A 1 334 ? 6.184 -8.469 -26.426 1.00 91.44 334 ILE A C 1
ATOM 2819 O O . ILE A 1 334 ? 6.292 -8.954 -27.555 1.00 91.44 334 ILE A O 1
ATOM 2823 N N . ARG A 1 335 ? 5.006 -8.342 -25.805 1.00 88.25 335 ARG A N 1
ATOM 2824 C CA . ARG A 1 335 ? 3.728 -8.676 -26.452 1.00 88.25 335 ARG A CA 1
ATOM 2825 C C . ARG A 1 335 ? 3.327 -7.563 -27.421 1.00 88.25 335 ARG A C 1
ATOM 2827 O O . ARG A 1 335 ? 3.126 -6.419 -27.013 1.00 88.25 335 ARG A O 1
ATOM 2834 N N . LEU A 1 336 ? 3.173 -7.902 -28.699 1.00 85.19 336 LEU A N 1
ATOM 2835 C CA . LEU A 1 336 ? 2.601 -7.044 -29.741 1.00 85.19 336 LEU A CA 1
ATOM 2836 C C . LEU A 1 336 ? 1.229 -7.581 -30.177 1.00 85.19 336 LEU A C 1
ATOM 2838 O O . LEU A 1 336 ? 0.850 -8.703 -29.844 1.00 85.19 336 LEU A O 1
ATOM 2842 N N . ALA A 1 337 ? 0.490 -6.804 -30.977 1.00 81.88 337 ALA A N 1
ATOM 2843 C CA . ALA A 1 337 ? -0.848 -7.181 -31.454 1.00 81.88 337 ALA A CA 1
ATOM 2844 C C . ALA A 1 337 ? -0.891 -8.545 -32.173 1.00 81.88 337 ALA A C 1
ATOM 2846 O O . ALA A 1 337 ? -1.876 -9.266 -32.084 1.00 81.88 337 ALA A O 1
ATOM 2847 N N . ILE A 1 338 ? 0.192 -8.903 -32.867 1.00 83.75 338 ILE A N 1
ATOM 2848 C CA . ILE A 1 338 ? 0.298 -10.119 -33.685 1.00 83.75 338 ILE A CA 1
ATOM 2849 C C . ILE A 1 338 ? 1.060 -11.263 -32.993 1.00 83.75 338 ILE A C 1
ATOM 2851 O O . ILE A 1 338 ? 1.390 -12.248 -33.656 1.00 83.75 338 ILE A O 1
ATOM 2855 N N . GLY A 1 339 ? 1.381 -11.129 -31.700 1.00 88.50 339 GLY A N 1
ATOM 2856 C CA . GLY A 1 339 ? 2.056 -12.155 -30.897 1.00 88.50 339 GLY A CA 1
ATOM 2857 C C . GLY A 1 339 ? 3.248 -11.638 -30.092 1.00 88.50 339 GLY A C 1
ATOM 2858 O O . GLY A 1 339 ? 3.495 -10.433 -30.019 1.00 88.50 339 GLY A O 1
ATOM 2859 N N . ASP A 1 340 ? 3.984 -12.569 -29.492 1.00 92.19 340 ASP A N 1
ATOM 2860 C CA . ASP A 1 340 ? 5.166 -12.287 -28.676 1.00 92.19 340 ASP A CA 1
ATOM 2861 C C . ASP A 1 340 ? 6.433 -12.158 -29.521 1.00 92.19 340 ASP A C 1
ATOM 2863 O O . ASP A 1 340 ? 6.662 -12.917 -30.466 1.00 92.19 340 ASP A O 1
ATOM 2867 N N . TYR A 1 341 ? 7.252 -11.172 -29.169 1.00 94.19 341 TYR A N 1
ATOM 2868 C CA . TYR A 1 341 ? 8.528 -10.876 -29.809 1.00 94.19 341 TYR A CA 1
ATOM 2869 C C . TYR A 1 341 ? 9.621 -10.760 -28.759 1.00 94.19 341 TYR A C 1
ATOM 2871 O O . TYR A 1 341 ? 9.374 -10.291 -27.656 1.00 94.19 341 TYR A O 1
ATOM 2879 N N . TYR A 1 342 ? 10.845 -11.118 -29.114 1.00 95.38 342 TYR A N 1
ATOM 2880 C CA . TYR A 1 342 ? 12.010 -10.968 -28.256 1.00 95.38 342 TYR A CA 1
ATOM 2881 C C . TYR A 1 342 ? 12.887 -9.810 -28.729 1.00 95.38 342 TYR A C 1
ATOM 2883 O O . TYR A 1 342 ? 12.934 -9.482 -29.924 1.00 95.38 342 TYR A O 1
ATOM 2891 N N . ILE A 1 343 ? 13.571 -9.173 -27.777 1.00 94.12 343 ILE A N 1
ATOM 2892 C CA . ILE A 1 343 ? 14.508 -8.090 -28.073 1.00 94.12 343 ILE A CA 1
ATOM 2893 C C . ILE A 1 343 ? 15.760 -8.652 -28.760 1.00 94.12 343 ILE A C 1
ATOM 2895 O O . ILE A 1 343 ? 16.381 -9.600 -28.286 1.00 94.12 343 ILE A O 1
ATOM 2899 N N . THR A 1 344 ? 16.153 -8.024 -29.864 1.00 92.56 344 THR A N 1
ATOM 2900 C CA . THR A 1 344 ? 17.422 -8.236 -30.572 1.00 92.56 344 THR A CA 1
ATOM 2901 C C . THR A 1 344 ? 17.979 -6.887 -31.045 1.00 92.56 344 THR A C 1
ATOM 2903 O O . THR A 1 344 ? 17.426 -5.838 -30.713 1.00 92.56 344 THR A O 1
ATOM 2906 N N . THR A 1 345 ? 19.068 -6.886 -31.807 1.00 87.62 345 THR A N 1
ATOM 2907 C CA . THR A 1 345 ? 19.668 -5.690 -32.412 1.00 87.62 345 THR A CA 1
ATOM 2908 C C . THR A 1 345 ? 19.370 -5.621 -33.900 1.00 87.62 345 THR A C 1
ATOM 2910 O O . THR A 1 345 ? 19.499 -6.617 -34.609 1.00 87.62 345 THR A O 1
ATOM 2913 N N . ASN A 1 346 ? 19.037 -4.436 -34.402 1.00 81.50 346 ASN A N 1
ATOM 2914 C CA . ASN A 1 346 ? 19.026 -4.193 -35.841 1.00 81.50 346 ASN A CA 1
ATOM 2915 C C . ASN A 1 346 ? 20.453 -3.963 -36.387 1.00 81.50 346 ASN A C 1
ATOM 2917 O O . ASN A 1 346 ? 21.423 -3.903 -35.631 1.00 81.50 346 ASN A O 1
ATOM 2921 N N . HIS A 1 347 ? 20.578 -3.769 -37.703 1.00 75.62 347 HIS A N 1
ATOM 2922 C CA . HIS A 1 347 ? 21.860 -3.498 -38.375 1.00 75.62 347 HIS A CA 1
ATOM 2923 C C . HIS A 1 347 ? 22.601 -2.240 -37.875 1.00 75.62 347 HIS A C 1
ATOM 2925 O O . HIS A 1 347 ? 23.782 -2.086 -38.150 1.00 75.62 347 HIS A O 1
ATOM 2931 N N . GLN A 1 348 ? 21.928 -1.349 -37.140 1.00 74.44 348 GLN A N 1
ATOM 2932 C CA . GLN A 1 348 ? 22.495 -0.132 -36.545 1.00 74.44 348 GLN A CA 1
ATOM 2933 C C . GLN A 1 348 ? 22.790 -0.298 -35.041 1.00 74.44 348 GLN A C 1
ATOM 2935 O O . GLN A 1 348 ? 22.894 0.697 -34.330 1.00 74.44 348 GLN A O 1
ATOM 2940 N N . GLN A 1 349 ? 22.846 -1.538 -34.534 1.00 78.38 349 GLN A N 1
ATOM 2941 C CA . GLN A 1 349 ? 23.022 -1.864 -33.108 1.00 78.38 349 GLN A CA 1
ATOM 2942 C C . GLN A 1 349 ? 21.947 -1.273 -32.171 1.00 78.38 349 GLN A C 1
ATOM 2944 O O . GLN A 1 349 ? 22.132 -1.205 -30.954 1.00 78.38 349 GLN A O 1
ATOM 2949 N N . GLN A 1 350 ? 20.791 -0.874 -32.710 1.00 86.94 350 GLN A N 1
ATOM 2950 C CA . GLN A 1 350 ? 19.657 -0.413 -31.909 1.00 86.94 350 GLN A CA 1
ATOM 2951 C C . GLN A 1 350 ? 18.805 -1.604 -31.486 1.00 86.94 350 GLN A C 1
ATOM 2953 O O . GLN A 1 350 ? 18.508 -2.481 -32.306 1.00 86.94 350 GLN A O 1
ATOM 2958 N N . LEU A 1 351 ? 18.359 -1.608 -30.230 1.00 90.62 351 LEU A N 1
ATOM 2959 C CA . LEU A 1 351 ? 17.472 -2.653 -29.740 1.00 90.62 351 LEU A CA 1
ATOM 2960 C C . LEU A 1 351 ? 16.083 -2.556 -30.379 1.00 90.62 351 LEU A C 1
ATOM 2962 O O . LEU A 1 351 ? 15.496 -1.475 -30.519 1.00 90.62 351 LEU A O 1
ATOM 2966 N N . CYS A 1 352 ? 15.533 -3.711 -30.744 1.00 91.25 352 CYS A N 1
ATOM 2967 C CA . CYS A 1 352 ? 14.207 -3.818 -31.326 1.00 91.25 352 CYS A CA 1
ATOM 2968 C C . CYS A 1 352 ? 13.514 -5.146 -30.982 1.00 91.25 352 CYS A C 1
ATOM 2970 O O . CYS A 1 352 ? 14.158 -6.185 -30.855 1.00 91.25 352 CYS A O 1
ATOM 2972 N N . ALA A 1 353 ? 12.186 -5.116 -30.855 1.00 91.81 353 ALA A N 1
ATOM 2973 C CA . ALA A 1 353 ? 11.334 -6.299 -30.732 1.00 91.81 353 ALA A CA 1
ATOM 2974 C C . ALA A 1 353 ? 11.076 -6.880 -32.132 1.00 91.81 353 ALA A C 1
ATOM 2976 O O . ALA A 1 353 ? 10.084 -6.549 -32.784 1.00 91.81 353 ALA A O 1
ATOM 2977 N N . CYS A 1 354 ? 12.027 -7.666 -32.640 1.00 89.88 354 CYS A N 1
ATOM 2978 C CA . CYS A 1 354 ? 12.094 -7.998 -34.069 1.00 89.88 354 CYS A CA 1
ATOM 2979 C C . CYS A 1 354 ? 12.082 -9.493 -34.395 1.00 89.88 354 CYS A C 1
ATOM 2981 O O . CYS A 1 354 ? 11.789 -9.838 -35.537 1.00 89.88 354 CYS A O 1
ATOM 2983 N N . THR A 1 355 ? 12.354 -10.379 -33.435 1.00 92.00 355 THR A N 1
ATOM 2984 C CA . THR A 1 355 ? 12.304 -11.833 -33.657 1.00 92.00 355 THR A CA 1
ATOM 2985 C C . THR A 1 355 ? 11.195 -12.477 -32.835 1.00 92.00 355 THR A C 1
ATOM 2987 O O . THR A 1 355 ? 10.861 -11.993 -31.759 1.00 92.00 355 THR A O 1
ATOM 2990 N N . ARG A 1 356 ? 10.617 -13.568 -33.340 1.00 93.69 356 ARG A N 1
ATOM 2991 C CA . ARG A 1 356 ? 9.697 -14.440 -32.588 1.00 93.69 356 ARG A CA 1
ATOM 2992 C C . ARG A 1 356 ? 10.406 -15.648 -31.975 1.00 93.69 356 ARG A C 1
ATOM 2994 O O . ARG A 1 356 ? 9.788 -16.393 -31.227 1.00 93.69 356 ARG A O 1
ATOM 3001 N N . ASN A 1 357 ? 11.679 -15.860 -32.308 1.00 93.75 357 ASN A N 1
ATOM 3002 C CA . ASN A 1 357 ? 12.447 -17.000 -31.836 1.00 93.75 357 ASN A CA 1
ATOM 3003 C C . ASN A 1 357 ? 13.331 -16.586 -30.655 1.00 93.75 357 ASN A C 1
ATOM 3005 O O . ASN A 1 357 ? 14.227 -15.757 -30.813 1.00 93.75 357 ASN A O 1
ATOM 3009 N N . ILE A 1 358 ? 13.097 -17.187 -29.488 1.00 92.62 358 ILE A N 1
ATOM 3010 C CA . ILE A 1 358 ? 13.867 -16.910 -28.271 1.00 92.62 358 ILE A CA 1
ATOM 3011 C C . ILE A 1 358 ? 15.361 -17.217 -28.438 1.00 92.62 358 ILE A C 1
ATOM 3013 O O . ILE A 1 358 ? 16.188 -16.532 -27.848 1.00 92.62 358 ILE A O 1
ATOM 3017 N N . THR A 1 359 ? 15.739 -18.173 -29.294 1.00 91.50 359 THR A N 1
ATOM 3018 C CA . THR A 1 359 ? 17.158 -18.505 -29.520 1.00 91.50 359 THR A CA 1
ATOM 3019 C C . THR A 1 359 ? 17.919 -17.411 -30.271 1.00 91.50 359 THR A C 1
ATOM 3021 O O . THR A 1 359 ? 19.143 -17.383 -30.236 1.00 91.50 359 THR A O 1
ATOM 3024 N N . GLN A 1 360 ? 17.202 -16.494 -30.928 1.00 93.06 360 GLN A N 1
ATOM 3025 C CA . GLN A 1 360 ? 17.756 -15.312 -31.594 1.00 93.06 360 GLN A CA 1
ATOM 3026 C C . GLN A 1 360 ? 17.670 -14.051 -30.717 1.00 93.06 360 GLN A C 1
ATOM 3028 O O . GLN A 1 360 ? 18.040 -12.957 -31.159 1.00 93.06 360 GLN A O 1
ATOM 3033 N N . ALA A 1 361 ? 17.118 -14.172 -29.505 1.00 94.38 361 ALA A N 1
ATOM 3034 C CA . ALA A 1 361 ? 17.013 -13.065 -28.572 1.00 94.38 361 ALA A CA 1
ATOM 3035 C C . ALA A 1 361 ? 18.400 -12.665 -28.071 1.00 94.38 361 ALA A C 1
ATOM 3037 O O . ALA A 1 361 ? 19.250 -13.509 -27.783 1.00 94.38 361 ALA A O 1
ATOM 3038 N N . LYS A 1 362 ? 18.616 -11.359 -27.914 1.00 94.62 362 LYS A N 1
ATOM 3039 C CA . LYS A 1 362 ? 19.828 -10.866 -27.270 1.00 94.62 362 LYS A CA 1
ATOM 3040 C C . LYS A 1 362 ? 19.751 -11.202 -25.778 1.00 94.62 362 LYS A C 1
ATOM 3042 O O . LYS A 1 362 ? 18.808 -10.795 -25.101 1.00 94.62 362 LYS A O 1
ATOM 3047 N N . GLN A 1 363 ? 20.739 -11.951 -25.292 1.00 94.94 363 GLN A N 1
ATOM 3048 C CA . GLN A 1 363 ? 20.877 -12.300 -23.878 1.00 94.94 363 GLN A CA 1
ATOM 3049 C C . GLN A 1 363 ? 21.623 -11.190 -23.140 1.00 94.94 363 GLN A C 1
ATOM 3051 O O . GLN A 1 363 ? 22.681 -10.740 -23.593 1.00 94.94 363 GLN A O 1
ATOM 3056 N N . PHE A 1 364 ? 21.082 -10.776 -22.000 1.00 93.56 364 PHE A N 1
ATOM 3057 C CA . PHE A 1 364 ? 21.658 -9.756 -21.137 1.00 93.56 364 PHE A CA 1
ATOM 3058 C C . PHE A 1 364 ? 22.050 -10.359 -19.793 1.00 93.56 364 PHE A C 1
ATOM 3060 O O . PHE A 1 364 ? 21.311 -11.159 -19.236 1.00 93.56 364 PHE A O 1
ATOM 3067 N N . ILE A 1 365 ? 23.198 -9.946 -19.278 1.00 91.38 365 ILE A N 1
ATOM 3068 C CA . ILE A 1 365 ? 23.611 -10.120 -17.894 1.00 91.38 365 ILE A CA 1
ATOM 3069 C C . ILE A 1 365 ? 23.184 -8.858 -17.149 1.00 91.38 365 ILE A C 1
ATOM 3071 O O . ILE A 1 365 ? 23.479 -7.737 -17.586 1.00 91.38 365 ILE A O 1
ATOM 3075 N N . LEU A 1 366 ? 22.454 -9.045 -16.056 1.00 88.31 366 LEU A N 1
ATOM 3076 C CA . LEU A 1 366 ? 21.992 -7.976 -15.179 1.00 88.31 366 LEU A CA 1
ATOM 3077 C C . LEU A 1 366 ? 23.045 -7.702 -14.102 1.00 88.31 366 LEU A C 1
ATOM 3079 O O . LEU A 1 366 ? 23.504 -8.629 -13.453 1.00 88.31 366 LEU A O 1
ATOM 3083 N N . TYR A 1 367 ? 23.406 -6.441 -13.882 1.00 85.75 367 TYR A N 1
ATOM 3084 C CA . TYR A 1 367 ? 24.305 -6.032 -12.801 1.00 85.75 367 TYR A CA 1
ATOM 3085 C C . TYR A 1 367 ? 23.582 -5.076 -11.869 1.00 85.75 367 TYR A C 1
ATOM 3087 O O . TYR A 1 367 ? 23.216 -3.977 -12.286 1.00 85.75 367 TYR A O 1
ATOM 3095 N N . GLU A 1 368 ? 23.382 -5.483 -10.621 1.00 80.62 368 GLU A N 1
ATOM 3096 C CA . GLU A 1 368 ? 22.845 -4.600 -9.587 1.00 80.62 368 GLU A CA 1
ATOM 3097 C C . GLU A 1 368 ? 23.882 -3.545 -9.174 1.00 80.62 368 GLU A C 1
ATOM 3099 O O . GLU A 1 368 ? 25.066 -3.845 -9.011 1.00 80.62 368 GLU A O 1
ATOM 3104 N N . ILE A 1 369 ? 23.439 -2.296 -9.021 1.00 76.81 369 ILE A N 1
ATOM 3105 C CA . ILE A 1 369 ? 24.293 -1.156 -8.671 1.00 76.81 369 ILE A CA 1
ATOM 3106 C C . ILE A 1 369 ? 23.978 -0.696 -7.247 1.00 76.81 369 ILE A C 1
ATOM 3108 O O . ILE A 1 369 ? 22.828 -0.392 -6.924 1.00 76.81 369 ILE A O 1
ATOM 3112 N N . GLU A 1 370 ? 25.013 -0.573 -6.404 1.00 64.12 370 GLU A N 1
ATOM 3113 C CA . GLU A 1 370 ? 24.860 -0.087 -5.029 1.00 64.12 370 GLU A CA 1
ATOM 3114 C C . GLU A 1 370 ? 24.259 1.330 -4.957 1.00 64.12 370 GLU A C 1
ATOM 3116 O O . GLU A 1 370 ? 24.649 2.269 -5.653 1.00 64.12 370 GLU A O 1
ATOM 3121 N N . ARG A 1 371 ? 23.355 1.503 -3.989 1.00 61.72 371 ARG A N 1
ATOM 3122 C CA . ARG A 1 371 ? 22.482 2.667 -3.762 1.00 61.72 371 ARG A CA 1
ATOM 3123 C C . ARG A 1 371 ? 23.189 3.976 -3.346 1.00 61.72 371 ARG A C 1
ATOM 3125 O O . ARG A 1 371 ? 22.506 4.929 -2.972 1.00 61.72 371 ARG A O 1
ATOM 3132 N N . LYS A 1 372 ? 24.526 4.064 -3.370 1.00 45.56 372 LYS A N 1
ATOM 3133 C CA . LYS A 1 372 ? 25.285 5.070 -2.592 1.00 45.56 372 LYS A CA 1
ATOM 3134 C C . LYS A 1 372 ? 25.112 6.539 -3.007 1.00 45.56 372 LYS A C 1
ATOM 3136 O O . LYS A 1 372 ? 25.425 7.394 -2.192 1.00 45.56 372 LYS A O 1
ATOM 3141 N N . ASN A 1 373 ? 24.568 6.868 -4.186 1.00 38.12 373 ASN A N 1
ATOM 3142 C CA . ASN A 1 373 ? 24.449 8.275 -4.628 1.00 38.12 373 ASN A CA 1
ATOM 3143 C C . ASN A 1 373 ? 23.137 8.668 -5.345 1.00 38.12 373 ASN A C 1
ATOM 3145 O O . ASN A 1 373 ? 22.986 9.824 -5.732 1.00 38.12 373 ASN A O 1
ATOM 3149 N N . ALA A 1 374 ? 22.162 7.767 -5.507 1.00 41.72 374 ALA A N 1
ATOM 3150 C CA . ALA A 1 374 ? 20.983 8.029 -6.352 1.00 41.72 374 ALA A CA 1
ATOM 3151 C C . ALA A 1 374 ? 19.761 8.633 -5.616 1.00 41.72 374 ALA A C 1
ATOM 3153 O O . ALA A 1 374 ? 18.750 8.929 -6.248 1.00 41.72 374 ALA A O 1
ATOM 3154 N N . ILE A 1 375 ? 19.828 8.836 -4.291 1.00 42.28 375 ILE A N 1
ATOM 3155 C CA . ILE A 1 375 ? 18.687 9.281 -3.456 1.00 42.28 375 ILE A CA 1
ATOM 3156 C C . ILE A 1 375 ? 18.878 10.695 -2.880 1.00 42.28 375 ILE A C 1
ATOM 3158 O O . ILE A 1 375 ? 18.513 10.956 -1.739 1.00 42.28 375 ILE A O 1
ATOM 3162 N N . LYS A 1 376 ? 19.445 11.648 -3.626 1.00 35.75 376 LYS A N 1
ATOM 3163 C CA . LYS A 1 376 ? 19.312 13.066 -3.223 1.00 35.75 376 LYS A CA 1
ATOM 3164 C C . LYS A 1 376 ? 18.033 13.731 -3.738 1.00 35.75 376 LYS A C 1
ATOM 3166 O O . LYS A 1 376 ? 17.712 14.823 -3.296 1.00 35.75 376 LYS A O 1
ATOM 3171 N N . THR A 1 377 ? 17.266 13.062 -4.596 1.00 38.03 377 THR A N 1
ATOM 3172 C CA . THR A 1 377 ? 16.114 13.660 -5.301 1.00 38.03 377 THR A CA 1
ATOM 3173 C C . THR A 1 377 ? 14.770 12.983 -5.025 1.00 38.03 377 THR A C 1
ATOM 3175 O O . THR A 1 377 ? 13.779 13.307 -5.666 1.00 38.03 377 THR A O 1
ATOM 3178 N N . PHE A 1 378 ? 14.715 12.023 -4.100 1.00 42.53 378 PHE A N 1
ATOM 3179 C CA . PHE A 1 378 ? 13.552 11.138 -3.945 1.00 42.53 378 PHE A CA 1
ATOM 3180 C C . PHE A 1 378 ? 12.683 11.416 -2.707 1.00 42.53 378 PHE A C 1
ATOM 3182 O O . PHE A 1 378 ? 11.592 10.855 -2.611 1.00 42.53 378 PHE A O 1
ATOM 3189 N N . LEU A 1 379 ? 13.167 12.243 -1.772 1.00 33.09 379 LEU A N 1
ATOM 3190 C CA . LEU A 1 379 ? 12.556 12.485 -0.455 1.00 33.09 379 LEU A CA 1
ATOM 3191 C C . LEU A 1 379 ? 12.058 13.928 -0.242 1.00 33.09 379 LEU A C 1
ATOM 3193 O O . LEU A 1 379 ? 11.702 14.265 0.883 1.00 33.09 379 LEU A O 1
ATOM 3197 N N . SER A 1 380 ? 12.053 14.773 -1.279 1.00 27.59 380 SER A N 1
ATOM 3198 C CA . SER A 1 380 ? 11.449 16.114 -1.217 1.00 27.59 380 SER A CA 1
ATOM 3199 C C . SER A 1 380 ? 10.025 16.105 -1.739 1.00 27.59 380 SER A C 1
ATOM 3201 O O . SER A 1 380 ? 9.871 15.647 -2.900 1.00 27.59 380 SER A O 1
#

Organism: NCBI:txid1234261